Protein AF-A0A7X7FA89-F1 (afdb_monomer)

Secondary structure (DSSP, 8-state):
-------------------SS------PPPEEEEEEESS--TTGGGGGSS-EEEEEEEE-S-SSHHHHHHHHHHS--HHHH---STTS----TT---HHHHHHHTT-EEEEEESBGGG-GGGSTTTT-SEEEE---TT-TTS--B--HHHHHHHHHHHHS--SSSPPPEEEEEEE-TTTTSPPSSHHHHHHHHHHHHHHHHHHHHHTTTSSEEEEEEE-S---TT-SSTT---SHHHHEEEEEEETSPPPPTTS-B-BGGGHHHHHHHHHHTPPPP-TTBT---EEE-HHHHHH-PPPEEE-BTB---SSSS--S--------TTHHHHGGG--SS---S-----S-----PPPHHHHHHHHHHHHHTT--STTHHHHHHHHHHH-TT-HHHHHHHHHHHHHTT-HHHHHHHHHHHHHT-S--HHHHHHHHHHHHHHT-HHHHHHHHHHHHHH-TT-HHHHHHHHHHHHHHHHHHHHTT-HHHHHHHHHHHHHH-TT-HHHHHHHHHHHHHTT-HHHHHHHHHHHHHH-TT-HHHHHHHHHT-

pLDDT: mean 74.14, std 21.4, range [25.91, 98.25]

Foldseek 3Di:
DDDDDDDDDDDDDDDDPDDDDDPPPPPQFAAEEEEEEAAAQPPLQVLQVADKAKQQQAFFQFLADQQRVCLLFQLDHCVVQVPFHQPDAAGDLPRHTLLLLVVVVQAAEEEFEFWCSPPVRRNPCRNHPYYDAQFDPPDDPPTGGDALQVSLVVQLVVCDAPDDDRGHYYYYGYYYLCSPPQQQDVVSSVVSSVSNSVSSSVSSVSSPPTLYKYKYHYNWHHDSPDLDRGPAPASNTTRHMIMIPQDPHDDPQQRAHYSSQNSQVSSCSRVVHDRDSVRRPWRKYWHPVCCVVFVDAIQIDIPDADADDARRRGWTWGDWDDDPVVVVVVVPDPDDDPPSDDTQPPDPHGDTQDNVRCNLVRVQSVCVVDDDDPQLVSLVVNCVVCVLTLVSLQSNLVVCVVVVNLPSSLVSLVSSPVNDDDSLVSLQSNLVSCVVVVVLVSSLVSLVVSCVNPVPDLVSLQSNLVSLLVVLLVCVVVVVLVSSCVSLVSSCVSPVLPLSSLQSVLSSCVVVVNLVVSLVSLVSSCVSPVPPPVSVVVNVVSD

Sequence (543 aa):
MMKTIHFPTVLAAVVLLAGATGCAKRSALPDVVLVTVEGDLPGAEALHGAPTAVFTDMHTTSPSTLPAAASVLTGLLPPEHGLRVNGVGALAPETGTLATALRREGYRCGAFLATAALSPLHGLTNGFDVYQARLSPTNIAGALTAPPSDVVEAAMAFAQPKGGPGQPVFLWVHLAPYAGIPPANAEAVDAAAAAASEQVRRLFDSLGEARAVKAVVPLFGIDPAAVFAGMSLEDAATRVAVSISGLPEPGAHETPRSLAAVRGLVEAAALGKTAPTARAGEAYRETIMPWYVFRLPPLQVAEGMAAAPGLGLGPVSPQPMATQAEMRMLKMNRHLGEGLIPPCASALAARSVDAPGAERLRRAAEALGRTGTNALAAATALVEDYPDVPVFREWLGDQHWQARDAMAACNEYAKASDLGYNMIYAYRQQAKCHQLIGNIPVAIDKAESAFLLNPSDALVRRELAQLLAGVGSALLARKEFQSAAECLNRAAWLEPRSTETMMHLARLQLETGQTNNAIGILDGVLKLKPGHPVAKRLKESLK

Nearest PDB structures (foldseek):
  7y4i-assembly1_A  TM=9.188E-01  e=5.486E-06  Arabidopsis thaliana
  7y4i-assembly1_B  TM=7.423E-01  e=7.804E-06  Arabidopsis thaliana
  8dtg-assembly1_A  TM=5.631E-01  e=2.107E-06  Arabidopsis thaliana
  8a61-assembly1_J  TM=5.724E-01  e=3.667E-06  Saccharomyces cerevisiae
  2xpi-assembly1_D  TM=5.119E-01  e=2.004E-06  Schizosaccharomyces pombe

Structure (mmCIF, N/CA/C/O backbone):
data_AF-A0A7X7FA89-F1
#
_entry.id   AF-A0A7X7FA89-F1
#
loop_
_atom_site.group_PDB
_atom_site.id
_atom_site.type_symbol
_atom_site.label_atom_id
_atom_site.label_alt_id
_atom_site.label_comp_id
_atom_site.label_asym_id
_atom_site.label_entity_id
_atom_site.label_seq_id
_atom_site.pdbx_PDB_ins_code
_atom_site.Cartn_x
_atom_site.Cartn_y
_atom_site.Cartn_z
_atom_site.occupancy
_atom_site.B_iso_or_equiv
_atom_site.auth_seq_id
_atom_site.auth_comp_id
_atom_site.auth_asym_id
_atom_site.auth_atom_id
_atom_site.pdbx_PDB_model_num
ATOM 1 N N . MET A 1 1 ? 3.217 12.795 -97.596 1.00 46.31 1 MET A N 1
ATOM 2 C CA . MET A 1 1 ? 4.448 12.451 -96.857 1.00 46.31 1 MET A CA 1
ATOM 3 C C . MET A 1 1 ? 4.170 12.643 -95.370 1.00 46.31 1 MET A C 1
ATOM 5 O O . MET A 1 1 ? 4.392 13.723 -94.861 1.00 46.31 1 MET A O 1
ATOM 9 N N . MET A 1 2 ? 3.584 11.641 -94.710 1.00 31.50 2 MET A N 1
ATOM 10 C CA . MET A 1 2 ? 3.435 11.537 -93.249 1.00 31.50 2 MET A CA 1
ATOM 11 C C . MET A 1 2 ? 3.061 10.080 -92.958 1.00 31.50 2 MET A C 1
ATOM 13 O O . MET A 1 2 ? 2.185 9.525 -93.618 1.00 31.50 2 MET A O 1
ATOM 17 N N . LYS A 1 3 ? 3.846 9.435 -92.093 1.00 33.91 3 LYS A N 1
ATOM 18 C CA . LYS A 1 3 ? 3.882 7.982 -91.900 1.00 33.91 3 LYS A CA 1
ATOM 19 C C . LYS A 1 3 ? 2.689 7.486 -91.080 1.00 33.91 3 LYS A C 1
ATOM 21 O O . LYS A 1 3 ? 2.395 8.001 -90.009 1.00 33.91 3 LYS A O 1
ATOM 26 N N . THR A 1 4 ? 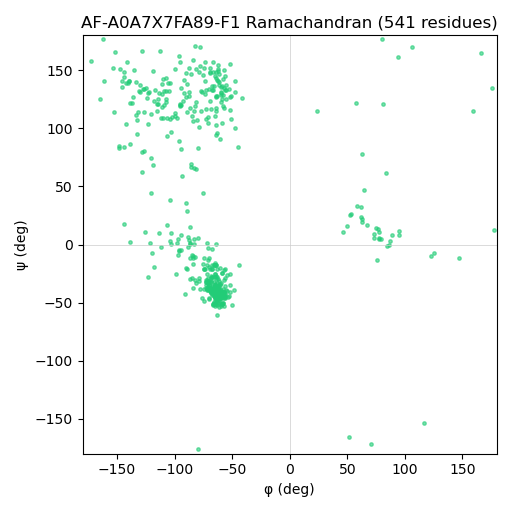2.078 6.438 -91.612 1.00 34.78 4 THR A N 1
ATOM 27 C CA . THR A 1 4 ? 1.111 5.504 -91.032 1.00 34.78 4 THR A CA 1
ATOM 28 C C . THR A 1 4 ? 1.674 4.731 -89.839 1.00 34.78 4 THR A C 1
ATOM 30 O O . THR A 1 4 ? 2.766 4.174 -89.935 1.00 34.78 4 THR A O 1
ATOM 33 N N . ILE A 1 5 ? 0.875 4.585 -88.778 1.00 33.22 5 ILE A N 1
ATOM 34 C CA . ILE A 1 5 ? 0.938 3.438 -87.861 1.00 33.22 5 ILE A CA 1
ATOM 35 C C . ILE A 1 5 ? -0.504 2.967 -87.633 1.00 33.22 5 ILE A C 1
ATOM 37 O O . ILE A 1 5 ? -1.304 3.671 -87.024 1.00 33.22 5 ILE A O 1
ATOM 41 N N . HIS A 1 6 ? -0.827 1.783 -88.154 1.00 30.70 6 HIS A N 1
ATOM 42 C CA . HIS A 1 6 ? -2.052 1.044 -87.859 1.00 30.70 6 HIS A CA 1
ATOM 43 C C . HIS A 1 6 ? -1.703 -0.184 -87.012 1.00 30.70 6 HIS A C 1
ATOM 45 O O . HIS A 1 6 ? -0.788 -0.934 -87.345 1.00 30.70 6 HIS A O 1
ATOM 51 N N . PHE A 1 7 ? -2.463 -0.375 -85.932 1.00 36.41 7 PHE A N 1
ATOM 52 C CA . PHE A 1 7 ? -2.585 -1.629 -85.184 1.00 36.41 7 PHE A CA 1
ATOM 53 C C . PHE A 1 7 ? -3.184 -2.738 -86.068 1.00 36.41 7 PHE A C 1
ATOM 55 O O . PHE A 1 7 ? -4.036 -2.439 -86.909 1.00 36.41 7 PHE A O 1
ATOM 62 N N . PRO A 1 8 ? -2.820 -4.013 -85.829 1.00 41.12 8 PRO A N 1
ATOM 63 C CA . PRO A 1 8 ? -3.871 -4.937 -85.389 1.00 41.12 8 PRO A CA 1
ATOM 64 C C . PRO A 1 8 ? -3.447 -5.983 -84.330 1.00 41.12 8 PRO A C 1
ATOM 66 O O . PRO A 1 8 ? -2.377 -6.578 -84.379 1.00 41.12 8 PRO A O 1
ATOM 69 N N . THR A 1 9 ? -4.361 -6.173 -83.375 1.00 37.41 9 THR A N 1
ATOM 70 C CA . THR A 1 9 ? -4.889 -7.426 -82.793 1.00 37.41 9 THR A CA 1
ATOM 71 C C . THR A 1 9 ? -4.051 -8.712 -82.865 1.00 37.41 9 THR A C 1
ATOM 73 O O . THR A 1 9 ? -3.995 -9.305 -83.932 1.00 37.41 9 THR A O 1
ATOM 76 N N . VAL A 1 10 ? -3.601 -9.252 -81.714 1.00 31.55 10 VAL A N 1
ATOM 77 C CA . VAL A 1 10 ? -3.492 -10.712 -81.455 1.00 31.55 10 VAL A CA 1
ATOM 78 C C . VAL A 1 10 ? -3.618 -11.017 -79.943 1.00 31.55 10 VAL A C 1
ATOM 80 O O . VAL A 1 10 ? -2.760 -10.649 -79.151 1.00 31.55 10 VAL A O 1
ATOM 83 N N . LEU A 1 11 ? -4.710 -11.716 -79.610 1.00 29.70 11 LEU A N 1
ATOM 84 C CA . LEU A 1 11 ? -4.869 -12.845 -78.675 1.00 29.70 11 LEU A CA 1
ATOM 85 C C . LEU A 1 11 ? -4.474 -12.732 -77.185 1.00 29.70 11 LEU A C 1
ATOM 87 O O . LEU A 1 11 ? -3.319 -12.591 -76.798 1.00 29.70 11 LEU A O 1
ATOM 91 N N . ALA A 1 12 ? -5.486 -12.969 -76.348 1.00 35.00 12 ALA A N 1
ATOM 92 C CA . ALA A 1 12 ? -5.375 -13.277 -74.933 1.00 35.00 12 ALA A CA 1
ATOM 93 C C . ALA A 1 12 ? -4.618 -14.595 -74.688 1.00 35.00 12 ALA A C 1
ATOM 95 O O . ALA A 1 12 ? -5.009 -15.648 -75.190 1.00 35.00 12 ALA A O 1
ATOM 96 N N . ALA A 1 13 ? -3.602 -14.538 -73.830 1.00 30.06 13 ALA A N 1
ATOM 97 C CA . ALA A 1 13 ? -3.107 -15.677 -73.070 1.00 30.06 13 ALA A CA 1
ATOM 98 C C . ALA A 1 13 ? -2.719 -15.180 -71.673 1.00 30.06 13 ALA A C 1
ATOM 100 O O . ALA A 1 13 ? -1.703 -14.515 -71.478 1.00 30.06 13 ALA A O 1
ATOM 101 N N . VAL A 1 14 ? -3.582 -15.477 -70.704 1.00 38.53 14 VAL A N 1
ATOM 102 C CA . VAL A 1 14 ? -3.277 -15.392 -69.277 1.00 38.53 14 VAL A CA 1
ATOM 103 C C . VAL A 1 14 ? -2.192 -16.426 -68.990 1.00 38.53 14 VAL A C 1
ATOM 105 O O . VAL A 1 14 ? -2.453 -17.625 -69.039 1.00 38.53 14 VAL A O 1
ATOM 108 N N . VAL A 1 15 ? -0.981 -15.966 -68.686 1.00 35.47 15 VAL A N 1
ATOM 109 C CA . VAL A 1 15 ? 0.052 -16.778 -68.038 1.00 35.47 15 VAL A CA 1
ATOM 110 C C . VAL A 1 15 ? 0.408 -16.095 -66.726 1.00 35.47 15 VAL A C 1
ATOM 112 O O . VAL A 1 15 ? 0.952 -14.994 -66.694 1.00 35.47 15 VAL A O 1
ATOM 115 N N . LEU A 1 16 ? 0.039 -16.773 -65.641 1.00 36.62 16 LEU A N 1
ATOM 116 C CA . LEU A 1 16 ? 0.487 -16.535 -64.277 1.00 36.62 16 LEU A CA 1
ATOM 117 C C . LEU A 1 16 ? 2.020 -16.469 -64.227 1.00 36.62 16 LEU A C 1
ATOM 119 O O . LEU A 1 16 ? 2.693 -17.491 -64.315 1.00 36.62 16 LEU A O 1
ATOM 123 N N . LEU A 1 17 ? 2.559 -15.271 -64.022 1.00 32.62 17 LEU A N 1
ATOM 124 C CA . LEU A 1 17 ? 3.918 -15.050 -63.526 1.00 32.62 17 LEU A CA 1
ATOM 125 C C . LEU A 1 17 ? 3.819 -14.291 -62.201 1.00 32.62 17 LEU A C 1
ATOM 127 O O . LEU A 1 17 ? 4.157 -13.120 -62.079 1.00 32.62 17 LEU A O 1
ATOM 131 N N . ALA A 1 18 ? 3.297 -14.996 -61.200 1.00 41.03 18 ALA A N 1
ATOM 132 C CA . ALA A 1 18 ? 3.529 -14.691 -59.799 1.00 41.03 18 ALA A CA 1
ATOM 133 C C . ALA A 1 18 ? 4.475 -15.769 -59.269 1.00 41.03 18 ALA A C 1
ATOM 135 O O . ALA A 1 18 ? 4.086 -16.927 -59.130 1.00 41.03 18 ALA A O 1
ATOM 136 N N . GLY A 1 19 ? 5.725 -15.402 -59.004 1.00 38.81 19 GLY A N 1
ATOM 137 C CA . GLY A 1 19 ? 6.664 -16.304 -58.352 1.00 38.81 19 GLY A CA 1
ATOM 138 C C . GLY A 1 19 ? 8.116 -15.927 -58.587 1.00 38.81 19 GLY A C 1
ATOM 139 O O . GLY A 1 19 ? 8.618 -16.062 -59.693 1.00 38.81 19 GLY A O 1
ATOM 140 N N . ALA A 1 20 ? 8.782 -15.551 -57.497 1.00 40.00 20 ALA A N 1
ATOM 141 C CA . ALA A 1 20 ? 10.235 -15.546 -57.332 1.00 40.00 20 ALA A CA 1
ATOM 142 C C . ALA A 1 20 ? 11.037 -14.342 -57.860 1.00 40.00 20 ALA A C 1
ATOM 144 O O . ALA A 1 20 ? 12.005 -14.520 -58.582 1.00 40.00 20 ALA A O 1
ATOM 145 N N . THR A 1 21 ? 10.775 -13.143 -57.332 1.00 39.44 21 THR A N 1
ATOM 146 C CA . THR A 1 21 ? 11.855 -12.187 -56.994 1.00 39.44 21 THR A CA 1
ATOM 147 C C . THR A 1 21 ? 11.431 -11.353 -55.787 1.00 39.44 21 THR A C 1
ATOM 149 O O . THR A 1 21 ? 10.869 -10.271 -55.921 1.00 39.44 21 THR A O 1
ATOM 152 N N . GLY A 1 22 ? 11.633 -11.904 -54.590 1.00 34.53 22 GLY A N 1
ATOM 153 C CA . GLY A 1 22 ? 11.272 -11.231 -53.339 1.00 34.53 22 GLY A CA 1
ATOM 154 C C . GLY A 1 22 ? 11.508 -12.029 -52.055 1.00 34.53 22 GLY A C 1
ATOM 155 O O . GLY A 1 22 ? 11.043 -11.611 -51.005 1.00 34.53 22 GLY A O 1
ATOM 156 N N . CYS A 1 23 ? 12.231 -13.153 -52.088 1.00 33.16 23 CYS A N 1
ATOM 157 C CA . CYS A 1 23 ? 12.787 -13.758 -50.873 1.00 33.16 23 CYS A CA 1
ATOM 158 C C . CYS A 1 23 ? 14.141 -13.112 -50.564 1.00 33.16 23 CYS A C 1
ATOM 160 O O . CYS A 1 23 ? 15.188 -13.754 -50.624 1.00 33.16 23 CYS A O 1
ATOM 162 N N . ALA A 1 24 ? 14.126 -11.825 -50.217 1.00 33.50 24 ALA A N 1
ATOM 163 C CA . ALA A 1 24 ? 15.164 -11.327 -49.331 1.00 33.50 24 ALA A CA 1
ATOM 164 C C . ALA A 1 24 ? 14.959 -12.063 -48.001 1.00 33.50 24 ALA A C 1
ATOM 166 O O . ALA A 1 24 ? 13.885 -11.972 -47.406 1.00 33.50 24 ALA A O 1
ATOM 167 N N . LYS A 1 25 ? 15.946 -12.861 -47.582 1.00 37.25 25 LYS A N 1
ATOM 168 C CA . LYS A 1 25 ? 15.999 -13.489 -46.258 1.00 37.25 25 LYS A CA 1
ATOM 169 C C . LYS A 1 25 ? 15.679 -12.421 -45.202 1.00 37.25 25 LYS A C 1
ATOM 171 O O . LYS A 1 25 ? 16.560 -11.642 -44.847 1.00 37.25 25 LYS A O 1
ATOM 176 N N . ARG A 1 26 ? 14.444 -12.377 -44.687 1.00 41.09 26 ARG A N 1
ATOM 177 C CA . ARG A 1 26 ? 14.186 -11.788 -43.370 1.00 41.09 26 ARG A CA 1
ATOM 178 C C . ARG A 1 26 ? 15.048 -12.617 -42.423 1.00 41.09 26 ARG A C 1
ATOM 180 O O . ARG A 1 26 ? 14.759 -13.791 -42.209 1.00 41.09 26 ARG A O 1
ATOM 187 N N . SER A 1 27 ? 16.164 -12.049 -41.968 1.00 50.28 27 SER A N 1
ATOM 188 C CA . SER A 1 27 ? 16.870 -12.536 -40.783 1.00 50.28 27 SER A CA 1
ATOM 189 C C . SER A 1 27 ? 15.804 -12.870 -39.744 1.00 50.28 27 SER A C 1
ATOM 191 O O . SER A 1 27 ? 14.950 -12.018 -39.497 1.00 50.28 27 SER A O 1
ATOM 193 N N . ALA A 1 28 ? 15.801 -14.087 -39.196 1.00 75.12 28 ALA A N 1
ATOM 194 C CA . ALA A 1 28 ? 14.902 -14.416 -38.095 1.00 75.12 28 ALA A CA 1
ATOM 195 C C . ALA A 1 28 ? 15.067 -13.331 -37.017 1.00 75.12 28 ALA A C 1
ATOM 197 O O . ALA A 1 28 ? 16.200 -12.963 -36.688 1.00 75.12 28 ALA A O 1
ATOM 198 N N . LEU A 1 29 ? 13.952 -12.733 -36.593 1.00 86.69 29 LEU A N 1
ATOM 199 C CA . LEU A 1 29 ? 13.950 -11.723 -35.538 1.00 86.69 29 LEU A CA 1
ATOM 200 C C . LEU A 1 29 ? 14.557 -12.337 -34.265 1.00 86.69 29 LEU A C 1
ATOM 202 O O . LEU A 1 29 ? 14.334 -13.525 -34.021 1.00 86.69 29 LEU A O 1
ATOM 206 N N . PRO A 1 30 ? 15.337 -11.572 -33.485 1.00 89.94 30 PRO A N 1
ATOM 207 C CA . PRO A 1 30 ? 15.948 -12.078 -32.266 1.00 89.94 30 PRO A CA 1
ATOM 208 C C . PRO A 1 30 ? 14.893 -12.331 -31.188 1.00 89.94 30 PRO A C 1
ATOM 210 O O . PRO A 1 30 ? 13.924 -11.576 -31.093 1.00 89.94 30 PRO A O 1
ATOM 213 N N . ASP A 1 31 ? 15.106 -13.326 -30.330 1.00 91.88 31 ASP A N 1
ATOM 214 C CA . ASP A 1 31 ? 14.356 -13.416 -29.074 1.00 91.88 31 ASP A CA 1
ATOM 215 C C . ASP A 1 31 ? 14.692 -12.212 -28.184 1.00 91.88 31 ASP A C 1
ATOM 217 O O . ASP A 1 31 ? 15.801 -11.676 -28.233 1.00 91.88 31 ASP A O 1
ATOM 221 N N . VAL A 1 32 ? 13.735 -11.765 -27.375 1.00 94.56 32 VAL A N 1
ATOM 222 C CA . VAL A 1 32 ? 13.890 -10.603 -26.494 1.00 94.56 32 VAL A CA 1
ATOM 223 C C . VAL A 1 32 ? 13.586 -11.015 -25.064 1.00 94.56 32 VAL A C 1
ATOM 225 O O . VAL A 1 32 ? 12.502 -11.518 -24.775 1.00 94.56 32 VAL A O 1
ATOM 228 N N . VAL A 1 33 ? 14.516 -10.757 -24.149 1.00 96.25 33 VAL A N 1
ATOM 229 C CA . VAL A 1 33 ? 14.341 -11.019 -22.719 1.00 96.25 33 VAL A CA 1
ATOM 230 C C . VAL A 1 33 ? 14.627 -9.758 -21.926 1.00 96.25 33 VAL A C 1
ATOM 232 O O . VAL A 1 33 ? 15.753 -9.273 -21.883 1.00 96.25 33 VAL A O 1
ATOM 235 N N . LEU A 1 34 ? 13.580 -9.246 -21.286 1.00 97.81 34 LEU A N 1
ATOM 236 C CA . LEU A 1 34 ? 13.620 -8.119 -20.371 1.00 97.81 34 LEU A CA 1
ATOM 237 C C . LEU A 1 34 ? 13.518 -8.645 -18.940 1.00 97.81 34 LEU A C 1
ATOM 239 O O . LEU A 1 34 ? 12.445 -9.072 -18.507 1.00 97.81 34 LEU A O 1
ATOM 243 N N . VAL A 1 35 ? 14.623 -8.589 -18.206 1.00 97.75 35 VAL A N 1
ATOM 244 C CA . VAL A 1 35 ? 14.661 -8.887 -16.776 1.00 97.75 35 VAL A CA 1
ATOM 245 C C . VAL A 1 35 ? 14.532 -7.584 -15.996 1.00 97.75 35 VAL A C 1
ATOM 247 O O . VAL A 1 35 ? 15.395 -6.715 -16.108 1.00 97.75 35 VAL A O 1
ATOM 250 N N . THR A 1 36 ? 13.484 -7.449 -15.184 1.00 96.75 36 THR A N 1
ATOM 251 C CA . THR A 1 36 ? 13.380 -6.364 -14.197 1.00 96.75 36 THR A CA 1
ATOM 252 C C . THR A 1 36 ? 13.627 -6.898 -12.790 1.00 96.75 36 THR A C 1
ATOM 254 O O . THR A 1 36 ? 13.139 -7.975 -12.452 1.00 96.75 36 THR A O 1
ATOM 257 N N . VAL A 1 37 ? 14.358 -6.162 -11.953 1.00 93.12 37 VAL A N 1
ATOM 258 C CA . VAL A 1 37 ? 14.727 -6.613 -10.596 1.00 93.12 37 VAL A CA 1
ATOM 259 C C . VAL A 1 37 ? 14.398 -5.534 -9.562 1.00 93.12 37 VAL A C 1
ATOM 261 O O . VAL A 1 37 ? 14.625 -4.355 -9.817 1.00 93.12 37 VAL A O 1
ATOM 264 N N . GLU A 1 38 ? 13.830 -5.909 -8.414 1.00 88.38 38 GLU A N 1
ATOM 265 C CA . GLU A 1 38 ? 13.777 -5.022 -7.239 1.00 88.38 38 GLU A CA 1
ATOM 266 C C . GLU A 1 38 ? 15.156 -5.013 -6.563 1.00 88.38 38 GLU A C 1
ATOM 268 O O . GLU A 1 38 ? 15.583 -6.048 -6.052 1.00 88.38 38 GLU A O 1
ATOM 273 N N . GLY A 1 39 ? 15.845 -3.870 -6.557 1.00 85.69 39 GLY A N 1
ATOM 274 C CA . GLY A 1 39 ? 17.233 -3.750 -6.102 1.00 85.69 39 GLY A CA 1
ATOM 275 C C . GLY A 1 39 ? 18.264 -3.868 -7.224 1.00 85.69 39 GLY A C 1
ATOM 276 O O . GLY A 1 39 ? 17.980 -4.368 -8.316 1.00 85.69 39 GLY A O 1
ATOM 277 N N . ASP A 1 40 ? 19.473 -3.389 -6.933 1.00 84.50 40 ASP A N 1
ATOM 278 C CA . ASP A 1 40 ? 20.594 -3.415 -7.868 1.00 84.50 40 ASP A CA 1
ATOM 279 C C . ASP A 1 40 ? 21.106 -4.835 -8.122 1.00 84.50 40 ASP A C 1
ATOM 281 O O . ASP A 1 40 ? 21.027 -5.721 -7.267 1.00 84.50 40 ASP A O 1
ATOM 285 N N . LEU A 1 41 ? 21.676 -5.032 -9.314 1.00 87.06 41 LEU A N 1
ATOM 286 C CA . LEU A 1 41 ? 22.296 -6.289 -9.727 1.00 87.06 41 LEU A CA 1
ATOM 287 C C . LEU A 1 41 ? 23.723 -6.024 -10.249 1.00 87.06 41 LEU A C 1
ATOM 289 O O . LEU A 1 41 ? 23.925 -5.910 -11.461 1.00 87.06 41 LEU A O 1
ATOM 293 N N . PRO A 1 42 ? 24.716 -5.854 -9.355 1.00 83.44 42 PRO A N 1
ATOM 294 C CA . PRO A 1 42 ? 26.082 -5.515 -9.748 1.00 83.44 42 PRO A CA 1
ATOM 295 C C . PRO A 1 42 ? 26.698 -6.556 -10.695 1.00 83.44 42 PRO A C 1
ATOM 297 O O . PRO A 1 42 ? 26.568 -7.761 -10.472 1.00 83.44 42 PRO A O 1
ATOM 300 N N . GLY A 1 43 ? 27.389 -6.094 -11.742 1.00 82.94 43 GLY A N 1
ATOM 301 C CA . GLY A 1 43 ? 28.053 -6.963 -12.721 1.00 82.94 43 GLY A CA 1
ATOM 302 C C . GLY A 1 43 ? 27.106 -7.657 -13.707 1.00 82.94 43 GLY A C 1
ATOM 303 O O . GLY A 1 43 ? 27.511 -8.615 -14.372 1.00 82.94 43 GLY A O 1
ATOM 304 N N . ALA A 1 44 ? 25.847 -7.214 -13.807 1.00 84.00 44 ALA A N 1
ATOM 305 C CA . ALA A 1 44 ? 24.855 -7.801 -14.706 1.00 84.00 44 ALA A CA 1
ATOM 306 C C . ALA A 1 44 ? 25.299 -7.819 -16.179 1.00 84.00 44 ALA A C 1
ATOM 308 O O . ALA A 1 44 ? 24.905 -8.718 -16.918 1.00 84.00 44 ALA A O 1
ATOM 309 N N . GLU A 1 45 ? 26.142 -6.878 -16.609 1.00 80.44 45 GLU A N 1
ATOM 310 C CA . GLU A 1 45 ? 26.706 -6.805 -17.958 1.00 80.44 45 GLU A CA 1
ATOM 311 C C . GLU A 1 45 ? 27.518 -8.052 -18.340 1.00 80.44 45 GLU A C 1
ATOM 313 O O . GLU A 1 45 ? 27.463 -8.501 -19.487 1.00 80.44 45 GLU A O 1
ATOM 318 N N . ALA A 1 46 ? 28.191 -8.687 -17.375 1.00 85.00 46 ALA A N 1
ATOM 319 C CA . ALA A 1 46 ? 28.957 -9.907 -17.612 1.00 85.00 46 ALA A CA 1
ATOM 320 C C . ALA A 1 46 ? 28.056 -11.120 -17.915 1.00 85.00 46 ALA A C 1
ATOM 322 O O . ALA A 1 46 ? 28.504 -12.082 -18.540 1.00 85.00 46 ALA A O 1
ATOM 323 N N . LEU A 1 47 ? 26.779 -11.075 -17.515 1.00 86.00 47 LEU A N 1
ATOM 324 C CA . LEU A 1 47 ? 25.830 -12.181 -17.686 1.00 86.00 47 LEU A CA 1
ATOM 325 C C . LEU A 1 47 ? 25.368 -12.348 -19.141 1.00 86.00 47 LEU A C 1
ATOM 327 O O . LEU A 1 47 ? 24.887 -13.414 -19.519 1.00 86.00 47 LEU A O 1
ATOM 331 N N . HIS A 1 48 ? 25.486 -11.309 -19.973 1.00 83.38 48 HIS A N 1
ATOM 332 C CA . HIS A 1 48 ? 24.920 -11.309 -21.329 1.00 83.38 48 HIS A CA 1
ATOM 333 C C . HIS A 1 48 ? 25.667 -12.240 -22.292 1.00 83.38 48 HIS A C 1
ATOM 335 O O . HIS A 1 48 ? 25.052 -12.755 -23.234 1.00 83.38 48 HIS A O 1
ATOM 341 N N . GLY A 1 49 ? 26.967 -12.463 -22.057 1.00 78.00 49 GLY A N 1
ATOM 342 C CA . GLY A 1 49 ? 27.841 -13.277 -22.912 1.00 78.00 49 GLY A CA 1
ATOM 343 C C . GLY A 1 49 ? 28.106 -12.676 -24.301 1.00 78.00 49 GLY A C 1
ATOM 344 O O . GLY A 1 49 ? 28.508 -13.394 -25.211 1.00 78.00 49 GLY A O 1
ATOM 345 N N . ALA A 1 50 ? 27.842 -11.378 -24.490 1.00 76.00 50 ALA A N 1
ATOM 346 C CA . ALA A 1 50 ? 27.926 -10.669 -25.768 1.00 76.00 50 ALA A CA 1
ATOM 347 C C . ALA A 1 50 ? 28.256 -9.176 -25.554 1.00 76.00 50 ALA A C 1
ATOM 349 O O . ALA A 1 50 ? 28.104 -8.684 -24.432 1.00 76.00 50 ALA A O 1
ATOM 350 N N . PRO A 1 51 ? 28.659 -8.428 -26.606 1.00 78.69 51 PRO A N 1
ATOM 351 C CA . PRO A 1 51 ? 28.770 -6.972 -26.532 1.00 78.69 51 PRO A CA 1
ATOM 352 C C . PRO A 1 51 ? 27.472 -6.345 -26.007 1.00 78.69 51 PRO A C 1
ATOM 354 O O . PRO A 1 51 ? 26.382 -6.634 -26.515 1.00 78.69 51 PRO A O 1
ATOM 357 N N . THR A 1 52 ? 27.601 -5.528 -24.965 1.00 85.56 52 THR A N 1
ATOM 358 C CA . THR A 1 52 ? 26.487 -5.055 -24.141 1.00 85.56 52 THR A CA 1
ATOM 359 C C . THR A 1 52 ? 26.689 -3.588 -23.821 1.00 85.56 52 THR A C 1
ATOM 361 O O . THR A 1 52 ? 27.684 -3.239 -23.202 1.00 85.56 52 THR A O 1
ATOM 364 N N . ALA A 1 53 ? 25.721 -2.756 -24.195 1.00 88.94 53 ALA A N 1
ATOM 365 C CA . ALA A 1 53 ? 25.696 -1.362 -23.789 1.00 88.94 53 ALA A CA 1
ATOM 366 C C . ALA A 1 53 ? 25.312 -1.274 -22.307 1.00 88.94 53 ALA A C 1
ATOM 368 O O . ALA A 1 53 ? 24.296 -1.848 -21.893 1.00 88.94 53 ALA A O 1
ATOM 369 N N . VAL A 1 54 ? 26.102 -0.542 -21.522 1.00 89.19 54 VAL A N 1
ATOM 370 C CA . VAL A 1 54 ? 25.846 -0.318 -20.094 1.00 89.19 54 VAL A CA 1
ATOM 371 C C . VAL A 1 54 ? 25.565 1.159 -19.842 1.00 89.19 54 VAL A C 1
ATOM 373 O O . VAL A 1 54 ? 26.394 2.028 -20.097 1.00 89.19 54 VAL A O 1
ATOM 376 N N . PHE A 1 55 ? 24.383 1.442 -19.303 1.00 88.88 55 PHE A N 1
ATOM 377 C CA . PHE A 1 55 ? 23.934 2.773 -18.915 1.00 88.88 55 PHE A CA 1
ATOM 378 C C . PHE A 1 55 ? 24.033 2.895 -17.392 1.00 88.88 55 PHE A C 1
ATOM 380 O O . PHE A 1 55 ? 23.149 2.441 -16.667 1.00 88.88 55 PHE A O 1
ATOM 387 N N . THR A 1 56 ? 25.128 3.476 -16.899 1.00 87.81 56 THR A N 1
ATOM 388 C CA . THR A 1 56 ? 25.437 3.564 -15.456 1.00 87.81 56 THR A CA 1
ATOM 389 C C . THR A 1 56 ? 24.769 4.739 -14.738 1.00 87.81 56 THR A C 1
ATOM 391 O O . THR A 1 56 ? 24.808 4.803 -13.512 1.00 87.81 56 THR A O 1
ATOM 394 N N . ASP A 1 57 ? 24.193 5.681 -15.488 1.00 85.31 57 ASP A N 1
ATOM 395 C CA . ASP A 1 57 ? 23.574 6.908 -14.969 1.00 85.31 57 ASP A CA 1
ATOM 396 C C . ASP A 1 57 ? 22.089 7.009 -15.356 1.00 85.31 57 ASP A C 1
ATOM 398 O O . ASP A 1 57 ? 21.601 8.034 -15.826 1.00 85.31 57 ASP A O 1
ATOM 402 N N . MET A 1 58 ? 21.368 5.894 -15.210 1.00 88.44 58 MET A N 1
ATOM 403 C CA . MET A 1 58 ? 19.918 5.842 -15.395 1.00 88.44 58 MET A CA 1
ATOM 404 C C . MET A 1 58 ? 19.219 6.074 -14.063 1.00 88.44 58 MET A C 1
ATOM 406 O O . MET A 1 58 ? 19.640 5.538 -13.046 1.00 88.44 58 MET A O 1
ATOM 410 N N . HIS A 1 59 ? 18.109 6.804 -14.065 1.00 88.50 59 HIS A N 1
ATOM 411 C CA . HIS A 1 59 ? 17.270 6.988 -12.887 1.00 88.50 59 HIS A CA 1
ATOM 412 C C . HIS A 1 59 ? 15.929 6.280 -13.034 1.00 88.50 59 HIS A C 1
ATOM 414 O O . HIS A 1 59 ? 15.272 6.338 -14.081 1.00 88.50 59 HIS A O 1
ATOM 420 N N . THR A 1 60 ? 15.496 5.637 -11.952 1.00 91.31 60 THR A N 1
ATOM 421 C CA . THR A 1 60 ? 14.126 5.150 -11.831 1.00 91.31 60 THR A CA 1
ATOM 422 C C . THR A 1 60 ? 13.126 6.292 -11.834 1.00 91.31 60 THR A C 1
ATOM 424 O O . THR A 1 60 ? 13.369 7.342 -11.245 1.00 91.31 60 THR A O 1
ATOM 427 N N . THR A 1 61 ? 11.973 6.073 -12.460 1.00 89.12 61 THR A N 1
ATOM 428 C CA . THR A 1 61 ? 10.861 7.027 -12.434 1.00 89.12 61 THR A CA 1
ATOM 429 C C . THR A 1 61 ? 10.139 7.041 -11.090 1.00 89.12 61 THR A C 1
ATOM 431 O O . THR A 1 61 ? 9.490 8.032 -10.758 1.00 89.12 61 THR A O 1
ATOM 434 N N . SER A 1 62 ? 10.262 5.972 -10.299 1.00 86.81 62 SER A N 1
ATOM 435 C CA . SER A 1 62 ? 9.757 5.907 -8.933 1.00 86.81 62 SER A CA 1
ATOM 436 C C . SER A 1 62 ? 10.436 4.776 -8.162 1.00 86.81 62 SER A C 1
ATOM 438 O O . SER A 1 62 ? 10.578 3.683 -8.706 1.00 86.81 62 SER A O 1
ATOM 440 N N . PRO A 1 63 ? 10.782 4.953 -6.878 1.00 83.44 63 PRO A N 1
ATOM 441 C CA . PRO A 1 63 ? 11.306 3.879 -6.034 1.00 83.44 63 PRO A CA 1
ATOM 442 C C . PRO A 1 63 ? 10.187 2.905 -5.590 1.00 83.44 63 PRO A C 1
ATOM 444 O O . PRO A 1 63 ? 10.050 2.556 -4.421 1.00 83.44 63 PRO A O 1
ATOM 447 N N . SER A 1 64 ? 9.316 2.511 -6.522 1.00 82.81 64 SER A N 1
ATOM 448 C CA . SER A 1 64 ? 8.157 1.648 -6.314 1.00 82.81 64 SER A CA 1
ATOM 449 C C . SER A 1 64 ? 7.944 0.766 -7.546 1.00 82.81 64 SER A C 1
ATOM 451 O O . SER A 1 64 ? 8.014 1.238 -8.682 1.00 82.81 64 SER A O 1
ATOM 453 N N . THR A 1 65 ? 7.682 -0.523 -7.323 1.00 88.56 65 THR A N 1
ATOM 454 C CA . THR A 1 65 ? 7.681 -1.575 -8.355 1.00 88.56 65 THR A CA 1
ATOM 455 C C . THR A 1 65 ? 6.724 -1.307 -9.510 1.00 88.56 65 THR A C 1
ATOM 457 O O . THR A 1 65 ? 7.132 -1.351 -10.668 1.00 88.56 65 THR A O 1
ATOM 460 N N . LEU A 1 66 ? 5.456 -1.031 -9.214 1.00 88.81 66 LEU A N 1
ATOM 461 C CA . LEU A 1 66 ? 4.401 -0.859 -10.204 1.00 88.81 66 LEU A CA 1
ATOM 462 C C . LEU A 1 66 ? 4.622 0.394 -11.064 1.00 88.81 66 LEU A C 1
ATOM 464 O O . LEU A 1 66 ? 4.629 0.244 -12.287 1.00 88.81 66 LEU A O 1
ATOM 468 N N . PRO A 1 67 ? 4.854 1.596 -10.495 1.00 89.81 67 PRO A N 1
ATOM 469 C CA . PRO A 1 67 ? 5.143 2.777 -11.305 1.00 89.81 67 PRO A CA 1
ATOM 470 C C . PRO A 1 67 ? 6.401 2.621 -12.168 1.00 89.81 67 PRO A C 1
ATOM 472 O O . PRO A 1 67 ? 6.348 2.897 -13.364 1.00 89.81 67 PRO A O 1
ATOM 475 N N . ALA A 1 68 ? 7.506 2.113 -11.606 1.00 93.88 68 ALA A N 1
ATOM 476 C CA . ALA A 1 68 ? 8.755 1.935 -12.349 1.00 93.88 68 ALA A CA 1
ATOM 477 C C . ALA A 1 68 ? 8.605 0.925 -13.497 1.00 93.88 68 ALA A C 1
ATOM 479 O O . ALA A 1 68 ? 8.994 1.204 -14.632 1.00 93.88 68 ALA A O 1
ATOM 480 N N . ALA A 1 69 ? 7.991 -0.234 -13.233 1.00 96.19 69 ALA A N 1
ATOM 481 C CA . ALA A 1 69 ? 7.748 -1.247 -14.258 1.00 96.19 69 ALA A CA 1
ATOM 482 C C . ALA A 1 69 ? 6.800 -0.741 -15.357 1.00 96.19 69 ALA A C 1
ATOM 484 O O . ALA A 1 69 ? 7.022 -1.014 -16.539 1.00 96.19 69 ALA A O 1
ATOM 485 N N . ALA A 1 70 ? 5.768 0.026 -14.990 1.00 94.75 70 ALA A N 1
ATOM 486 C CA . ALA A 1 70 ? 4.875 0.657 -15.953 1.00 94.75 70 ALA A CA 1
ATOM 487 C C . ALA A 1 70 ? 5.635 1.633 -16.861 1.00 94.75 70 ALA A C 1
ATOM 489 O O . ALA A 1 70 ? 5.446 1.590 -18.079 1.00 94.75 70 ALA A O 1
ATOM 490 N N . SER A 1 71 ? 6.549 2.441 -16.315 1.00 94.81 71 SER A N 1
ATOM 491 C CA . SER A 1 71 ? 7.398 3.324 -17.120 1.00 94.81 71 SER A CA 1
ATOM 492 C C . SER A 1 71 ? 8.330 2.549 -18.056 1.00 94.81 71 SER A C 1
ATOM 494 O O . SER A 1 71 ? 8.410 2.876 -19.238 1.00 94.81 71 SER A O 1
ATOM 496 N N . VAL A 1 72 ? 8.966 1.473 -17.577 1.00 96.12 72 VAL A N 1
ATOM 497 C CA . VAL A 1 72 ? 9.821 0.596 -18.402 1.00 96.12 72 VAL A CA 1
ATOM 498 C C . VAL A 1 72 ? 9.046 -0.014 -19.573 1.00 96.12 72 VAL A C 1
ATOM 500 O O . VAL A 1 72 ? 9.567 -0.090 -20.683 1.00 96.12 72 VAL A O 1
ATOM 503 N N . LEU A 1 73 ? 7.800 -0.446 -19.351 1.00 97.12 73 LEU A N 1
ATOM 504 C CA . LEU A 1 73 ? 6.998 -1.104 -20.384 1.00 97.12 73 LEU A CA 1
ATOM 505 C C . LEU A 1 73 ? 6.321 -0.134 -21.348 1.00 97.12 73 LEU A C 1
ATOM 507 O O . LEU A 1 73 ? 6.138 -0.490 -22.508 1.00 97.12 73 LEU A O 1
ATOM 511 N N . THR A 1 74 ? 5.911 1.051 -20.900 1.00 94.06 74 THR A N 1
ATOM 512 C CA . THR A 1 74 ? 5.133 2.007 -21.716 1.00 94.06 74 THR A CA 1
ATOM 513 C C . THR A 1 74 ? 5.998 3.102 -22.335 1.00 94.06 74 THR A C 1
ATOM 515 O O . THR A 1 74 ? 5.660 3.638 -23.394 1.00 94.06 74 THR A O 1
ATOM 518 N N . GLY A 1 75 ? 7.141 3.399 -21.718 1.00 90.62 75 GLY A N 1
ATOM 519 C CA . GLY A 1 75 ? 7.967 4.568 -22.005 1.00 90.62 75 GLY A CA 1
ATOM 520 C C . GLY A 1 75 ? 7.381 5.891 -21.498 1.00 90.62 75 GLY A C 1
ATOM 521 O O . GLY A 1 75 ? 7.892 6.956 -21.833 1.00 90.62 75 GLY A O 1
ATOM 522 N N . LEU A 1 76 ? 6.305 5.834 -20.709 1.00 86.00 76 LEU A N 1
ATOM 523 C CA . LEU A 1 76 ? 5.640 6.986 -20.103 1.00 86.00 76 LEU A CA 1
ATOM 524 C C . LEU A 1 76 ? 6.147 7.210 -18.669 1.00 86.00 76 LEU A C 1
ATOM 526 O O . LEU A 1 76 ? 6.630 6.282 -18.028 1.00 86.00 76 LEU A O 1
ATOM 530 N N . LEU A 1 77 ? 6.023 8.428 -18.153 1.00 83.06 77 LEU A N 1
ATOM 531 C CA . LEU A 1 77 ? 6.277 8.773 -16.754 1.00 83.06 77 LEU A CA 1
ATOM 532 C C . LEU A 1 77 ? 5.039 8.481 -15.890 1.00 83.06 77 LEU A C 1
ATOM 534 O O . LEU A 1 77 ? 3.918 8.486 -16.409 1.00 83.06 77 LEU A O 1
ATOM 538 N N . PRO A 1 78 ? 5.201 8.324 -14.565 1.00 81.69 78 PRO A N 1
ATOM 539 C CA . PRO A 1 78 ? 4.093 8.107 -13.639 1.00 81.69 78 PRO A CA 1
ATOM 540 C C . PRO A 1 78 ? 2.898 9.068 -13.773 1.00 81.69 78 PRO A C 1
ATOM 542 O O . PRO A 1 78 ? 1.764 8.584 -13.736 1.00 81.69 78 PRO A O 1
ATOM 545 N N . PRO A 1 79 ? 3.073 10.384 -14.020 1.00 72.31 79 PRO A N 1
ATOM 546 C CA . PRO A 1 79 ? 1.938 11.276 -14.271 1.00 72.31 79 PRO A CA 1
ATOM 547 C C . PRO A 1 79 ? 1.197 11.002 -15.586 1.00 72.31 79 PRO A C 1
ATOM 549 O O . PRO A 1 79 ? 0.011 11.291 -15.687 1.00 72.31 79 PRO A O 1
ATOM 552 N N . GLU A 1 80 ? 1.882 10.458 -16.592 1.00 77.06 80 GLU A N 1
ATOM 553 C CA . GLU A 1 80 ? 1.317 10.197 -17.919 1.00 77.06 80 GLU A CA 1
ATOM 554 C C . GLU A 1 80 ? 0.565 8.864 -17.965 1.00 77.06 80 GLU A C 1
ATOM 556 O O . GLU A 1 80 ? -0.468 8.763 -18.621 1.00 77.06 80 GLU A O 1
ATOM 561 N N . HIS A 1 81 ? 1.072 7.839 -17.270 1.00 79.12 81 HIS A N 1
ATOM 562 C CA . HIS A 1 81 ? 0.429 6.522 -17.207 1.00 79.12 81 HIS A CA 1
ATOM 563 C C . HIS A 1 81 ? -0.452 6.314 -15.964 1.00 79.12 81 HIS A C 1
ATOM 565 O O . HIS A 1 81 ? -1.087 5.270 -15.834 1.00 79.12 81 HIS A O 1
ATOM 571 N N . GLY A 1 82 ? -0.483 7.266 -15.027 1.00 72.94 82 GLY A N 1
ATOM 572 C CA . GLY A 1 82 ? -1.398 7.304 -13.876 1.00 72.94 82 GLY A CA 1
ATOM 573 C C . GLY A 1 82 ? -1.085 6.341 -12.720 1.00 72.94 82 GLY A C 1
ATOM 574 O O . GLY A 1 82 ? -1.621 6.503 -11.625 1.00 72.94 82 GLY A O 1
ATOM 575 N N . LEU A 1 83 ? -0.197 5.365 -12.919 1.00 77.25 83 LEU A N 1
ATOM 576 C CA . LEU A 1 83 ? 0.253 4.435 -11.873 1.00 77.25 83 LEU A CA 1
ATOM 577 C C . LEU A 1 83 ? 1.382 5.066 -11.051 1.00 77.25 83 LEU A C 1
ATOM 579 O O . LEU A 1 83 ? 2.508 5.161 -11.528 1.00 77.25 83 LEU A O 1
ATOM 583 N N . ARG A 1 84 ? 1.089 5.486 -9.817 1.00 78.62 84 ARG A N 1
ATOM 584 C CA . ARG A 1 84 ? 2.028 6.264 -8.978 1.00 78.62 84 ARG A CA 1
ATOM 585 C C . ARG A 1 84 ? 2.403 5.596 -7.649 1.00 78.62 84 ARG A C 1
ATOM 587 O O . ARG A 1 84 ? 3.290 6.073 -6.951 1.00 78.62 84 ARG A O 1
ATOM 594 N N . VAL A 1 85 ? 1.762 4.476 -7.303 1.00 70.06 85 VAL A N 1
ATOM 595 C CA . VAL A 1 85 ? 2.100 3.623 -6.149 1.00 70.06 85 VAL A CA 1
ATOM 596 C C . VAL A 1 85 ? 1.665 2.183 -6.397 1.00 70.06 85 VAL A C 1
ATOM 598 O O . VAL A 1 85 ? 0.695 1.942 -7.114 1.00 70.06 85 VAL A O 1
ATOM 601 N N . ASN A 1 86 ? 2.354 1.225 -5.778 1.00 72.81 86 ASN A N 1
ATOM 602 C CA . ASN A 1 86 ? 1.941 -0.177 -5.756 1.00 72.81 86 ASN A CA 1
ATOM 603 C C . ASN A 1 86 ? 0.491 -0.347 -5.270 1.00 72.81 86 ASN A C 1
ATOM 605 O O . ASN A 1 86 ? 0.102 0.200 -4.239 1.00 72.81 86 ASN A O 1
ATOM 609 N N . GLY A 1 87 ? -0.289 -1.159 -5.989 1.00 64.00 87 GLY A N 1
ATOM 610 C CA . GLY A 1 87 ? -1.631 -1.569 -5.573 1.00 64.00 87 GLY A CA 1
ATOM 611 C C . GLY A 1 87 ? -2.770 -0.604 -5.919 1.00 64.00 87 GLY A C 1
ATOM 612 O O . GLY A 1 87 ? -3.917 -0.943 -5.639 1.00 64.00 87 GLY A O 1
ATOM 613 N N . VAL A 1 88 ? -2.501 0.549 -6.544 1.00 62.34 88 VAL A N 1
ATOM 614 C CA . VAL A 1 88 ? -3.530 1.556 -6.871 1.00 62.34 88 VAL A CA 1
ATOM 615 C C . VAL A 1 88 ? -3.532 1.890 -8.362 1.00 62.34 88 VAL A C 1
ATOM 617 O O . VAL A 1 88 ? -2.483 2.153 -8.949 1.00 62.34 88 VAL A O 1
ATOM 620 N N . GLY A 1 89 ? -4.731 1.934 -8.949 1.00 66.88 89 GLY A N 1
ATOM 621 C CA . GLY A 1 89 ? -4.952 2.284 -10.350 1.00 66.88 89 GLY A CA 1
ATOM 622 C C . GLY A 1 89 ? -4.684 1.145 -11.338 1.00 66.88 89 GLY A C 1
ATOM 623 O O . GLY A 1 89 ? -4.260 0.044 -10.977 1.00 66.88 89 GLY A O 1
ATOM 624 N N . ALA A 1 90 ? -4.947 1.430 -12.612 1.00 76.38 90 ALA A N 1
ATOM 625 C CA . ALA A 1 90 ? -4.675 0.549 -13.742 1.00 76.38 90 ALA A CA 1
ATOM 626 C C . ALA A 1 90 ? -4.322 1.383 -14.980 1.00 76.38 90 ALA A C 1
ATOM 628 O O . ALA A 1 90 ? -4.810 2.504 -15.126 1.00 76.38 90 ALA A O 1
ATOM 629 N N . LEU A 1 91 ? -3.502 0.834 -15.880 1.00 81.88 91 LEU A N 1
ATOM 630 C CA . LEU A 1 91 ? -3.309 1.425 -17.204 1.00 81.88 91 LEU A CA 1
ATOM 631 C C . LEU A 1 91 ? -4.628 1.448 -17.982 1.00 81.88 91 LEU A C 1
ATOM 633 O O . LEU A 1 91 ? -5.433 0.517 -17.885 1.00 81.88 91 LEU A O 1
ATOM 637 N N . ALA A 1 92 ? -4.808 2.478 -18.808 1.00 80.06 92 ALA A N 1
ATOM 638 C CA . ALA A 1 92 ? -5.886 2.482 -19.785 1.00 80.06 92 ALA A CA 1
ATOM 639 C C . ALA A 1 92 ? -5.686 1.313 -20.779 1.00 80.06 92 ALA A C 1
ATOM 641 O O . ALA A 1 92 ? -4.545 1.041 -21.172 1.00 80.06 92 ALA A O 1
ATOM 642 N N . PRO A 1 93 ? -6.752 0.612 -21.208 1.00 78.75 93 PRO A N 1
ATOM 643 C CA . PRO A 1 93 ? -6.640 -0.528 -22.128 1.00 78.75 93 PRO A CA 1
ATOM 644 C C . PRO A 1 93 ? -5.888 -0.223 -23.437 1.00 78.75 93 PRO A C 1
ATOM 646 O O . PRO A 1 93 ? -5.301 -1.108 -24.059 1.00 78.75 93 PRO A O 1
ATOM 649 N N . GLU A 1 94 ? -5.896 1.038 -23.858 1.00 82.75 94 GLU A N 1
ATOM 650 C CA . GLU A 1 94 ? -5.312 1.551 -25.094 1.00 82.75 94 GLU A CA 1
ATOM 651 C C . GLU A 1 94 ? -3.832 1.922 -24.936 1.00 82.75 94 GLU A C 1
ATOM 653 O O . GLU A 1 94 ? -3.146 2.164 -25.933 1.00 82.75 94 GLU A O 1
ATOM 658 N N . THR A 1 95 ? -3.316 1.965 -23.702 1.00 86.62 95 THR A N 1
ATOM 659 C CA . THR A 1 95 ? -1.914 2.284 -23.433 1.00 86.62 95 THR A CA 1
ATOM 660 C C . THR A 1 95 ? -1.014 1.205 -24.034 1.00 86.62 95 THR A C 1
ATOM 662 O O . THR A 1 95 ? -1.033 0.040 -23.628 1.00 86.62 95 THR A O 1
ATOM 665 N N . GLY A 1 96 ? -0.205 1.599 -25.019 1.00 90.62 96 GLY A N 1
ATOM 666 C CA . GLY A 1 96 ? 0.756 0.714 -25.667 1.00 90.62 96 GLY A CA 1
ATOM 667 C C . GLY A 1 96 ? 1.919 0.351 -24.742 1.00 90.62 96 GLY A C 1
ATOM 668 O O . GLY A 1 96 ? 2.524 1.219 -24.116 1.00 90.62 96 GLY A O 1
ATOM 669 N N . THR A 1 97 ? 2.260 -0.934 -24.705 1.00 95.62 97 THR A N 1
ATOM 670 C CA . THR A 1 97 ? 3.427 -1.481 -23.997 1.00 95.62 97 THR A CA 1
ATOM 671 C C . THR A 1 97 ? 4.458 -2.033 -24.986 1.00 95.62 97 THR A C 1
ATOM 673 O O . THR A 1 97 ? 4.140 -2.287 -26.153 1.00 95.62 97 THR A O 1
ATOM 676 N N . LEU A 1 98 ? 5.678 -2.310 -24.520 1.00 96.31 98 LEU A N 1
ATOM 677 C CA . LEU A 1 98 ? 6.692 -3.055 -25.271 1.00 96.31 98 LEU A CA 1
ATOM 678 C C . LEU A 1 98 ? 6.135 -4.386 -25.804 1.00 96.31 98 LEU A C 1
ATOM 680 O O . LEU A 1 98 ? 6.357 -4.725 -26.964 1.00 96.31 98 LEU A O 1
ATOM 684 N N . ALA A 1 99 ? 5.334 -5.093 -24.998 1.00 97.06 99 ALA A N 1
ATOM 685 C CA . ALA A 1 99 ? 4.689 -6.337 -25.410 1.00 97.06 99 ALA A CA 1
ATOM 686 C C . ALA A 1 99 ? 3.742 -6.119 -26.596 1.00 97.06 99 ALA A C 1
ATOM 688 O O . ALA A 1 99 ? 3.784 -6.876 -27.562 1.00 97.06 99 ALA A O 1
ATOM 689 N N . THR A 1 100 ? 2.921 -5.059 -26.573 1.00 96.19 100 THR A N 1
ATOM 690 C CA . THR A 1 100 ? 2.044 -4.741 -27.714 1.00 96.19 100 THR A CA 1
ATOM 691 C C . THR A 1 100 ? 2.828 -4.382 -28.975 1.00 96.19 100 THR A C 1
ATOM 693 O O . THR A 1 100 ? 2.403 -4.754 -30.068 1.00 96.19 100 THR A O 1
ATOM 696 N N . ALA A 1 101 ? 3.964 -3.688 -28.837 1.00 95.12 101 ALA A N 1
ATOM 697 C CA . ALA A 1 101 ? 4.820 -3.314 -29.959 1.00 95.12 101 ALA A CA 1
ATOM 698 C C . ALA A 1 101 ? 5.456 -4.554 -30.604 1.00 95.12 101 ALA A C 1
ATOM 700 O O . ALA A 1 101 ? 5.290 -4.772 -31.801 1.00 95.12 101 ALA A O 1
ATOM 701 N N . LEU A 1 102 ? 6.080 -5.425 -29.807 1.00 95.62 102 LEU A N 1
ATOM 702 C CA . LEU A 1 102 ? 6.707 -6.652 -30.306 1.00 95.62 102 LEU A CA 1
ATOM 703 C C . LEU A 1 102 ? 5.676 -7.654 -30.839 1.00 95.62 102 LEU A C 1
ATOM 705 O O . LEU A 1 102 ? 5.886 -8.277 -31.878 1.00 95.62 102 LEU A O 1
ATOM 709 N N . ARG A 1 103 ? 4.503 -7.766 -30.210 1.00 95.00 103 ARG A N 1
ATOM 710 C CA . ARG A 1 103 ? 3.432 -8.644 -30.703 1.00 95.00 103 ARG A CA 1
ATOM 711 C C . ARG A 1 103 ? 2.963 -8.262 -32.110 1.00 95.00 103 ARG A C 1
ATOM 713 O O . ARG A 1 103 ? 2.649 -9.147 -32.902 1.00 95.00 103 ARG A O 1
ATOM 720 N N . ARG A 1 104 ? 2.955 -6.966 -32.459 1.00 94.44 104 ARG A N 1
ATOM 721 C CA . ARG A 1 104 ? 2.645 -6.498 -33.828 1.00 94.44 104 ARG A CA 1
ATOM 722 C C . ARG A 1 104 ? 3.677 -6.961 -34.861 1.00 94.44 104 ARG A C 1
ATOM 724 O O . ARG A 1 104 ? 3.317 -7.146 -36.018 1.00 94.44 104 ARG A O 1
ATOM 731 N N . GLU A 1 105 ? 4.914 -7.203 -34.437 1.00 94.44 105 GLU A N 1
ATOM 732 C CA . GLU A 1 105 ? 6.006 -7.730 -35.268 1.00 94.44 105 GLU A CA 1
ATOM 733 C C . GLU A 1 105 ? 6.034 -9.273 -35.305 1.00 94.44 105 GLU A C 1
ATOM 735 O O . GLU A 1 105 ? 6.911 -9.875 -35.922 1.00 94.44 105 GLU A O 1
ATOM 740 N N . GLY A 1 106 ? 5.052 -9.934 -34.679 1.00 92.44 106 GLY A N 1
ATOM 741 C CA . GLY A 1 106 ? 4.887 -11.388 -34.710 1.00 92.44 106 GLY A CA 1
ATOM 742 C C . GLY A 1 106 ? 5.516 -12.131 -33.533 1.00 92.44 106 GLY A C 1
ATOM 743 O O . GLY A 1 106 ? 5.582 -13.360 -33.576 1.00 92.44 106 GLY A O 1
ATOM 744 N N . TYR A 1 107 ? 5.944 -11.426 -32.483 1.00 93.69 107 TYR A N 1
ATOM 745 C CA . TYR A 1 107 ? 6.447 -12.057 -31.265 1.00 93.69 107 TYR A CA 1
ATOM 746 C C . TYR A 1 107 ? 5.344 -12.765 -30.481 1.00 93.69 107 TYR A C 1
ATOM 748 O O . TYR A 1 107 ? 4.200 -12.309 -30.429 1.00 93.69 107 TYR A O 1
ATOM 756 N N . ARG A 1 108 ? 5.728 -13.853 -29.811 1.00 94.38 108 ARG A N 1
ATOM 757 C CA . ARG A 1 108 ? 4.939 -14.476 -28.749 1.00 94.38 108 ARG A CA 1
ATOM 758 C C . ARG A 1 108 ? 5.399 -13.936 -27.397 1.00 94.38 108 ARG A C 1
ATOM 760 O O . ARG A 1 108 ? 6.558 -14.108 -27.026 1.00 94.38 108 ARG A O 1
ATOM 767 N N . CYS A 1 109 ? 4.499 -13.306 -26.655 1.00 96.81 109 CYS A N 1
ATOM 768 C CA . CYS A 1 109 ? 4.842 -12.513 -25.476 1.00 96.81 109 CYS A CA 1
ATOM 769 C C . CYS A 1 109 ? 4.434 -13.233 -24.181 1.00 96.81 109 CYS A C 1
ATOM 771 O O . CYS A 1 109 ? 3.265 -13.577 -24.003 1.00 96.81 109 CYS A O 1
ATOM 773 N N . GLY A 1 110 ? 5.371 -13.430 -23.253 1.00 97.00 110 GLY A N 1
ATOM 774 C CA . GLY A 1 110 ? 5.131 -14.017 -21.932 1.00 97.00 110 GLY A CA 1
ATOM 775 C C . GLY A 1 110 ? 5.653 -13.125 -20.804 1.00 97.00 110 GLY A C 1
ATOM 776 O O . GLY A 1 110 ? 6.779 -12.643 -20.880 1.00 97.00 110 GLY A O 1
ATOM 777 N N . ALA A 1 111 ? 4.852 -12.920 -19.759 1.00 97.06 111 ALA A N 1
ATOM 778 C CA . ALA A 1 111 ? 5.240 -12.228 -18.531 1.00 97.06 111 ALA A CA 1
ATOM 779 C C . ALA A 1 111 ? 5.245 -13.195 -17.339 1.00 97.06 111 ALA A C 1
ATOM 781 O O . ALA A 1 111 ? 4.256 -13.894 -17.105 1.00 97.06 111 ALA A O 1
ATOM 782 N N . PHE A 1 112 ? 6.333 -13.200 -16.571 1.00 95.38 112 PHE A N 1
ATOM 783 C CA . PHE A 1 112 ? 6.551 -14.070 -15.413 1.00 95.38 112 PHE A CA 1
ATOM 784 C C . PHE A 1 112 ? 7.045 -13.225 -14.243 1.00 95.38 112 PHE A C 1
ATOM 786 O O . PHE A 1 112 ? 8.124 -12.638 -14.311 1.00 95.38 112 PHE A O 1
ATOM 793 N N . LEU A 1 113 ? 6.237 -13.118 -13.187 1.00 91.88 113 LEU A N 1
ATOM 794 C CA . LEU A 1 113 ? 6.378 -12.060 -12.186 1.00 91.88 113 LEU A CA 1
ATOM 795 C C . LEU A 1 113 ? 6.447 -12.625 -10.766 1.00 91.88 113 LEU A C 1
ATOM 797 O O . LEU A 1 113 ? 5.621 -13.458 -10.380 1.00 91.88 113 LEU A O 1
ATOM 801 N N . ALA A 1 114 ? 7.405 -12.120 -9.988 1.00 86.06 114 ALA A N 1
ATOM 802 C CA . ALA A 1 114 ? 7.660 -12.534 -8.610 1.00 86.06 114 ALA A CA 1
ATOM 803 C C . ALA A 1 114 ? 6.834 -11.795 -7.538 1.00 86.06 114 ALA A C 1
ATOM 805 O O . ALA A 1 114 ? 7.043 -12.069 -6.362 1.00 86.06 114 ALA A O 1
ATOM 806 N N . THR A 1 115 ? 5.946 -10.853 -7.883 1.00 80.81 115 THR A N 1
ATOM 807 C CA . THR A 1 115 ? 5.286 -9.967 -6.897 1.00 80.81 115 THR A CA 1
ATOM 808 C C . THR A 1 115 ? 3.835 -9.636 -7.244 1.00 80.81 115 THR A C 1
ATOM 810 O O . THR A 1 115 ? 3.493 -9.411 -8.407 1.00 80.81 115 THR A O 1
ATOM 813 N N . ALA A 1 116 ? 2.981 -9.534 -6.219 1.00 75.81 116 ALA A N 1
ATOM 814 C CA . ALA A 1 116 ? 1.603 -9.052 -6.349 1.00 75.81 116 ALA A CA 1
ATOM 815 C C . ALA A 1 116 ? 1.494 -7.565 -6.716 1.00 75.81 116 ALA A C 1
ATOM 817 O O . ALA A 1 116 ? 0.444 -7.151 -7.204 1.00 75.81 116 ALA A O 1
ATOM 818 N N . ALA A 1 117 ? 2.555 -6.767 -6.531 1.00 76.81 117 ALA A N 1
ATOM 819 C CA . ALA A 1 117 ? 2.560 -5.363 -6.952 1.00 76.81 117 ALA A CA 1
ATOM 820 C C . ALA A 1 117 ? 2.319 -5.207 -8.465 1.00 76.81 117 ALA A C 1
ATOM 822 O O . ALA A 1 117 ? 1.800 -4.188 -8.908 1.00 76.81 117 ALA A O 1
ATOM 823 N N . LEU A 1 118 ? 2.642 -6.240 -9.248 1.00 86.62 118 LEU A N 1
ATOM 824 C CA . LEU A 1 118 ? 2.407 -6.318 -10.689 1.00 86.62 118 LEU A CA 1
ATOM 825 C C . LEU A 1 118 ? 1.208 -7.225 -11.005 1.00 86.62 118 LEU A C 1
ATOM 827 O O . LEU A 1 118 ? 1.228 -8.015 -11.943 1.00 86.62 118 LEU A O 1
ATOM 831 N N . SER A 1 119 ? 0.162 -7.159 -10.182 1.00 81.12 119 SER A N 1
ATOM 832 C CA . SER A 1 119 ? -1.084 -7.885 -10.418 1.00 81.12 119 SER A CA 1
ATOM 833 C C . SER A 1 119 ? -1.691 -7.541 -11.792 1.00 81.12 119 SER A C 1
ATOM 835 O O . SER A 1 119 ? -1.661 -6.373 -12.197 1.00 81.12 119 SER A O 1
ATOM 837 N N . PRO A 1 120 ? -2.340 -8.507 -12.478 1.00 79.06 120 PRO A N 1
ATOM 838 C CA . PRO A 1 120 ? -3.091 -8.257 -13.712 1.00 79.06 120 PRO A CA 1
ATOM 839 C C . PRO A 1 120 ? -4.113 -7.115 -13.614 1.00 79.06 120 PRO A C 1
ATOM 841 O O . PRO A 1 120 ? -4.437 -6.487 -14.619 1.00 79.06 120 PRO A O 1
ATOM 844 N N . LEU A 1 121 ? -4.605 -6.830 -12.402 1.00 77.81 121 LEU A N 1
ATOM 845 C CA . LEU A 1 121 ? -5.574 -5.766 -12.132 1.00 77.81 121 LEU A CA 1
ATOM 846 C C . LEU A 1 121 ? -5.063 -4.368 -12.512 1.00 77.81 121 LEU A C 1
ATOM 848 O O . LEU A 1 121 ? -5.874 -3.477 -12.732 1.00 77.81 121 LEU A O 1
ATOM 852 N N . HIS A 1 122 ? -3.745 -4.181 -12.636 1.00 80.44 122 HIS A N 1
ATOM 853 C CA . HIS A 1 122 ? -3.139 -2.892 -12.975 1.00 80.44 122 HIS A CA 1
ATOM 854 C C . HIS A 1 122 ? -3.003 -2.643 -14.488 1.00 80.44 122 HIS A C 1
ATOM 856 O O . HIS A 1 122 ? -2.397 -1.656 -14.899 1.00 80.44 122 HIS A O 1
ATOM 862 N N . GLY A 1 123 ? -3.539 -3.522 -15.343 1.00 83.38 123 GLY A N 1
ATOM 863 C CA . GLY A 1 123 ? -3.590 -3.303 -16.796 1.00 83.38 123 GLY A CA 1
ATOM 864 C C . GLY A 1 123 ? -2.271 -3.538 -17.548 1.00 83.38 123 GLY A C 1
ATOM 865 O O . GLY A 1 123 ? -2.215 -3.358 -18.763 1.00 83.38 123 GLY A O 1
ATOM 866 N N . LEU A 1 124 ? -1.214 -4.010 -16.874 1.00 90.69 124 LEU A N 1
ATOM 867 C CA . LEU A 1 124 ? 0.079 -4.348 -17.499 1.00 90.69 124 LEU A CA 1
ATOM 868 C C . LEU A 1 124 ? 0.038 -5.614 -18.375 1.00 90.69 124 LEU A C 1
ATOM 870 O O . LEU A 1 124 ? 1.034 -5.964 -19.003 1.00 90.69 124 LEU A O 1
ATOM 874 N N . THR A 1 125 ? -1.103 -6.305 -18.439 1.00 91.44 125 THR A N 1
ATOM 875 C CA . THR A 1 125 ? -1.301 -7.513 -19.256 1.00 91.44 125 THR A CA 1
ATOM 876 C C . THR A 1 125 ? -1.345 -7.231 -20.757 1.00 91.44 125 THR A C 1
ATOM 878 O O . THR A 1 125 ? -1.295 -8.167 -21.555 1.00 91.44 125 THR A O 1
ATOM 881 N N . ASN A 1 126 ? -1.471 -5.963 -21.163 1.00 87.25 126 ASN A N 1
ATOM 882 C CA . ASN A 1 126 ? -1.662 -5.597 -22.560 1.00 87.25 126 ASN A CA 1
ATOM 883 C C . ASN A 1 126 ? -0.498 -6.084 -23.440 1.00 87.25 126 ASN A C 1
ATOM 885 O O . ASN A 1 126 ? 0.660 -5.733 -23.210 1.00 87.25 126 ASN A O 1
ATOM 889 N N . GLY A 1 127 ? -0.816 -6.878 -24.465 1.00 91.69 127 GLY A N 1
ATOM 890 C CA . GLY A 1 127 ? 0.152 -7.427 -25.416 1.00 91.69 127 GLY A CA 1
ATOM 891 C C . GLY A 1 127 ? 0.828 -8.739 -25.007 1.00 91.69 127 GLY A C 1
ATOM 892 O O . GLY A 1 127 ? 1.622 -9.241 -25.795 1.00 91.69 127 GLY A O 1
ATOM 893 N N . PHE A 1 128 ? 0.521 -9.314 -23.840 1.00 96.00 128 PHE A N 1
ATOM 894 C CA . PHE A 1 128 ? 1.036 -10.624 -23.426 1.00 96.00 128 PHE A CA 1
ATOM 895 C C . PHE A 1 128 ? 0.065 -11.759 -23.778 1.00 96.00 128 PHE A C 1
ATOM 897 O O . PHE A 1 128 ? -1.133 -11.661 -23.522 1.00 96.00 128 PHE A O 1
ATOM 904 N N . ASP A 1 129 ? 0.582 -12.858 -24.334 1.00 94.19 129 ASP A N 1
ATOM 905 C CA . ASP A 1 129 ? -0.185 -14.088 -24.575 1.00 94.19 129 ASP A CA 1
ATOM 906 C C . ASP A 1 129 ? -0.276 -14.947 -23.299 1.00 94.19 129 ASP A C 1
ATOM 908 O O . ASP A 1 129 ? -1.258 -15.657 -23.088 1.00 94.19 129 ASP A O 1
ATOM 912 N N . VAL A 1 130 ? 0.743 -14.872 -22.434 1.00 94.75 130 VAL A N 1
ATOM 913 C CA . VAL A 1 130 ? 0.752 -15.459 -21.085 1.00 94.75 130 VAL A CA 1
ATOM 914 C C . VAL A 1 130 ? 1.187 -14.398 -20.085 1.00 94.75 130 VAL A C 1
ATOM 916 O O . VAL A 1 130 ? 2.208 -13.746 -20.280 1.00 94.75 130 VAL A O 1
ATOM 919 N N . TYR A 1 131 ? 0.436 -14.252 -18.996 1.00 93.12 131 TYR A N 1
ATOM 920 C CA . TYR A 1 131 ? 0.763 -13.351 -17.896 1.00 93.12 131 TYR A CA 1
ATOM 921 C C . TYR A 1 131 ? 0.613 -14.093 -16.571 1.00 93.12 131 TYR A C 1
ATOM 923 O O . TYR A 1 131 ? -0.501 -14.396 -16.141 1.00 93.12 131 TYR A O 1
ATOM 931 N N . GLN A 1 132 ? 1.736 -14.424 -15.941 1.00 86.62 132 GLN A N 1
ATOM 932 C CA . GLN A 1 132 ? 1.776 -15.263 -14.753 1.00 86.62 132 GLN A CA 1
ATOM 933 C C . GLN A 1 132 ? 2.476 -14.538 -13.602 1.00 86.62 132 GLN A C 1
ATOM 935 O O . GLN A 1 132 ? 3.702 -14.491 -13.530 1.00 86.62 132 GLN A O 1
ATOM 940 N N . ALA A 1 133 ? 1.685 -14.043 -12.652 1.00 76.12 133 ALA A N 1
ATOM 941 C CA . ALA A 1 133 ? 2.176 -13.705 -11.322 1.00 76.12 133 ALA A CA 1
ATOM 942 C C . ALA A 1 133 ? 2.108 -14.964 -10.447 1.00 76.12 133 ALA A C 1
ATOM 944 O O . ALA A 1 133 ? 1.023 -15.511 -10.232 1.00 76.12 133 ALA A O 1
ATOM 945 N N . ARG A 1 134 ? 3.253 -15.461 -9.967 1.00 64.31 134 ARG A N 1
ATOM 946 C CA . ARG A 1 134 ? 3.273 -16.549 -8.979 1.00 64.31 134 ARG A CA 1
ATOM 947 C C . ARG A 1 134 ? 3.240 -15.916 -7.593 1.00 64.31 134 ARG A C 1
ATOM 949 O O . ARG A 1 134 ? 4.159 -15.207 -7.206 1.00 64.31 134 ARG A O 1
ATOM 956 N N . LEU A 1 135 ? 2.147 -16.137 -6.874 1.00 61.56 135 LEU A N 1
ATOM 957 C CA . LEU A 1 135 ? 1.908 -15.580 -5.547 1.00 61.56 135 LEU A CA 1
ATOM 958 C C . LEU A 1 135 ? 1.941 -16.732 -4.541 1.00 61.56 135 LEU A C 1
ATOM 960 O O . LEU A 1 135 ? 1.033 -17.563 -4.557 1.00 61.56 135 LEU A O 1
ATOM 964 N N . SER A 1 136 ? 2.978 -16.822 -3.700 1.00 48.25 136 SER A N 1
ATOM 965 C CA . SER A 1 136 ? 3.017 -17.839 -2.643 1.00 48.25 136 SER A CA 1
ATOM 966 C C . SER A 1 136 ? 2.317 -17.323 -1.375 1.00 48.25 136 SER A C 1
ATOM 968 O O . SER A 1 136 ? 2.678 -16.250 -0.888 1.00 48.25 136 SER A O 1
ATOM 970 N N . PRO A 1 137 ? 1.352 -18.059 -0.785 1.00 41.59 137 PRO A N 1
ATOM 971 C CA . PRO A 1 137 ? 0.675 -17.664 0.459 1.00 41.59 137 PRO A CA 1
ATOM 972 C C . PRO A 1 137 ? 1.563 -17.675 1.717 1.00 41.59 137 PRO A C 1
ATOM 974 O O . PRO A 1 137 ? 1.082 -17.366 2.803 1.00 41.59 137 PRO A O 1
ATOM 977 N N . THR A 1 138 ? 2.825 -18.101 1.614 1.00 37.31 138 THR A N 1
ATOM 978 C CA . THR A 1 138 ? 3.665 -18.498 2.758 1.00 37.31 138 THR A CA 1
ATOM 979 C C . THR A 1 138 ? 4.462 -17.378 3.429 1.00 37.31 138 THR A C 1
ATOM 981 O O . THR A 1 138 ? 5.136 -17.654 4.419 1.00 37.31 138 THR A O 1
ATOM 984 N N . ASN A 1 139 ? 4.407 -16.131 2.957 1.00 39.22 139 ASN A N 1
ATOM 985 C CA . ASN A 1 139 ? 5.282 -15.085 3.495 1.00 39.22 139 ASN A CA 1
ATOM 986 C C . ASN A 1 139 ? 4.658 -14.323 4.675 1.00 39.22 139 ASN A C 1
ATOM 988 O O . ASN A 1 139 ? 3.553 -13.777 4.613 1.00 39.22 139 ASN A O 1
ATOM 992 N N . ILE A 1 140 ? 5.419 -14.282 5.768 1.00 38.06 140 ILE A N 1
ATOM 993 C CA . ILE A 1 140 ? 5.142 -13.513 6.980 1.00 38.06 140 ILE A CA 1
ATOM 994 C C . ILE A 1 140 ? 5.176 -12.025 6.588 1.00 38.06 140 ILE A C 1
ATOM 996 O O . ILE A 1 140 ? 6.146 -11.587 5.982 1.00 38.06 140 ILE A O 1
ATOM 1000 N N . ALA A 1 141 ? 4.119 -11.278 6.929 1.00 38.09 141 ALA A N 1
ATOM 1001 C CA . ALA A 1 141 ? 3.842 -9.867 6.581 1.00 38.09 141 ALA A CA 1
ATOM 1002 C C . ALA A 1 141 ? 2.962 -9.588 5.341 1.00 38.09 141 ALA A C 1
ATOM 1004 O O . ALA A 1 141 ? 2.761 -8.427 4.995 1.00 38.09 141 ALA A O 1
ATOM 1005 N N . GLY A 1 142 ? 2.349 -10.599 4.712 1.00 39.16 142 GLY A N 1
ATOM 1006 C CA . GLY A 1 142 ? 1.290 -10.370 3.712 1.00 39.16 142 GLY A CA 1
ATOM 1007 C C . GLY A 1 142 ? 1.766 -9.921 2.321 1.00 39.16 142 GLY A C 1
ATOM 1008 O O . GLY A 1 142 ? 0.931 -9.652 1.457 1.00 39.16 142 GLY A O 1
ATOM 1009 N N . ALA A 1 143 ? 3.079 -9.885 2.069 1.00 46.97 143 ALA A N 1
ATOM 1010 C CA . ALA A 1 143 ? 3.647 -9.708 0.734 1.00 46.97 143 ALA A CA 1
ATOM 1011 C C . ALA A 1 143 ? 3.634 -11.047 -0.026 1.00 46.97 143 ALA A C 1
ATOM 1013 O O . ALA A 1 143 ? 4.392 -11.966 0.277 1.00 46.97 143 ALA A O 1
ATOM 1014 N N . LEU A 1 144 ? 2.746 -11.170 -1.012 1.00 54.12 144 LEU A N 1
ATOM 1015 C CA . LEU A 1 144 ? 2.659 -12.344 -1.878 1.00 54.12 144 LEU A CA 1
ATOM 1016 C C . LEU A 1 144 ? 3.762 -12.280 -2.947 1.00 54.12 144 LEU A C 1
ATOM 1018 O O . LEU A 1 144 ? 3.621 -11.554 -3.935 1.00 54.12 144 LEU A O 1
ATOM 1022 N N . THR A 1 145 ? 4.846 -13.034 -2.758 1.00 62.03 145 THR A N 1
ATOM 1023 C CA . THR A 1 145 ? 5.944 -13.147 -3.734 1.00 62.03 145 THR A CA 1
ATOM 1024 C C . THR A 1 145 ? 6.274 -14.604 -4.063 1.00 62.03 145 THR A C 1
ATOM 1026 O O . THR A 1 145 ? 5.799 -15.523 -3.388 1.00 62.03 145 THR A O 1
ATOM 1029 N N . ALA A 1 146 ? 7.047 -14.830 -5.128 1.00 69.75 146 ALA A N 1
ATOM 1030 C CA . ALA A 1 146 ? 7.553 -16.148 -5.514 1.00 69.75 146 ALA A CA 1
ATOM 1031 C C . ALA A 1 146 ? 9.089 -16.196 -5.507 1.00 69.75 146 ALA A C 1
ATOM 1033 O O . ALA A 1 146 ? 9.727 -15.185 -5.815 1.00 69.75 146 ALA A O 1
ATOM 1034 N N . PRO A 1 147 ? 9.691 -17.369 -5.219 1.00 79.19 147 PRO A N 1
ATOM 1035 C CA . PRO A 1 147 ? 11.125 -17.568 -5.380 1.00 79.19 147 PRO A CA 1
ATOM 1036 C C . PRO A 1 147 ? 11.577 -17.237 -6.815 1.00 79.19 147 PRO A C 1
ATOM 1038 O O . PRO A 1 147 ? 10.915 -17.664 -7.766 1.00 79.19 147 PRO A O 1
ATOM 1041 N N . PRO A 1 148 ? 12.717 -16.544 -7.008 1.00 84.00 148 PRO A N 1
ATOM 1042 C CA . PRO A 1 148 ? 13.255 -16.246 -8.338 1.00 84.00 148 PRO A CA 1
ATOM 1043 C C . PRO A 1 148 ? 13.394 -17.473 -9.259 1.00 84.00 148 PRO A C 1
ATOM 1045 O O . PRO A 1 148 ? 13.148 -17.369 -10.460 1.00 84.00 148 PRO A O 1
ATOM 1048 N N . SER A 1 149 ? 13.719 -18.644 -8.699 1.00 86.94 149 SER A N 1
ATOM 1049 C CA . SER A 1 149 ? 13.833 -19.913 -9.434 1.00 86.94 149 SER A CA 1
ATOM 1050 C C . SER A 1 149 ? 12.537 -20.326 -10.127 1.00 86.94 149 SER A C 1
ATOM 1052 O O . SER A 1 149 ? 12.554 -20.695 -11.297 1.00 86.94 149 SER A O 1
ATOM 1054 N N . ASP A 1 150 ? 11.404 -20.214 -9.435 1.00 86.69 150 ASP A N 1
ATOM 1055 C CA . ASP A 1 150 ? 10.093 -20.623 -9.945 1.00 86.69 150 ASP A CA 1
ATOM 1056 C C . ASP A 1 150 ? 9.651 -19.754 -11.124 1.00 86.69 150 ASP A C 1
ATOM 1058 O O . ASP A 1 150 ? 9.002 -20.225 -12.063 1.00 86.69 150 ASP A O 1
ATOM 1062 N N . VAL A 1 151 ? 9.989 -18.465 -11.052 1.00 90.75 151 VAL A N 1
ATOM 1063 C CA . VAL A 1 151 ? 9.697 -17.479 -12.092 1.00 90.75 151 VAL A CA 1
ATOM 1064 C C . VAL A 1 151 ? 10.553 -17.752 -13.328 1.00 90.75 151 VAL A C 1
ATOM 1066 O O . VAL A 1 151 ? 10.022 -17.800 -14.439 1.00 90.75 151 VAL A O 1
ATOM 1069 N N . VAL A 1 152 ? 11.853 -18.003 -13.141 1.00 93.50 152 VAL A N 1
ATOM 1070 C CA . VAL A 1 152 ? 12.771 -18.332 -14.240 1.00 93.50 152 VAL A CA 1
ATOM 1071 C C . VAL A 1 152 ? 12.417 -19.660 -14.904 1.00 93.50 152 VAL A C 1
ATOM 1073 O O . VAL A 1 152 ? 12.392 -19.732 -16.130 1.00 93.50 152 VAL A O 1
ATOM 1076 N N . GLU A 1 153 ? 12.057 -20.691 -14.143 1.00 92.75 153 GLU A N 1
ATOM 1077 C CA . GLU A 1 153 ? 11.642 -21.979 -14.710 1.00 92.75 153 GLU A CA 1
ATOM 1078 C C . GLU A 1 153 ? 10.384 -21.861 -15.574 1.00 92.75 153 GLU A C 1
ATOM 1080 O O . GLU A 1 153 ? 10.313 -22.455 -16.652 1.00 92.75 153 GLU A O 1
ATOM 1085 N N . ALA A 1 154 ? 9.410 -21.052 -15.147 1.00 91.94 154 ALA A N 1
ATOM 1086 C CA . ALA A 1 154 ? 8.219 -20.770 -15.943 1.00 91.94 154 ALA A CA 1
ATOM 1087 C C . ALA A 1 154 ? 8.564 -20.041 -17.254 1.00 91.94 154 ALA A C 1
ATOM 1089 O O . ALA A 1 154 ? 8.053 -20.406 -18.317 1.00 91.94 154 ALA A O 1
ATOM 1090 N N . ALA A 1 155 ? 9.466 -19.057 -17.190 1.00 94.44 155 ALA A N 1
ATOM 1091 C CA . ALA A 1 155 ? 9.928 -18.319 -18.360 1.00 94.44 155 ALA A CA 1
ATOM 1092 C C . ALA A 1 155 ? 10.670 -19.226 -19.356 1.00 94.44 155 ALA A C 1
ATOM 1094 O O . ALA A 1 155 ? 10.357 -19.218 -20.547 1.00 94.44 155 ALA A O 1
ATOM 1095 N N . MET A 1 156 ? 11.587 -20.068 -18.868 1.00 93.38 156 MET A N 1
ATOM 1096 C CA . MET A 1 156 ? 12.311 -21.054 -19.678 1.00 93.38 156 MET A CA 1
ATOM 1097 C C . MET A 1 156 ? 11.361 -22.054 -20.345 1.00 93.38 156 MET A C 1
ATOM 1099 O O . MET A 1 156 ? 11.518 -22.365 -21.525 1.00 93.38 156 MET A O 1
ATOM 1103 N N . ALA A 1 157 ? 10.346 -22.536 -19.620 1.00 92.31 157 ALA A N 1
ATOM 1104 C CA . ALA A 1 157 ? 9.341 -23.440 -20.174 1.00 92.31 157 ALA A CA 1
ATOM 1105 C C . ALA A 1 157 ? 8.532 -22.778 -21.302 1.00 92.31 157 ALA A C 1
ATOM 1107 O O . ALA A 1 157 ? 8.230 -23.419 -22.308 1.00 92.31 157 ALA A O 1
ATOM 1108 N N . PHE A 1 158 ? 8.206 -21.489 -21.171 1.00 91.94 158 PHE A N 1
ATOM 1109 C CA . PHE A 1 158 ? 7.526 -20.746 -22.227 1.00 91.94 158 PHE A CA 1
ATOM 1110 C C . PHE A 1 158 ? 8.429 -20.462 -23.429 1.00 91.94 158 PHE A C 1
ATOM 1112 O O . PHE A 1 158 ? 7.917 -20.440 -24.548 1.00 91.94 158 PHE A O 1
ATOM 1119 N N . ALA A 1 159 ? 9.733 -20.258 -23.231 1.00 89.44 159 ALA A N 1
ATOM 1120 C CA . ALA A 1 159 ? 10.690 -19.973 -24.301 1.00 89.44 159 ALA A CA 1
ATOM 1121 C C . ALA A 1 159 ? 10.862 -21.140 -25.293 1.00 89.44 159 ALA A C 1
ATOM 1123 O O . ALA A 1 159 ? 11.169 -20.910 -26.459 1.00 89.44 159 ALA A O 1
ATOM 1124 N N . GLN A 1 160 ? 10.604 -22.382 -24.864 1.00 85.75 160 GLN A N 1
ATOM 1125 C CA . GLN A 1 160 ? 10.763 -23.571 -25.705 1.00 85.75 160 GLN A CA 1
ATOM 1126 C C . GLN A 1 160 ? 9.941 -23.486 -27.018 1.00 85.75 160 GLN A C 1
ATOM 1128 O O . GLN A 1 160 ? 8.746 -23.157 -26.980 1.00 85.75 160 GLN A O 1
ATOM 1133 N N . PRO A 1 161 ? 10.535 -23.802 -28.190 1.00 73.06 161 PRO A N 1
ATOM 1134 C CA . PRO A 1 161 ? 9.835 -23.782 -29.475 1.00 73.06 161 PRO A CA 1
ATOM 1135 C C . PRO A 1 161 ? 8.687 -24.800 -29.541 1.00 73.06 161 PRO A C 1
ATOM 1137 O O . PRO A 1 161 ? 8.833 -25.945 -29.121 1.00 73.06 161 PRO A O 1
ATOM 1140 N N . LYS A 1 162 ? 7.559 -24.437 -30.168 1.00 65.50 162 LYS A N 1
ATOM 1141 C CA . LYS A 1 162 ? 6.397 -25.336 -30.365 1.00 65.50 162 LYS A CA 1
ATOM 1142 C C . LYS A 1 162 ? 6.444 -26.178 -31.660 1.00 65.50 162 LYS A C 1
ATOM 1144 O O . LYS A 1 162 ? 5.398 -26.547 -32.183 1.00 65.50 162 LYS A O 1
ATOM 1149 N N . GLY A 1 163 ? 7.641 -26.510 -32.156 1.00 48.59 163 GLY A N 1
ATOM 1150 C CA . GLY A 1 163 ? 7.858 -27.299 -33.381 1.00 48.59 163 GLY A CA 1
ATOM 1151 C C . GLY A 1 163 ? 7.752 -26.483 -34.684 1.00 48.59 163 GLY A C 1
ATOM 1152 O O . GLY A 1 163 ? 6.712 -25.900 -34.972 1.00 48.59 163 GLY A O 1
ATOM 1153 N N . GLY A 1 164 ? 8.830 -26.459 -35.483 1.00 53.56 164 GLY A N 1
ATOM 1154 C CA . GLY A 1 164 ? 8.987 -25.642 -36.706 1.00 53.56 164 GLY A CA 1
ATOM 1155 C C . GLY A 1 164 ? 9.934 -24.439 -36.520 1.00 53.56 164 GLY A C 1
ATOM 1156 O O . GLY A 1 164 ? 10.343 -24.185 -35.386 1.00 53.56 164 GLY A O 1
ATOM 1157 N N . PRO A 1 165 ? 10.335 -23.712 -37.592 1.00 53.72 165 PRO A N 1
ATOM 1158 C CA . PRO A 1 165 ? 11.204 -22.538 -37.463 1.00 53.72 165 PRO A CA 1
ATOM 1159 C C . PRO A 1 165 ? 10.558 -21.515 -36.516 1.00 53.72 165 PRO A C 1
ATOM 1161 O O . PRO A 1 165 ? 9.435 -21.069 -36.747 1.00 53.72 165 PRO A O 1
ATOM 1164 N N . GLY A 1 166 ? 11.250 -21.245 -35.405 1.00 69.50 166 GLY A N 1
ATOM 1165 C CA . GLY A 1 166 ? 10.681 -20.659 -34.193 1.00 69.50 166 GLY A CA 1
ATOM 1166 C C . GLY A 1 166 ? 10.156 -19.241 -34.387 1.00 69.50 166 GLY A C 1
ATOM 1167 O O . GLY A 1 166 ? 10.873 -18.359 -34.851 1.00 69.50 166 GLY A O 1
ATOM 1168 N N . GLN A 1 167 ? 8.898 -19.026 -34.005 1.00 84.62 167 GLN A N 1
ATOM 1169 C CA . GLN A 1 167 ? 8.361 -17.691 -33.763 1.00 84.62 167 GLN A CA 1
ATOM 1170 C C . GLN A 1 167 ? 9.183 -17.028 -32.644 1.00 84.62 167 GLN A C 1
ATOM 1172 O O . GLN A 1 167 ? 9.354 -17.674 -31.605 1.00 84.62 167 GLN A O 1
ATOM 1177 N N . PRO A 1 168 ? 9.657 -15.781 -32.817 1.00 90.31 168 PRO A N 1
ATOM 1178 C CA . PRO A 1 168 ? 10.465 -15.122 -31.801 1.00 90.31 168 PRO A CA 1
ATOM 1179 C C . PRO A 1 168 ? 9.641 -14.893 -30.529 1.00 90.31 168 PRO A C 1
ATOM 1181 O O . PRO A 1 168 ? 8.429 -14.640 -30.588 1.00 90.31 168 PRO A O 1
ATOM 1184 N N . VAL A 1 169 ? 10.286 -14.988 -29.370 1.00 92.94 169 VAL A N 1
ATOM 1185 C CA . VAL A 1 169 ? 9.640 -14.784 -28.070 1.00 92.94 169 VAL A CA 1
ATOM 1186 C C . VAL A 1 169 ? 10.051 -13.463 -27.438 1.00 92.94 169 VAL A C 1
ATOM 1188 O O . VAL A 1 169 ? 11.192 -13.027 -27.549 1.00 92.94 169 VAL A O 1
ATOM 1191 N N . PHE A 1 170 ? 9.102 -12.822 -26.761 1.00 96.44 170 PHE A N 1
ATOM 1192 C CA . PHE A 1 170 ? 9.374 -11.742 -25.822 1.00 96.44 170 PHE A CA 1
ATOM 1193 C C . PHE A 1 170 ? 9.062 -12.235 -24.412 1.00 96.44 170 PHE A C 1
ATOM 1195 O O . PHE A 1 170 ? 7.918 -12.589 -24.120 1.00 96.44 170 PHE A O 1
ATOM 1202 N N . LEU A 1 171 ? 10.070 -12.264 -23.544 1.00 97.19 171 LEU A N 1
ATOM 1203 C CA . LEU A 1 171 ? 9.933 -12.628 -22.138 1.00 97.19 171 LEU A CA 1
ATOM 1204 C C . LEU A 1 171 ? 10.121 -11.383 -21.276 1.00 97.19 171 LEU A C 1
ATOM 1206 O O . LEU A 1 171 ? 11.194 -10.784 -21.281 1.00 97.19 171 LEU A O 1
ATOM 1210 N N . TRP A 1 172 ? 9.105 -11.029 -20.495 1.00 98.25 172 TRP A N 1
ATOM 1211 C CA . TRP A 1 172 ? 9.268 -10.126 -19.362 1.00 98.25 172 TRP A CA 1
ATOM 1212 C C . TRP A 1 172 ? 9.360 -10.952 -18.079 1.00 98.25 172 TRP A C 1
ATOM 1214 O O . TRP A 1 172 ? 8.396 -11.608 -17.685 1.00 98.25 172 TRP A O 1
ATOM 1224 N N . VAL A 1 173 ? 10.528 -10.943 -17.442 1.00 97.25 173 VAL A N 1
ATOM 1225 C CA . VAL A 1 173 ? 10.808 -11.698 -16.216 1.00 97.25 173 VAL A CA 1
ATOM 1226 C C . VAL A 1 173 ? 11.081 -10.709 -15.093 1.00 97.25 173 VAL A C 1
ATOM 1228 O O . VAL A 1 173 ? 12.057 -9.969 -15.148 1.00 97.25 173 VAL A O 1
ATOM 1231 N N . HIS A 1 174 ? 10.225 -10.679 -14.076 1.00 95.38 174 HIS A N 1
ATOM 1232 C CA . HIS A 1 174 ? 10.405 -9.794 -12.931 1.00 95.38 174 HIS A CA 1
ATOM 1233 C C . HIS A 1 174 ? 10.822 -10.574 -11.685 1.00 95.38 174 HIS A C 1
ATOM 1235 O O . HIS A 1 174 ? 10.084 -11.457 -11.238 1.00 95.38 174 HIS A O 1
ATOM 1241 N N . LEU A 1 175 ? 11.970 -10.213 -11.109 1.00 92.56 175 LEU A N 1
ATOM 1242 C CA . LEU A 1 175 ? 12.524 -10.811 -9.898 1.00 92.56 175 LEU A CA 1
ATOM 1243 C C . LEU A 1 175 ? 12.397 -9.844 -8.713 1.00 92.56 175 LEU A C 1
ATOM 1245 O O . LEU A 1 175 ? 12.794 -8.685 -8.795 1.00 92.56 175 LEU A O 1
ATOM 1249 N N . ALA A 1 176 ? 11.896 -10.355 -7.591 1.00 86.38 176 ALA A N 1
ATOM 1250 C CA . ALA A 1 176 ? 11.777 -9.634 -6.325 1.00 86.38 176 ALA A CA 1
ATOM 1251 C C . ALA A 1 176 ? 12.584 -10.386 -5.251 1.00 86.38 176 ALA A C 1
ATOM 1253 O O . ALA A 1 176 ? 12.000 -11.101 -4.431 1.00 86.38 176 ALA A O 1
ATOM 1254 N N . PRO A 1 177 ? 13.930 -10.309 -5.282 1.00 79.69 177 PRO A N 1
ATOM 1255 C CA . PRO A 1 177 ? 14.795 -11.175 -4.474 1.00 79.69 177 PRO A CA 1
ATOM 1256 C C . PRO A 1 177 ? 14.645 -10.955 -2.959 1.00 79.69 177 PRO A C 1
ATOM 1258 O O . PRO A 1 177 ? 15.000 -11.828 -2.173 1.00 79.69 177 PRO A O 1
ATOM 1261 N N . TYR A 1 178 ? 14.035 -9.839 -2.557 1.00 71.94 178 TYR A N 1
ATOM 1262 C CA . TYR A 1 178 ? 13.779 -9.466 -1.164 1.00 71.94 178 TYR A CA 1
ATOM 1263 C C . TYR A 1 178 ? 12.381 -9.830 -0.667 1.00 71.94 178 TYR A C 1
ATOM 1265 O O . TYR A 1 178 ? 12.078 -9.648 0.508 1.00 71.94 178 TYR A O 1
ATOM 1273 N N . ALA A 1 179 ? 11.503 -10.331 -1.541 1.00 61.53 179 ALA A N 1
ATOM 1274 C CA . ALA A 1 179 ? 10.153 -10.758 -1.180 1.00 61.53 179 ALA A CA 1
ATOM 1275 C C . ALA A 1 179 ? 9.308 -9.703 -0.415 1.00 61.53 179 ALA A C 1
ATOM 1277 O O . ALA A 1 179 ? 8.404 -10.067 0.336 1.00 61.53 179 ALA A O 1
ATOM 1278 N N . GLY A 1 180 ? 9.594 -8.405 -0.586 1.00 55.25 180 GLY A N 1
ATOM 1279 C CA . GLY A 1 180 ? 8.945 -7.315 0.156 1.00 55.25 180 GLY A CA 1
ATOM 1280 C C . GLY A 1 180 ? 9.365 -7.188 1.629 1.00 55.25 180 GLY A C 1
ATOM 1281 O O . GLY A 1 180 ? 8.794 -6.373 2.350 1.00 55.25 180 GLY A O 1
ATOM 1282 N N . ILE A 1 181 ? 10.349 -7.971 2.079 1.00 55.31 181 ILE A N 1
ATOM 1283 C CA . ILE A 1 181 ? 10.941 -7.878 3.413 1.00 55.31 181 ILE A CA 1
ATOM 1284 C C . ILE A 1 181 ? 12.195 -7.004 3.300 1.00 55.31 181 ILE A C 1
ATOM 1286 O O . ILE A 1 181 ? 13.102 -7.357 2.542 1.00 55.31 181 ILE A O 1
ATOM 1290 N N . PRO A 1 182 ? 12.282 -5.878 4.034 1.00 59.88 182 PRO A N 1
ATOM 1291 C CA . PRO A 1 182 ? 13.504 -5.092 4.081 1.00 59.88 182 PRO A CA 1
ATOM 1292 C C . PRO A 1 182 ? 14.682 -5.980 4.511 1.00 59.88 182 PRO A C 1
ATOM 1294 O O . PRO A 1 182 ? 14.587 -6.651 5.546 1.00 59.88 182 PRO A O 1
ATOM 1297 N N . PRO A 1 183 ? 15.770 -6.034 3.727 1.00 67.94 183 PRO A N 1
ATOM 1298 C CA . PRO A 1 183 ? 16.936 -6.818 4.098 1.00 67.94 183 PRO A CA 1
ATOM 1299 C C . PRO A 1 183 ? 17.520 -6.286 5.409 1.00 67.94 183 PRO A C 1
ATOM 1301 O O . PRO A 1 183 ? 17.575 -5.080 5.636 1.00 67.94 183 PRO A O 1
ATOM 1304 N N . ALA A 1 184 ? 17.956 -7.193 6.284 1.00 69.88 184 ALA A N 1
ATOM 1305 C CA . ALA A 1 184 ? 18.411 -6.828 7.626 1.00 69.88 184 ALA A CA 1
ATOM 1306 C C . ALA A 1 184 ? 19.714 -6.006 7.625 1.00 69.88 184 ALA A C 1
ATOM 1308 O O . ALA A 1 184 ? 19.975 -5.261 8.567 1.00 69.88 184 ALA A O 1
ATOM 1309 N N . ASN A 1 185 ? 20.554 -6.186 6.603 1.00 77.44 185 ASN A N 1
ATOM 1310 C CA . ASN A 1 185 ? 21.857 -5.547 6.453 1.00 77.44 185 ASN A CA 1
ATOM 1311 C C . ASN A 1 185 ? 22.334 -5.624 4.987 1.00 77.44 185 ASN A C 1
ATOM 1313 O O . ASN A 1 185 ? 21.683 -6.241 4.144 1.00 77.44 185 ASN A O 1
ATOM 1317 N N . ALA A 1 186 ? 23.487 -5.017 4.694 1.00 82.38 186 ALA A N 1
ATOM 1318 C CA . ALA A 1 186 ? 24.098 -5.040 3.362 1.00 82.38 186 ALA A CA 1
ATOM 1319 C C . ALA A 1 186 ? 24.488 -6.457 2.892 1.00 82.38 186 ALA A C 1
ATOM 1321 O O . ALA A 1 186 ? 24.310 -6.782 1.728 1.00 82.38 186 ALA A O 1
ATOM 1322 N N . GLU A 1 187 ? 24.927 -7.344 3.789 1.00 86.00 187 GLU A N 1
ATOM 1323 C CA . GLU A 1 187 ? 25.270 -8.732 3.429 1.00 86.00 187 GLU A CA 1
ATOM 1324 C C . GLU A 1 187 ? 24.052 -9.500 2.884 1.00 86.00 187 GLU A C 1
ATOM 1326 O O . GLU A 1 187 ? 24.168 -10.284 1.942 1.00 86.00 187 GLU A O 1
ATOM 1331 N N . ALA A 1 188 ? 22.864 -9.254 3.447 1.00 83.12 188 ALA A N 1
ATOM 1332 C CA . ALA A 1 188 ? 21.612 -9.810 2.947 1.00 83.12 188 ALA A CA 1
ATOM 1333 C C . ALA A 1 188 ? 21.218 -9.220 1.581 1.00 83.12 188 ALA A C 1
ATOM 1335 O O . ALA A 1 188 ? 20.635 -9.937 0.767 1.00 83.12 188 ALA A O 1
ATOM 1336 N N . VAL A 1 189 ? 21.557 -7.949 1.319 1.00 83.69 189 VAL A N 1
ATOM 1337 C CA . VAL A 1 189 ? 21.431 -7.317 -0.008 1.00 83.69 189 VAL A CA 1
ATOM 1338 C C . VAL A 1 189 ? 22.304 -8.052 -1.022 1.00 83.69 189 VAL A C 1
ATOM 1340 O O . VAL A 1 189 ? 21.797 -8.571 -2.017 1.00 83.69 189 VAL A O 1
ATOM 1343 N N . ASP A 1 190 ? 23.589 -8.204 -0.720 1.00 86.38 190 ASP A N 1
ATOM 1344 C CA . ASP A 1 190 ? 24.553 -8.843 -1.618 1.00 86.38 190 ASP A CA 1
ATOM 1345 C C . ASP A 1 190 ? 24.204 -10.311 -1.901 1.00 86.38 190 ASP A C 1
ATOM 1347 O O . ASP A 1 190 ? 24.248 -10.762 -3.048 1.00 86.38 190 ASP A O 1
ATOM 1351 N N . ALA A 1 191 ? 23.799 -11.068 -0.875 1.00 87.56 191 ALA A N 1
ATOM 1352 C CA . ALA A 1 191 ? 23.408 -12.468 -1.029 1.00 87.56 191 ALA A CA 1
ATOM 1353 C C . ALA A 1 191 ? 22.163 -12.633 -1.918 1.00 87.56 191 ALA A C 1
ATOM 1355 O O . ALA A 1 191 ? 22.109 -13.534 -2.762 1.00 87.56 191 ALA A O 1
ATOM 1356 N N . ALA A 1 192 ? 21.167 -11.759 -1.752 1.00 86.94 192 ALA A N 1
ATOM 1357 C CA . ALA A 1 192 ? 19.948 -11.772 -2.552 1.00 86.94 192 ALA A CA 1
ATOM 1358 C C . ALA A 1 192 ? 20.223 -11.368 -4.012 1.00 86.94 192 ALA A C 1
ATOM 1360 O O . ALA A 1 192 ? 19.712 -12.013 -4.933 1.00 86.94 192 ALA A O 1
ATOM 1361 N N . ALA A 1 193 ? 21.083 -10.366 -4.231 1.00 88.25 193 ALA A N 1
ATOM 1362 C CA . ALA A 1 193 ? 21.550 -9.976 -5.559 1.00 88.25 193 ALA A CA 1
ATOM 1363 C C . ALA A 1 193 ? 22.321 -11.117 -6.245 1.00 88.25 193 ALA A C 1
ATOM 1365 O O . ALA A 1 193 ? 22.026 -11.453 -7.390 1.00 88.25 193 ALA A O 1
ATOM 1366 N N . ALA A 1 194 ? 23.235 -11.794 -5.542 1.00 89.94 194 ALA A N 1
ATOM 1367 C CA . ALA A 1 194 ? 23.974 -12.937 -6.082 1.00 89.94 194 ALA A CA 1
ATOM 1368 C C . ALA A 1 194 ? 23.045 -14.098 -6.485 1.00 89.94 194 ALA A C 1
ATOM 1370 O O . ALA A 1 194 ? 23.197 -14.677 -7.565 1.00 89.94 194 ALA A O 1
ATOM 1371 N N . ALA A 1 195 ? 22.044 -14.411 -5.656 1.00 89.38 195 ALA A N 1
ATOM 1372 C CA . ALA A 1 195 ? 21.047 -15.433 -5.968 1.00 89.38 195 ALA A CA 1
ATOM 1373 C C . ALA A 1 195 ? 20.196 -15.062 -7.197 1.00 89.38 195 ALA A C 1
ATOM 1375 O O . ALA A 1 195 ? 19.906 -15.924 -8.029 1.00 89.38 195 ALA A O 1
ATOM 1376 N N . ALA A 1 196 ? 19.819 -13.787 -7.340 1.00 91.44 196 ALA A N 1
ATOM 1377 C CA . ALA A 1 196 ? 19.126 -13.294 -8.527 1.00 91.44 196 ALA A CA 1
ATOM 1378 C C . ALA A 1 196 ? 20.013 -13.375 -9.781 1.00 91.44 196 ALA A C 1
ATOM 1380 O O . ALA A 1 196 ? 19.551 -13.882 -10.803 1.00 91.44 196 ALA A O 1
ATOM 1381 N N . SER A 1 197 ? 21.285 -12.969 -9.699 1.00 93.44 197 SER A N 1
ATOM 1382 C CA . SER A 1 197 ? 22.256 -13.059 -10.802 1.00 93.44 197 SER A CA 1
ATOM 1383 C C . SER A 1 197 ? 22.416 -14.485 -11.320 1.00 93.44 197 SER A C 1
ATOM 1385 O O . SER A 1 197 ? 22.436 -14.702 -12.529 1.00 93.44 197 SER A O 1
ATOM 1387 N N . GLU A 1 198 ? 22.452 -15.475 -10.426 1.00 93.38 198 GLU A N 1
ATOM 1388 C CA . GLU A 1 198 ? 22.518 -16.887 -10.810 1.00 93.38 198 GLU A CA 1
ATOM 1389 C C . GLU A 1 198 ? 21.269 -17.341 -11.588 1.00 93.38 198 GLU A C 1
ATOM 1391 O O . GLU A 1 198 ? 21.376 -18.068 -12.578 1.00 93.38 198 GLU A O 1
ATOM 1396 N N . GLN A 1 199 ? 20.076 -16.873 -11.204 1.00 94.75 199 GLN A N 1
ATOM 1397 C CA . GLN A 1 199 ? 18.849 -17.167 -11.952 1.00 94.75 199 GLN A CA 1
ATOM 1398 C C . GLN A 1 199 ? 18.806 -16.452 -13.310 1.00 94.75 199 GLN A C 1
ATOM 1400 O O . GLN A 1 199 ? 18.370 -17.046 -14.297 1.00 94.75 199 GLN 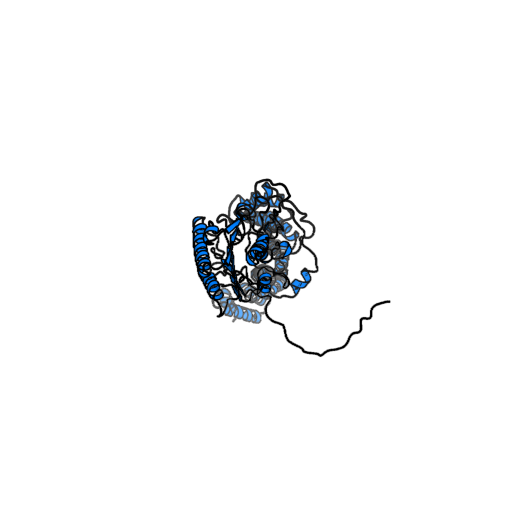A O 1
ATOM 1405 N N . VAL A 1 200 ? 19.299 -15.212 -13.393 1.00 94.88 200 VAL A N 1
ATOM 1406 C CA . VAL A 1 200 ? 19.439 -14.484 -14.666 1.00 94.88 200 VAL A CA 1
ATOM 1407 C C . VAL A 1 200 ? 20.410 -15.206 -15.598 1.00 94.88 200 VAL A C 1
ATOM 1409 O O . VAL A 1 200 ? 20.081 -15.422 -16.763 1.00 94.88 200 VAL A O 1
ATOM 1412 N N . ARG A 1 201 ? 21.558 -15.658 -15.082 1.00 93.56 201 ARG A N 1
ATOM 1413 C CA . ARG A 1 201 ? 22.533 -16.457 -15.833 1.00 93.56 201 ARG A CA 1
ATOM 1414 C C . ARG A 1 201 ? 21.897 -17.735 -16.380 1.00 93.56 201 ARG A C 1
ATOM 1416 O O . ARG A 1 201 ? 21.957 -17.977 -17.579 1.00 93.56 201 ARG A O 1
ATOM 1423 N N . ARG A 1 202 ? 21.206 -18.506 -15.530 1.00 94.19 202 ARG A N 1
ATOM 1424 C CA . ARG A 1 202 ? 20.489 -19.728 -15.936 1.00 94.19 202 ARG A CA 1
ATOM 1425 C C . ARG A 1 202 ? 19.473 -19.458 -17.052 1.00 94.19 202 ARG A C 1
ATOM 1427 O O . ARG A 1 202 ? 19.394 -20.237 -18.002 1.00 94.19 202 ARG A O 1
ATOM 1434 N N . LEU A 1 203 ? 18.712 -18.365 -16.954 1.00 93.69 203 LEU A N 1
ATOM 1435 C CA . LEU A 1 203 ? 17.771 -17.954 -17.996 1.00 93.69 203 LEU A CA 1
ATOM 1436 C C . LEU A 1 203 ? 18.500 -17.621 -19.303 1.00 93.69 203 LEU A C 1
ATOM 1438 O O . LEU A 1 203 ? 18.116 -18.122 -20.357 1.00 93.69 203 LEU A O 1
ATOM 1442 N N . PHE A 1 204 ? 19.551 -16.804 -19.245 1.00 92.19 204 PHE A N 1
ATOM 1443 C CA . PHE A 1 204 ? 20.303 -16.380 -20.426 1.00 92.19 204 PHE A CA 1
ATOM 1444 C C . PHE A 1 204 ? 21.034 -17.537 -21.115 1.00 92.19 204 PHE A C 1
ATOM 1446 O O . PHE A 1 204 ? 21.017 -17.588 -22.345 1.00 92.19 204 PHE A O 1
ATOM 1453 N N . ASP A 1 205 ? 21.592 -18.482 -20.357 1.00 90.00 205 ASP A N 1
ATOM 1454 C CA . ASP A 1 205 ? 22.230 -19.695 -20.883 1.00 90.00 205 ASP A CA 1
ATOM 1455 C C . ASP A 1 205 ? 21.215 -20.592 -21.610 1.00 90.00 205 ASP A C 1
ATOM 1457 O O . ASP A 1 205 ? 21.527 -21.202 -22.634 1.00 90.00 205 ASP A O 1
ATOM 1461 N N . SER A 1 206 ? 19.968 -20.644 -21.125 1.00 88.44 206 SER A N 1
ATOM 1462 C CA . SER A 1 206 ? 18.917 -21.483 -21.717 1.00 88.44 206 SER A CA 1
ATOM 1463 C C . SER A 1 206 ? 18.464 -21.051 -23.115 1.00 88.44 206 SER A C 1
ATOM 1465 O O . SER A 1 206 ? 17.910 -21.863 -23.855 1.00 88.44 206 SER A O 1
ATOM 1467 N N . LEU A 1 207 ? 18.703 -19.788 -23.480 1.00 81.19 207 LEU A N 1
ATOM 1468 C CA . LEU A 1 207 ? 18.354 -19.223 -24.787 1.00 81.19 207 LEU A CA 1
ATOM 1469 C C . LEU A 1 207 ? 19.434 -19.517 -25.847 1.00 81.19 207 LEU A C 1
ATOM 1471 O O . LEU A 1 207 ? 19.205 -19.310 -27.038 1.00 81.19 207 LEU A O 1
ATOM 1475 N N . GLY A 1 208 ? 20.596 -20.034 -25.425 1.00 68.88 208 GLY A N 1
ATOM 1476 C CA . GLY A 1 208 ? 21.741 -20.343 -26.281 1.00 68.88 208 GLY A CA 1
ATOM 1477 C C . GLY A 1 208 ? 22.470 -19.106 -26.826 1.00 68.88 208 GLY A C 1
ATOM 1478 O O . GLY A 1 208 ? 22.191 -17.968 -26.454 1.00 68.88 208 GLY A O 1
ATOM 1479 N N . GLU A 1 209 ? 23.416 -19.335 -27.743 1.00 59.16 209 GLU A N 1
ATOM 1480 C CA . GLU A 1 209 ? 24.163 -18.273 -28.451 1.00 59.16 209 GLU A CA 1
ATOM 1481 C C . GLU A 1 209 ? 23.380 -17.645 -29.620 1.00 59.16 209 GLU A C 1
ATOM 1483 O O . GLU A 1 209 ? 23.915 -16.838 -30.384 1.00 59.16 209 GLU A O 1
ATOM 1488 N N . ALA A 1 210 ? 22.109 -18.022 -29.801 1.00 58.75 210 ALA A N 1
ATOM 1489 C CA . ALA A 1 210 ? 21.251 -17.391 -30.792 1.00 58.75 210 ALA A CA 1
ATOM 1490 C C . ALA A 1 210 ? 21.166 -15.880 -30.527 1.00 58.75 210 ALA A C 1
ATOM 1492 O O . ALA A 1 210 ? 21.279 -15.418 -29.392 1.00 58.75 210 ALA A O 1
ATOM 1493 N N . ARG A 1 211 ? 20.982 -15.102 -31.600 1.00 71.62 211 ARG A N 1
ATOM 1494 C CA . ARG A 1 211 ? 20.899 -13.637 -31.567 1.00 71.62 211 ARG A CA 1
ATOM 1495 C C . ARG A 1 211 ? 19.700 -13.247 -30.691 1.00 71.62 211 ARG A C 1
ATOM 1497 O O . ARG A 1 211 ? 18.591 -13.184 -31.198 1.00 71.62 211 ARG A O 1
ATOM 1504 N N . ALA A 1 212 ? 19.911 -13.062 -29.392 1.00 86.50 212 ALA A N 1
ATOM 1505 C CA . ALA A 1 212 ? 18.898 -12.674 -28.420 1.00 86.50 212 ALA A CA 1
ATOM 1506 C C . ALA A 1 212 ? 19.262 -11.312 -27.830 1.00 86.50 212 ALA A C 1
ATOM 1508 O O . ALA A 1 212 ? 20.408 -11.075 -27.435 1.00 86.50 212 ALA A O 1
ATOM 1509 N N . VAL A 1 213 ? 18.276 -10.424 -27.766 1.00 91.75 213 VAL A N 1
ATOM 1510 C CA . VAL A 1 213 ? 18.380 -9.157 -27.047 1.00 91.75 213 VAL A CA 1
ATOM 1511 C C . VAL A 1 213 ? 18.076 -9.438 -25.585 1.00 91.75 213 VAL A C 1
ATOM 1513 O O . VAL A 1 213 ? 16.969 -9.840 -25.232 1.00 91.75 213 VAL A O 1
ATOM 1516 N N . LYS A 1 214 ? 19.076 -9.241 -24.738 1.00 93.88 214 LYS A N 1
ATOM 1517 C CA . LYS A 1 214 ? 19.027 -9.467 -23.298 1.00 93.88 214 LYS A CA 1
ATOM 1518 C C . LYS A 1 214 ? 19.104 -8.103 -22.624 1.00 93.88 214 LYS A C 1
ATOM 1520 O O . LYS A 1 214 ? 19.972 -7.302 -22.958 1.00 93.88 214 LYS A O 1
ATOM 1525 N N . ALA A 1 215 ? 18.188 -7.818 -21.708 1.00 95.25 215 ALA A N 1
ATOM 1526 C CA . ALA A 1 215 ? 18.169 -6.579 -20.945 1.00 95.25 215 ALA A CA 1
ATOM 1527 C C . ALA A 1 215 ? 18.010 -6.882 -19.454 1.00 95.25 215 ALA A C 1
ATOM 1529 O O . ALA A 1 215 ? 17.125 -7.649 -19.078 1.00 95.25 215 ALA A O 1
ATOM 1530 N N . VAL A 1 216 ? 18.840 -6.262 -18.615 1.00 96.56 216 VAL A N 1
ATOM 1531 C CA . VAL A 1 216 ? 18.707 -6.298 -17.152 1.00 96.56 216 VAL A CA 1
ATOM 1532 C C . VAL A 1 216 ? 18.478 -4.879 -16.653 1.00 96.56 216 VAL A C 1
ATOM 1534 O O . VAL A 1 216 ? 19.267 -3.976 -16.938 1.00 96.56 216 VAL A O 1
ATOM 1537 N N . VAL A 1 217 ? 17.370 -4.691 -15.938 1.00 96.50 217 VAL A N 1
ATOM 1538 C CA . VAL A 1 217 ? 16.852 -3.385 -15.527 1.00 96.50 217 VAL A CA 1
ATOM 1539 C C . VAL A 1 217 ? 16.482 -3.423 -14.041 1.00 96.50 217 VAL A C 1
ATOM 1541 O O . VAL A 1 217 ? 15.369 -3.833 -13.690 1.00 96.50 217 VAL A O 1
ATOM 1544 N N . PRO A 1 218 ? 17.382 -2.998 -13.143 1.00 94.44 218 PRO A N 1
ATOM 1545 C CA . PRO A 1 218 ? 17.009 -2.691 -11.769 1.00 94.44 218 PRO A CA 1
ATOM 1546 C C . PRO A 1 218 ? 15.927 -1.603 -11.764 1.00 94.44 218 PRO A C 1
ATOM 1548 O O . PRO A 1 218 ? 16.060 -0.578 -12.434 1.00 94.44 218 PRO A O 1
ATOM 1551 N N . LEU A 1 219 ? 14.823 -1.837 -11.055 1.00 92.56 219 LEU A N 1
ATOM 1552 C CA . LEU A 1 219 ? 13.716 -0.881 -10.987 1.00 92.56 219 LEU A CA 1
ATOM 1553 C C . LEU A 1 219 ? 13.998 0.258 -10.012 1.00 92.56 219 LEU A C 1
ATOM 1555 O O . LEU A 1 219 ? 13.445 1.333 -10.192 1.00 92.56 219 LEU A O 1
ATOM 1559 N N . PHE A 1 220 ? 14.798 0.025 -8.975 1.00 87.88 220 PHE A N 1
ATOM 1560 C CA . PHE A 1 220 ? 15.232 0.998 -7.970 1.00 87.88 220 PHE A CA 1
ATOM 1561 C C . PHE A 1 220 ? 16.285 0.345 -7.067 1.00 87.88 220 PHE A C 1
ATOM 1563 O O . PHE A 1 220 ? 16.313 -0.885 -6.959 1.00 87.88 220 PHE A O 1
ATOM 1570 N N . GLY A 1 221 ? 17.114 1.155 -6.407 1.00 81.31 221 GLY A N 1
ATOM 1571 C CA . GLY A 1 221 ? 18.069 0.680 -5.407 1.00 81.31 221 GLY A CA 1
ATOM 1572 C C . GLY A 1 221 ? 17.373 0.288 -4.101 1.00 81.31 221 GLY A C 1
ATOM 1573 O O . GLY A 1 221 ? 16.272 0.759 -3.799 1.00 81.31 221 GLY A O 1
ATOM 1574 N N . ILE A 1 222 ? 18.011 -0.575 -3.308 1.00 74.44 222 ILE A N 1
ATOM 1575 C CA . ILE A 1 222 ? 17.526 -0.931 -1.969 1.00 74.44 222 ILE A CA 1
ATOM 1576 C C . ILE A 1 222 ? 18.505 -0.440 -0.923 1.00 74.44 222 ILE A C 1
ATOM 1578 O O . ILE A 1 222 ? 19.660 -0.850 -0.888 1.00 74.44 222 ILE A O 1
ATOM 1582 N N . ASP A 1 223 ? 17.988 0.402 -0.036 1.00 68.75 223 ASP A N 1
ATOM 1583 C CA . ASP A 1 223 ? 18.691 0.849 1.151 1.00 68.75 223 ASP A CA 1
ATOM 1584 C C . ASP A 1 223 ? 18.163 0.077 2.376 1.00 68.75 223 ASP A C 1
ATOM 1586 O O . ASP A 1 223 ? 17.020 0.304 2.787 1.00 68.75 223 ASP A O 1
ATOM 1590 N N . PRO A 1 224 ? 18.955 -0.835 2.977 1.00 62.94 224 PRO A N 1
ATOM 1591 C CA . PRO A 1 224 ? 18.557 -1.547 4.192 1.00 62.94 224 PRO A CA 1
ATOM 1592 C C . PRO A 1 224 ? 18.378 -0.611 5.400 1.00 62.94 224 PRO A C 1
ATOM 1594 O O . PRO A 1 224 ? 17.742 -0.998 6.379 1.00 62.94 224 PRO A O 1
ATOM 1597 N N . ALA A 1 225 ? 18.916 0.614 5.357 1.00 55.19 225 ALA A N 1
ATOM 1598 C CA . ALA A 1 225 ? 18.725 1.622 6.396 1.00 55.19 225 ALA A CA 1
ATOM 1599 C C . ALA A 1 225 ? 17.427 2.437 6.223 1.00 55.19 225 ALA A C 1
ATOM 1601 O O . ALA A 1 225 ? 17.049 3.180 7.134 1.00 55.19 225 ALA A O 1
ATOM 1602 N N . ALA A 1 226 ? 16.719 2.301 5.095 1.00 55.16 226 ALA A N 1
ATOM 1603 C CA . ALA A 1 226 ? 15.494 3.048 4.845 1.00 55.16 226 ALA A CA 1
ATOM 1604 C C . ALA A 1 226 ? 14.352 2.586 5.762 1.00 55.16 226 ALA A C 1
ATOM 1606 O O . ALA A 1 226 ? 13.931 1.431 5.752 1.00 55.16 226 ALA A O 1
ATOM 1607 N N . VAL A 1 227 ? 13.785 3.533 6.515 1.00 42.41 227 VAL A N 1
ATOM 1608 C CA . VAL A 1 227 ? 12.660 3.285 7.436 1.00 42.41 227 VAL A CA 1
ATOM 1609 C C . VAL A 1 227 ? 11.385 2.880 6.683 1.00 42.41 227 VAL A C 1
ATOM 1611 O O . VAL A 1 227 ? 10.592 2.084 7.181 1.00 42.41 227 VAL A O 1
ATOM 1614 N N . PHE A 1 228 ? 11.197 3.404 5.466 1.00 50.34 228 PHE A N 1
ATOM 1615 C CA . PHE A 1 228 ? 10.067 3.094 4.592 1.00 50.34 228 PHE A CA 1
ATOM 1616 C C . PHE A 1 228 ? 10.535 2.877 3.151 1.00 50.34 228 PHE A C 1
ATOM 1618 O O . PHE A 1 228 ? 11.171 3.750 2.553 1.00 50.34 228 PHE A O 1
ATOM 1625 N N . ALA A 1 229 ? 10.155 1.738 2.569 1.00 56.03 229 ALA A N 1
ATOM 1626 C CA . ALA A 1 229 ? 10.402 1.447 1.162 1.00 56.03 229 ALA A CA 1
ATOM 1627 C C . ALA A 1 229 ? 9.738 2.503 0.260 1.00 56.03 229 ALA A C 1
ATOM 1629 O O . ALA A 1 229 ? 8.591 2.898 0.476 1.00 56.03 229 ALA A O 1
ATOM 1630 N N . GLY A 1 230 ? 10.471 2.966 -0.753 1.00 61.44 230 GLY A N 1
ATOM 1631 C CA . GLY A 1 230 ? 9.964 3.904 -1.752 1.00 61.44 230 GLY A CA 1
ATOM 1632 C C . GLY A 1 230 ? 9.854 5.365 -1.322 1.00 61.44 230 GLY A C 1
ATOM 1633 O O . GLY A 1 230 ? 9.211 6.152 -2.012 1.00 61.44 230 GLY A O 1
ATOM 1634 N N . MET A 1 231 ? 10.456 5.758 -0.197 1.00 63.34 231 MET A N 1
ATOM 1635 C CA . MET A 1 231 ? 10.410 7.143 0.292 1.00 63.34 231 MET A CA 1
ATOM 1636 C C . MET A 1 231 ? 11.513 8.044 -0.283 1.00 63.34 231 MET A C 1
ATOM 1638 O O . MET A 1 231 ? 11.309 9.250 -0.406 1.00 63.34 231 MET A O 1
ATOM 1642 N N . SER A 1 232 ? 12.673 7.483 -0.621 1.00 66.75 232 SER A N 1
ATOM 1643 C CA . SER A 1 232 ? 13.847 8.261 -1.021 1.00 66.75 232 SER A CA 1
ATOM 1644 C C . SER A 1 232 ? 13.858 8.560 -2.522 1.00 66.75 232 SER A C 1
ATOM 1646 O O . SER A 1 232 ? 13.700 7.651 -3.334 1.00 66.75 232 SER A O 1
ATOM 1648 N N . LEU A 1 233 ? 14.088 9.828 -2.886 1.00 71.69 233 LEU A N 1
ATOM 1649 C CA . LEU A 1 233 ? 14.460 10.232 -4.253 1.00 71.69 233 LEU A CA 1
ATOM 1650 C C . LEU A 1 233 ? 15.935 10.630 -4.354 1.00 71.69 233 LEU A C 1
ATOM 1652 O O . LEU A 1 233 ? 16.325 11.298 -5.314 1.00 71.69 233 LEU A O 1
ATOM 1656 N N . GLU A 1 234 ? 16.751 10.251 -3.368 1.00 69.62 234 GLU A N 1
ATOM 1657 C CA . GLU A 1 234 ? 18.184 10.499 -3.424 1.00 69.62 234 GLU A CA 1
ATOM 1658 C C . GLU A 1 234 ? 18.818 9.766 -4.606 1.00 69.62 234 GLU A C 1
ATOM 1660 O O . GLU A 1 234 ? 18.325 8.736 -5.080 1.00 69.62 234 GLU A O 1
ATOM 1665 N N . ASP A 1 235 ? 19.946 10.297 -5.074 1.00 71.06 235 ASP A N 1
ATOM 1666 C CA . ASP A 1 235 ? 20.662 9.726 -6.209 1.00 71.06 235 ASP A CA 1
ATOM 1667 C C . ASP A 1 235 ? 21.026 8.259 -5.968 1.00 71.06 235 ASP A C 1
ATOM 1669 O O . ASP A 1 235 ? 20.744 7.412 -6.804 1.00 71.06 235 ASP A O 1
ATOM 1673 N N . ALA A 1 236 ? 21.534 7.936 -4.776 1.00 68.19 236 ALA A N 1
ATOM 1674 C CA . ALA A 1 236 ? 21.909 6.575 -4.402 1.00 68.19 236 ALA A CA 1
ATOM 1675 C C . ALA A 1 236 ? 20.728 5.584 -4.382 1.00 68.19 236 ALA A C 1
ATOM 1677 O O . ALA A 1 236 ? 20.931 4.401 -4.615 1.00 68.19 236 ALA A O 1
ATOM 1678 N N . ALA A 1 237 ? 19.502 6.051 -4.121 1.00 70.75 237 ALA A N 1
ATOM 1679 C CA . ALA A 1 237 ? 18.311 5.198 -4.076 1.00 70.75 237 ALA A CA 1
ATOM 1680 C C . ALA A 1 237 ? 17.629 5.047 -5.446 1.00 70.75 237 ALA A C 1
ATOM 1682 O O . ALA A 1 237 ? 16.843 4.122 -5.663 1.00 70.75 237 ALA A O 1
ATOM 1683 N N . THR A 1 238 ? 17.886 5.980 -6.363 1.00 82.81 238 THR A N 1
ATOM 1684 C CA . THR A 1 238 ? 17.150 6.084 -7.628 1.00 82.81 238 THR A CA 1
ATOM 1685 C C . THR A 1 238 ? 18.011 5.892 -8.862 1.00 82.81 238 THR A C 1
ATOM 1687 O O . THR A 1 238 ? 17.457 5.593 -9.918 1.00 82.81 238 THR A O 1
ATOM 1690 N N . ARG A 1 239 ? 19.333 6.047 -8.762 1.00 87.62 239 ARG A N 1
ATOM 1691 C CA . ARG A 1 239 ? 20.264 5.717 -9.836 1.00 87.62 239 ARG A CA 1
ATOM 1692 C C . ARG A 1 239 ? 20.444 4.206 -9.913 1.00 87.62 239 ARG A C 1
ATOM 1694 O O . ARG A 1 239 ? 20.698 3.559 -8.907 1.00 87.62 239 ARG A O 1
ATOM 1701 N N . VAL A 1 240 ? 20.329 3.671 -11.117 1.00 90.00 240 VAL A N 1
ATOM 1702 C CA . VAL A 1 240 ? 20.395 2.247 -11.433 1.00 90.00 240 VAL A CA 1
ATOM 1703 C C . VAL A 1 240 ? 21.279 2.034 -12.657 1.00 90.00 240 VAL A C 1
ATOM 1705 O O . VAL A 1 240 ? 21.360 2.892 -13.539 1.00 90.00 240 VAL A O 1
ATOM 1708 N N . ALA A 1 241 ? 21.931 0.876 -12.730 1.00 91.00 241 ALA A N 1
ATOM 1709 C CA . ALA A 1 241 ? 22.692 0.470 -13.907 1.00 91.00 241 ALA A CA 1
ATOM 1710 C C . ALA A 1 241 ? 21.829 -0.421 -14.811 1.00 91.00 241 ALA A C 1
ATOM 1712 O O . ALA A 1 241 ? 21.384 -1.489 -14.395 1.00 91.00 241 ALA A O 1
ATOM 1713 N N . VAL A 1 242 ? 21.600 0.004 -16.054 1.00 92.88 242 VAL A N 1
ATOM 1714 C CA . VAL A 1 242 ? 20.850 -0.771 -17.054 1.00 92.88 242 VAL A CA 1
ATOM 1715 C C . VAL A 1 242 ? 21.819 -1.361 -18.070 1.00 92.88 242 VAL A C 1
ATOM 1717 O O . VAL A 1 242 ? 22.657 -0.643 -18.604 1.00 92.88 242 VAL A O 1
ATOM 1720 N N . SER A 1 243 ? 21.692 -2.652 -18.377 1.00 92.94 243 SER A N 1
ATOM 1721 C CA . SER A 1 243 ? 22.520 -3.322 -19.390 1.00 92.94 243 SER A CA 1
ATOM 1722 C C . SER A 1 243 ? 21.653 -3.938 -20.484 1.00 92.94 243 SER A C 1
ATOM 1724 O O . SER A 1 243 ? 20.661 -4.603 -20.181 1.00 92.94 243 SER A O 1
ATOM 1726 N N . ILE A 1 244 ? 21.996 -3.694 -21.754 1.00 92.38 244 ILE A N 1
ATOM 1727 C CA . ILE A 1 244 ? 21.235 -4.164 -22.924 1.00 92.38 244 ILE A CA 1
ATOM 1728 C C . ILE A 1 244 ? 22.197 -4.691 -23.997 1.00 92.38 244 ILE A C 1
ATOM 1730 O O . ILE A 1 244 ? 23.056 -3.955 -24.488 1.00 92.38 244 ILE A O 1
ATOM 1734 N N . SER A 1 245 ? 22.040 -5.953 -24.398 1.00 90.44 245 SER A N 1
ATOM 1735 C CA . SER A 1 245 ? 22.812 -6.547 -25.492 1.00 90.44 245 SER A CA 1
ATOM 1736 C C . SER A 1 245 ? 22.295 -6.115 -26.869 1.00 90.44 245 SER A C 1
ATOM 1738 O O . SER A 1 245 ? 21.120 -5.792 -27.056 1.00 90.44 245 SER A O 1
ATOM 1740 N N . GLY A 1 246 ? 23.177 -6.126 -27.871 1.00 81.62 246 GLY A N 1
ATOM 1741 C CA . GLY A 1 246 ? 22.798 -5.847 -29.264 1.00 81.62 246 GLY A CA 1
ATOM 1742 C C . GLY A 1 246 ? 22.625 -4.364 -29.613 1.00 81.62 246 GLY A C 1
ATOM 1743 O O . GLY A 1 246 ? 22.266 -4.053 -30.748 1.00 81.62 246 GLY A O 1
ATOM 1744 N N . LEU A 1 247 ? 22.923 -3.461 -28.677 1.00 81.88 247 LEU A N 1
ATOM 1745 C CA . LEU A 1 247 ? 23.095 -2.030 -28.927 1.00 81.88 247 LEU A CA 1
ATOM 1746 C C . LEU A 1 247 ? 24.589 -1.673 -29.016 1.00 81.88 247 LEU A C 1
ATOM 1748 O O . LEU A 1 247 ? 25.412 -2.352 -28.397 1.00 81.88 247 LEU A O 1
ATOM 1752 N N . PRO A 1 248 ? 24.960 -0.629 -29.781 1.00 74.19 248 PRO A N 1
ATOM 1753 C CA . PRO A 1 248 ? 26.303 -0.061 -29.708 1.00 74.19 248 PRO A CA 1
ATOM 1754 C C . PRO A 1 248 ? 26.539 0.599 -28.341 1.00 74.19 248 PRO A C 1
ATOM 1756 O O . PRO A 1 248 ? 25.587 1.019 -27.682 1.00 74.19 248 PRO A O 1
ATOM 1759 N N . GLU A 1 249 ? 27.809 0.733 -27.949 1.00 72.44 249 GLU A N 1
ATOM 1760 C CA . GLU A 1 249 ? 28.184 1.524 -26.771 1.00 72.44 249 GLU A CA 1
ATOM 1761 C C . GLU A 1 249 ? 27.647 2.962 -26.896 1.00 72.44 249 GLU A C 1
ATOM 1763 O O . GLU A 1 249 ? 27.799 3.577 -27.961 1.00 72.44 249 GLU A O 1
ATOM 1768 N N . PRO A 1 250 ? 27.014 3.510 -25.845 1.00 68.31 250 PRO A N 1
ATOM 1769 C CA . PRO A 1 250 ? 26.454 4.850 -25.893 1.00 68.31 250 PRO A CA 1
ATOM 1770 C C . PRO A 1 250 ? 27.562 5.907 -26.005 1.00 68.31 250 PRO A C 1
ATOM 1772 O O . PRO A 1 250 ? 28.575 5.863 -25.307 1.00 68.31 250 PRO A O 1
ATOM 1775 N N . GLY A 1 251 ? 27.363 6.896 -26.881 1.00 63.19 251 GLY A N 1
ATOM 1776 C CA . GLY A 1 251 ? 28.223 8.078 -26.948 1.00 63.19 251 GLY A CA 1
ATOM 1777 C C . GLY A 1 251 ? 27.963 9.035 -25.778 1.00 63.19 251 GLY A C 1
ATOM 1778 O O . GLY A 1 251 ? 26.841 9.128 -25.291 1.00 63.19 251 GLY A O 1
ATOM 1779 N N . ALA A 1 252 ? 28.974 9.811 -25.370 1.00 57.88 252 ALA A N 1
ATOM 1780 C CA . ALA A 1 252 ? 28.937 10.661 -24.167 1.00 57.88 252 ALA A CA 1
ATOM 1781 C C . ALA A 1 252 ? 27.778 11.686 -24.087 1.00 57.88 252 ALA A C 1
ATOM 1783 O O . ALA A 1 252 ? 27.462 12.152 -22.996 1.00 57.88 252 ALA A O 1
ATOM 1784 N N . HIS A 1 253 ? 27.158 12.055 -25.214 1.00 50.25 253 HIS A N 1
ATOM 1785 C CA . HIS A 1 253 ? 26.106 13.079 -25.292 1.00 50.25 253 HIS A CA 1
ATOM 1786 C C . HIS A 1 253 ? 24.708 12.538 -25.647 1.00 50.25 253 HIS A C 1
ATOM 1788 O O . HIS A 1 253 ? 23.759 13.316 -25.676 1.00 50.25 253 HIS A O 1
ATOM 1794 N N . GLU A 1 254 ? 24.558 11.234 -25.902 1.00 60.75 254 GLU A N 1
ATOM 1795 C CA . GLU A 1 254 ? 23.275 10.609 -26.285 1.00 60.75 254 GLU A CA 1
ATOM 1796 C C . GLU A 1 254 ? 22.747 9.631 -25.222 1.00 60.75 254 GLU A C 1
ATOM 1798 O O . GLU A 1 254 ? 21.785 8.901 -25.462 1.00 60.75 254 GLU A O 1
ATOM 1803 N N . THR A 1 255 ? 23.359 9.604 -24.036 1.00 75.62 255 THR A N 1
ATOM 1804 C CA . THR A 1 255 ? 23.020 8.641 -22.987 1.00 75.62 255 THR A CA 1
ATOM 1805 C C . THR A 1 255 ? 21.666 8.986 -22.346 1.00 75.62 255 THR A C 1
ATOM 1807 O O . THR A 1 255 ? 21.531 10.049 -21.730 1.00 75.62 255 THR A O 1
ATOM 1810 N N . PRO A 1 256 ? 20.641 8.122 -22.458 1.00 83.31 256 PRO A N 1
ATOM 1811 C CA . PRO A 1 256 ? 19.404 8.288 -21.709 1.00 83.31 256 PRO A CA 1
ATOM 1812 C C . PRO A 1 256 ? 19.681 8.207 -20.204 1.00 83.31 256 PRO A C 1
ATOM 1814 O O . PRO A 1 256 ? 20.608 7.524 -19.775 1.00 83.31 256 PRO A O 1
ATOM 1817 N N . ARG A 1 257 ? 18.856 8.903 -19.413 1.00 86.25 257 ARG A N 1
ATOM 1818 C CA . ARG A 1 257 ? 18.992 8.987 -17.947 1.00 86.25 257 ARG A CA 1
ATOM 1819 C C . ARG A 1 257 ? 17.725 8.589 -17.190 1.00 86.25 257 ARG A C 1
ATOM 1821 O O . ARG A 1 257 ? 17.631 8.791 -15.986 1.00 86.25 257 ARG A O 1
ATOM 1828 N N . SER A 1 258 ? 16.734 8.012 -17.871 1.00 88.44 258 SER A N 1
ATOM 1829 C CA . SER A 1 258 ? 15.455 7.611 -17.270 1.00 88.44 258 SER A CA 1
ATOM 1830 C C . SER A 1 258 ? 15.051 6.208 -17.696 1.00 88.44 258 SER A C 1
ATOM 1832 O O . SER A 1 258 ? 15.134 5.866 -18.876 1.00 88.44 258 SER A O 1
ATOM 1834 N N . LEU A 1 259 ? 14.508 5.422 -16.762 1.00 92.19 259 LEU A N 1
ATOM 1835 C CA . LEU A 1 259 ? 13.926 4.110 -17.061 1.00 92.19 259 LEU A CA 1
ATOM 1836 C C . LEU A 1 259 ? 12.795 4.155 -18.103 1.00 92.19 259 LEU A C 1
ATOM 1838 O O . LEU A 1 259 ? 12.562 3.156 -18.783 1.00 92.19 259 LEU A O 1
ATOM 1842 N N . ALA A 1 260 ? 12.142 5.303 -18.311 1.00 90.25 260 ALA A N 1
ATOM 1843 C CA . ALA A 1 260 ? 11.172 5.471 -19.394 1.00 90.25 260 ALA A CA 1
ATOM 1844 C C . ALA A 1 260 ? 11.801 5.315 -20.800 1.00 90.25 260 ALA A C 1
ATOM 1846 O O . ALA A 1 260 ? 11.106 4.988 -21.759 1.00 90.25 260 ALA A O 1
ATOM 1847 N N . ALA A 1 261 ? 13.120 5.479 -20.948 1.00 91.25 261 ALA A N 1
ATOM 1848 C CA . ALA A 1 261 ? 13.806 5.247 -22.220 1.00 91.25 261 ALA A CA 1
ATOM 1849 C C . ALA A 1 261 ? 13.954 3.750 -22.564 1.00 91.25 261 ALA A C 1
ATOM 1851 O O . ALA A 1 261 ? 14.106 3.399 -23.736 1.00 91.25 261 ALA A O 1
ATOM 1852 N N . VAL A 1 262 ? 13.872 2.853 -21.570 1.00 93.06 262 VAL A N 1
ATOM 1853 C CA . VAL A 1 262 ? 14.156 1.414 -21.735 1.00 93.06 262 VAL A CA 1
ATOM 1854 C C . VAL A 1 262 ? 13.272 0.770 -22.795 1.00 93.06 262 VAL A C 1
ATOM 1856 O O . VAL A 1 262 ? 13.784 0.014 -23.620 1.00 93.06 262 VAL A O 1
ATOM 1859 N N . ARG A 1 263 ? 11.973 1.101 -22.836 1.00 93.75 263 ARG A N 1
ATOM 1860 C CA . ARG A 1 263 ? 11.061 0.594 -23.872 1.00 93.75 263 ARG A CA 1
ATOM 1861 C C . ARG A 1 263 ? 11.641 0.806 -25.272 1.00 93.75 263 ARG A C 1
ATOM 1863 O O . ARG A 1 263 ? 11.700 -0.133 -26.060 1.00 93.75 263 ARG A O 1
ATOM 1870 N N . GLY A 1 264 ? 12.047 2.041 -25.568 1.00 90.88 264 GLY A N 1
ATOM 1871 C CA . GLY A 1 264 ? 12.556 2.430 -26.880 1.00 90.88 264 GLY A CA 1
ATOM 1872 C C . GLY A 1 264 ? 13.899 1.782 -27.206 1.00 90.88 264 GLY A C 1
ATOM 1873 O O . GLY A 1 264 ? 14.100 1.350 -28.338 1.00 90.88 264 GLY A O 1
ATOM 1874 N N . LEU A 1 265 ? 14.788 1.661 -26.216 1.00 91.69 265 LEU A N 1
ATOM 1875 C CA . LEU A 1 265 ? 16.088 0.996 -26.366 1.00 91.69 265 LEU A CA 1
ATOM 1876 C C . LEU A 1 265 ? 15.934 -0.492 -26.701 1.00 91.69 265 LEU A C 1
ATOM 1878 O O . LEU A 1 265 ? 16.547 -0.979 -27.650 1.00 91.69 265 LEU A O 1
ATOM 1882 N N . VAL A 1 266 ? 15.085 -1.207 -25.958 1.00 93.75 266 VAL A N 1
ATOM 1883 C CA . VAL A 1 266 ? 14.848 -2.642 -26.175 1.00 93.75 266 VAL A CA 1
ATOM 1884 C C . VAL A 1 266 ? 14.128 -2.881 -27.504 1.00 93.75 266 VAL A C 1
ATOM 1886 O O . VAL A 1 266 ? 14.502 -3.788 -28.245 1.00 93.75 266 VAL A O 1
ATOM 1889 N N . GLU A 1 267 ? 13.140 -2.049 -27.854 1.00 92.81 267 GLU A N 1
ATOM 1890 C CA . GLU A 1 267 ? 12.461 -2.122 -29.154 1.00 92.81 267 GLU A CA 1
ATOM 1891 C C . GLU A 1 267 ? 13.440 -1.881 -30.319 1.00 92.81 267 GLU A C 1
ATOM 1893 O O . GLU A 1 267 ? 13.410 -2.600 -31.320 1.00 92.81 267 GLU A O 1
ATOM 1898 N N . ALA A 1 268 ? 14.349 -0.913 -30.184 1.00 89.94 268 ALA A N 1
ATOM 1899 C CA . ALA A 1 268 ? 15.364 -0.623 -31.191 1.00 89.94 268 ALA A CA 1
ATOM 1900 C C . ALA A 1 268 ? 16.358 -1.778 -31.372 1.00 89.94 268 ALA A C 1
ATOM 1902 O O . ALA A 1 268 ? 16.609 -2.189 -32.508 1.00 89.94 268 ALA A O 1
ATOM 1903 N N . ALA A 1 269 ? 16.849 -2.351 -30.269 1.00 90.31 269 ALA A N 1
ATOM 1904 C CA . ALA A 1 269 ? 17.725 -3.520 -30.283 1.00 90.31 269 ALA A CA 1
ATOM 1905 C C . ALA A 1 269 ? 17.050 -4.730 -30.949 1.00 90.31 269 ALA A C 1
ATOM 1907 O O . ALA A 1 269 ? 17.647 -5.390 -31.801 1.00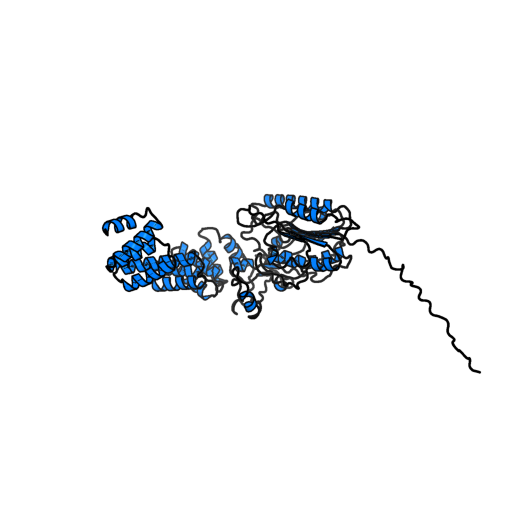 90.31 269 ALA A O 1
ATOM 1908 N N . ALA A 1 270 ? 15.784 -4.995 -30.607 1.00 91.00 270 ALA A N 1
ATOM 1909 C CA . ALA A 1 270 ? 15.018 -6.122 -31.137 1.00 91.00 270 ALA A CA 1
ATOM 1910 C C . ALA A 1 270 ? 14.777 -6.011 -32.647 1.00 91.00 270 ALA A C 1
ATOM 1912 O O . ALA A 1 270 ? 14.878 -6.993 -33.380 1.00 91.00 270 ALA A O 1
ATOM 1913 N N . LEU A 1 271 ? 14.469 -4.803 -33.122 1.00 89.81 271 LEU A N 1
ATOM 1914 C CA . LEU A 1 271 ? 14.064 -4.566 -34.508 1.00 89.81 271 LEU A CA 1
ATOM 1915 C C . LEU A 1 271 ? 15.212 -4.086 -35.407 1.00 89.81 271 LEU A C 1
ATOM 1917 O O . LEU A 1 271 ? 14.983 -3.820 -36.588 1.00 89.81 271 LEU A O 1
ATOM 1921 N N . GLY A 1 272 ? 16.430 -3.953 -34.871 1.00 84.88 272 GLY A N 1
ATOM 1922 C CA . GLY A 1 272 ? 17.584 -3.414 -35.596 1.00 84.88 272 GLY A CA 1
ATOM 1923 C C . GLY A 1 272 ? 17.378 -1.967 -36.057 1.00 84.88 272 GLY A C 1
ATOM 1924 O O . GLY A 1 272 ? 17.848 -1.589 -37.130 1.00 84.88 272 GLY A O 1
ATOM 1925 N N . LYS A 1 273 ? 16.623 -1.179 -35.283 1.00 82.69 273 LYS A N 1
ATOM 1926 C CA . LYS A 1 273 ? 16.362 0.245 -35.539 1.00 82.69 273 LYS A CA 1
ATOM 1927 C C . LYS A 1 273 ? 17.338 1.101 -34.733 1.00 82.69 273 LYS A C 1
ATOM 1929 O O . LYS A 1 273 ? 17.936 0.643 -33.765 1.00 82.69 273 LYS A O 1
ATOM 1934 N N . THR A 1 274 ? 17.481 2.367 -35.106 1.00 76.69 274 THR A N 1
ATOM 1935 C CA . THR A 1 274 ? 18.169 3.352 -34.264 1.00 76.69 274 THR A CA 1
ATOM 1936 C C . THR A 1 274 ? 17.359 3.602 -32.996 1.00 76.69 274 THR A C 1
ATOM 1938 O O . THR A 1 274 ? 16.145 3.814 -33.076 1.00 76.69 274 THR A O 1
ATOM 1941 N N . ALA A 1 275 ? 18.025 3.584 -31.841 1.00 71.06 275 ALA A N 1
ATOM 1942 C CA . ALA A 1 275 ? 17.402 3.932 -30.572 1.00 71.06 275 ALA A CA 1
ATOM 1943 C C . ALA A 1 275 ? 16.801 5.348 -30.636 1.00 71.06 275 ALA A C 1
ATOM 1945 O O . ALA A 1 275 ? 17.448 6.259 -31.157 1.00 71.06 275 ALA A O 1
ATOM 1946 N N . PRO A 1 276 ? 15.568 5.556 -30.145 1.00 65.75 276 PRO A N 1
ATOM 1947 C CA . PRO A 1 276 ? 15.003 6.894 -30.067 1.00 65.75 276 PRO A CA 1
ATOM 1948 C C . PRO A 1 276 ? 15.796 7.748 -29.069 1.00 65.75 276 PRO A C 1
ATOM 1950 O O . PRO A 1 276 ? 16.085 7.303 -27.963 1.00 65.75 276 PRO A O 1
ATOM 1953 N N . THR A 1 277 ? 16.082 8.999 -29.434 1.00 57.84 277 THR A N 1
ATOM 1954 C CA . THR A 1 277 ? 16.700 10.013 -28.554 1.00 57.84 277 THR A CA 1
ATOM 1955 C C . THR A 1 277 ? 15.682 10.730 -27.658 1.00 57.84 277 THR A C 1
ATOM 1957 O O . THR A 1 277 ? 16.018 11.681 -26.954 1.00 57.84 277 THR A O 1
ATOM 1960 N N . ALA A 1 278 ? 14.411 10.314 -27.687 1.00 52.66 278 ALA A N 1
ATOM 1961 C CA . ALA A 1 278 ? 13.358 10.921 -26.881 1.00 52.66 278 ALA A CA 1
ATOM 1962 C C . ALA A 1 278 ? 13.693 10.799 -25.383 1.00 52.66 278 ALA A C 1
ATOM 1964 O O . ALA A 1 278 ? 13.993 9.706 -24.906 1.00 52.66 278 ALA A O 1
ATOM 1965 N N . ARG A 1 279 ? 13.629 11.927 -24.657 1.00 55.47 279 ARG A N 1
ATOM 1966 C CA . ARG A 1 279 ? 14.036 12.070 -23.242 1.00 55.47 279 ARG A CA 1
ATOM 1967 C C . ARG A 1 279 ? 15.523 11.815 -22.952 1.00 55.47 279 ARG A C 1
ATOM 1969 O O . ARG A 1 279 ? 15.889 11.574 -21.801 1.00 55.47 279 ARG A O 1
ATOM 1976 N N . ALA A 1 280 ? 16.397 11.887 -23.960 1.00 52.38 280 ALA A N 1
ATOM 1977 C CA . ALA A 1 280 ? 17.837 11.953 -23.723 1.00 52.38 280 ALA A CA 1
ATOM 1978 C C . ALA A 1 280 ? 18.149 13.176 -22.838 1.00 52.38 280 ALA A C 1
ATOM 1980 O O . ALA A 1 280 ? 17.826 14.305 -23.202 1.00 52.38 280 ALA A O 1
ATOM 1981 N N . GLY A 1 281 ? 18.724 12.935 -21.656 1.00 55.66 281 GLY A N 1
ATOM 1982 C CA . GLY A 1 281 ? 19.054 13.978 -20.680 1.00 55.66 281 GLY A CA 1
ATOM 1983 C C . GLY A 1 281 ? 17.952 14.385 -19.691 1.00 55.66 281 GLY A C 1
ATOM 1984 O O . GLY A 1 281 ? 18.206 15.271 -18.889 1.00 55.66 281 GLY A O 1
ATOM 1985 N N . GLU A 1 282 ? 16.760 13.772 -19.688 1.00 63.81 282 GLU A N 1
ATOM 1986 C CA . GLU A 1 282 ? 15.737 14.042 -18.658 1.00 63.81 282 GLU A CA 1
ATOM 1987 C C . GLU A 1 282 ? 15.739 12.946 -17.579 1.00 63.81 282 GLU A C 1
ATOM 1989 O O . GLU A 1 282 ? 15.308 11.818 -17.826 1.00 63.81 282 GLU A O 1
ATOM 1994 N N . ALA A 1 283 ? 16.180 13.271 -16.359 1.00 71.31 283 ALA A N 1
ATOM 1995 C CA . ALA A 1 283 ? 16.026 12.406 -15.187 1.00 71.31 283 ALA A CA 1
ATOM 1996 C C . ALA A 1 283 ? 14.784 12.817 -14.377 1.00 71.31 283 ALA A C 1
ATOM 1998 O O . ALA A 1 283 ? 14.862 13.652 -13.476 1.00 71.31 283 ALA A O 1
ATOM 1999 N N . TYR A 1 284 ? 13.623 12.248 -14.716 1.00 78.56 284 TYR A N 1
ATOM 2000 C CA . TYR A 1 284 ? 12.407 12.390 -13.912 1.00 78.56 284 TYR A CA 1
ATOM 2001 C C . TYR A 1 284 ? 12.288 11.256 -12.895 1.00 78.56 284 TYR A C 1
ATOM 2003 O O . TYR A 1 284 ? 12.351 10.084 -13.276 1.00 78.56 284 TYR A O 1
ATOM 2011 N N . ARG A 1 285 ? 12.029 11.599 -11.631 1.00 80.62 285 ARG A N 1
ATOM 2012 C CA . ARG A 1 285 ? 11.735 10.638 -10.559 1.00 80.62 285 ARG A CA 1
ATOM 2013 C C . ARG A 1 285 ? 10.737 11.204 -9.561 1.00 80.62 285 ARG A C 1
ATOM 2015 O O . ARG A 1 285 ? 10.823 12.377 -9.204 1.00 80.62 285 ARG A O 1
ATOM 2022 N N . GLU A 1 286 ? 9.811 10.378 -9.087 1.00 75.44 286 GLU A N 1
ATOM 2023 C CA . GLU A 1 286 ? 8.819 10.791 -8.097 1.00 75.44 286 GLU A CA 1
ATOM 2024 C C . GLU A 1 286 ? 8.495 9.736 -7.044 1.00 75.44 286 GLU A C 1
ATOM 2026 O O . GLU A 1 286 ? 8.636 8.530 -7.254 1.00 75.44 286 GLU A O 1
ATOM 2031 N N . THR A 1 287 ? 7.992 10.199 -5.905 1.00 71.94 287 THR A N 1
ATOM 2032 C CA . THR A 1 287 ? 7.380 9.332 -4.902 1.00 71.94 287 THR A CA 1
ATOM 2033 C C . THR A 1 287 ? 6.157 9.988 -4.291 1.00 71.94 287 THR A C 1
ATOM 2035 O O . THR A 1 287 ? 6.147 11.178 -3.963 1.00 71.94 287 THR A O 1
ATOM 2038 N N . ILE A 1 288 ? 5.120 9.175 -4.099 1.00 66.19 288 ILE A N 1
ATOM 2039 C CA . ILE A 1 288 ? 3.932 9.551 -3.337 1.00 66.19 288 ILE A CA 1
ATOM 2040 C C . ILE A 1 288 ? 3.919 8.915 -1.942 1.00 66.19 288 ILE A C 1
ATOM 2042 O O . ILE A 1 288 ? 2.973 9.116 -1.191 1.00 66.19 288 ILE A O 1
ATOM 2046 N N . MET A 1 289 ? 4.960 8.173 -1.546 1.00 61.06 289 MET A N 1
ATOM 2047 C CA . MET A 1 289 ? 5.063 7.615 -0.190 1.00 61.06 289 MET A CA 1
ATOM 2048 C C . MET A 1 289 ? 4.979 8.677 0.919 1.00 61.06 289 MET A C 1
ATOM 2050 O O . MET A 1 289 ? 4.308 8.421 1.923 1.00 61.06 289 MET A O 1
ATOM 2054 N N . PRO A 1 290 ? 5.523 9.897 0.745 1.00 56.22 290 PRO A N 1
ATOM 2055 C CA . PRO A 1 290 ? 5.288 10.994 1.678 1.00 56.22 290 PRO A CA 1
ATOM 2056 C C . PRO A 1 290 ? 3.811 11.368 1.847 1.00 56.22 290 PRO A C 1
ATOM 2058 O O . PRO A 1 290 ? 3.440 11.847 2.909 1.00 56.22 290 PRO A O 1
ATOM 2061 N N . TRP A 1 291 ? 2.928 11.100 0.882 1.00 53.66 291 TRP A N 1
ATOM 2062 C CA . TRP A 1 291 ? 1.482 11.250 1.088 1.00 53.66 291 TRP A CA 1
ATOM 2063 C C . TRP A 1 291 ? 0.926 10.195 2.051 1.00 53.66 291 TRP A C 1
ATOM 2065 O O . TRP A 1 291 ? 0.067 10.484 2.885 1.00 53.66 291 TRP A O 1
ATOM 2075 N N . TYR A 1 292 ? 1.397 8.955 1.951 1.00 49.78 292 TYR A N 1
ATOM 2076 C CA . TYR A 1 292 ? 0.911 7.861 2.792 1.00 49.78 292 TYR A CA 1
ATOM 2077 C C . TYR A 1 292 ? 1.391 7.970 4.234 1.00 49.78 292 TYR A C 1
ATOM 2079 O O . TYR A 1 292 ? 0.621 7.673 5.144 1.00 49.78 292 TYR A O 1
ATOM 2087 N N . VAL A 1 293 ? 2.630 8.421 4.424 1.00 47.16 293 VAL A N 1
ATOM 2088 C CA . VAL A 1 293 ? 3.245 8.550 5.750 1.00 47.16 293 VAL A CA 1
ATOM 2089 C C . VAL A 1 293 ? 2.992 9.933 6.348 1.00 47.16 293 VAL A C 1
ATOM 2091 O O . VAL A 1 293 ? 2.653 10.046 7.521 1.00 47.16 293 VAL A O 1
ATOM 2094 N N . PHE A 1 294 ? 3.110 10.982 5.532 1.00 48.38 294 PHE A N 1
ATOM 2095 C CA . PHE A 1 294 ? 3.120 12.377 5.978 1.00 48.38 294 PHE A CA 1
ATOM 2096 C C . PHE A 1 294 ? 2.022 13.250 5.367 1.00 48.38 294 PHE A C 1
ATOM 2098 O O . PHE A 1 294 ? 1.979 14.437 5.659 1.00 48.38 294 PHE A O 1
ATOM 2105 N N . ARG A 1 295 ? 1.137 12.716 4.514 1.00 53.75 295 ARG A N 1
ATOM 2106 C CA . ARG A 1 295 ? 0.118 13.511 3.794 1.00 53.75 295 ARG A CA 1
ATOM 2107 C C . ARG A 1 295 ? 0.706 14.707 3.025 1.00 53.75 295 ARG A C 1
ATOM 2109 O O . ARG A 1 295 ? 0.009 15.682 2.761 1.00 53.75 295 ARG A O 1
ATOM 2116 N N . LEU A 1 296 ? 1.977 14.618 2.631 1.00 50.47 296 LEU A N 1
ATOM 2117 C CA . LEU A 1 296 ? 2.636 15.601 1.773 1.00 50.47 296 LEU A CA 1
ATOM 2118 C C . LEU A 1 296 ? 2.248 15.384 0.304 1.00 50.47 296 LEU A C 1
ATOM 2120 O O . LEU A 1 296 ? 2.054 14.232 -0.097 1.00 50.47 296 LEU A O 1
ATOM 2124 N N . PRO A 1 297 ? 2.176 16.447 -0.524 1.00 50.66 297 PRO A N 1
ATOM 2125 C CA . PRO A 1 297 ? 2.072 16.294 -1.970 1.00 50.66 297 PRO A CA 1
ATOM 2126 C C . PRO A 1 297 ? 3.169 15.369 -2.526 1.00 50.66 297 PRO A C 1
ATOM 2128 O O . PRO A 1 297 ? 4.240 15.263 -1.919 1.00 50.66 297 PRO A O 1
ATOM 2131 N N . PRO A 1 298 ? 2.939 14.727 -3.686 1.00 57.97 298 PRO A N 1
ATOM 2132 C CA . PRO A 1 298 ? 3.977 13.980 -4.384 1.00 57.97 298 PRO A CA 1
ATOM 2133 C C . PRO A 1 298 ? 5.274 14.775 -4.509 1.00 57.97 298 PRO A C 1
ATOM 2135 O O . PRO A 1 298 ? 5.259 15.932 -4.934 1.00 57.97 298 PRO A O 1
ATOM 2138 N N . LEU A 1 299 ? 6.390 14.140 -4.165 1.00 62.31 299 LEU A N 1
ATOM 2139 C CA . LEU A 1 299 ? 7.716 14.711 -4.370 1.00 62.31 299 LEU A CA 1
ATOM 2140 C C . LEU A 1 299 ? 8.211 14.306 -5.755 1.00 62.31 299 LEU A C 1
ATOM 2142 O O . LEU A 1 299 ? 8.026 13.158 -6.158 1.00 62.31 299 LEU A O 1
ATOM 2146 N N . GLN A 1 300 ? 8.825 15.242 -6.474 1.00 67.94 300 GLN A N 1
ATOM 2147 C CA . GLN A 1 300 ? 9.277 15.066 -7.854 1.00 67.94 300 GLN A CA 1
ATOM 2148 C C . GLN A 1 300 ? 10.636 15.733 -8.051 1.00 67.94 300 GLN A C 1
ATOM 2150 O O . GLN A 1 300 ? 10.847 16.836 -7.556 1.00 67.94 300 GLN A O 1
ATOM 2155 N N . VAL A 1 301 ? 11.521 15.097 -8.814 1.00 65.88 301 VAL A N 1
ATOM 2156 C CA . VAL A 1 301 ? 12.798 15.668 -9.263 1.00 65.88 301 VAL A CA 1
ATOM 2157 C C . VAL A 1 301 ? 12.829 15.612 -10.789 1.00 65.88 301 VAL A C 1
ATOM 2159 O O . VAL A 1 301 ? 12.531 14.561 -11.355 1.00 65.88 301 VAL A O 1
ATOM 2162 N N . ALA A 1 302 ? 13.164 16.730 -11.442 1.00 60.31 302 ALA A N 1
ATOM 2163 C CA . ALA A 1 302 ? 13.364 16.839 -12.891 1.00 60.31 302 ALA A CA 1
ATOM 2164 C C . ALA A 1 302 ? 14.572 17.752 -13.191 1.00 60.31 302 ALA A C 1
ATOM 2166 O O . ALA A 1 302 ? 14.760 18.766 -12.516 1.00 60.31 302 ALA A O 1
ATOM 2167 N N . GLU A 1 303 ? 15.402 17.415 -14.182 1.00 56.22 303 GLU A N 1
ATOM 2168 C CA . GLU A 1 303 ? 16.576 18.229 -14.550 1.00 56.22 303 GLU A CA 1
ATOM 2169 C C . GLU A 1 303 ? 16.206 19.527 -15.293 1.00 56.22 303 GLU A C 1
ATOM 2171 O O . GLU A 1 303 ? 15.302 19.542 -16.123 1.00 56.22 303 GLU A O 1
ATOM 2176 N N . GLY A 1 304 ? 16.918 20.627 -14.987 1.00 43.78 304 GLY A N 1
ATOM 2177 C CA . GLY A 1 304 ? 16.668 21.990 -15.504 1.00 43.78 304 GLY A CA 1
ATOM 2178 C C . GLY A 1 304 ? 16.435 23.054 -14.418 1.00 43.78 304 GLY A C 1
ATOM 2179 O O . GLY A 1 304 ? 16.459 24.252 -14.693 1.00 43.78 304 GLY A O 1
ATOM 2180 N N . MET A 1 305 ? 16.274 22.633 -13.166 1.00 34.72 305 MET A N 1
ATOM 2181 C CA . MET A 1 305 ? 16.313 23.497 -11.989 1.00 34.72 305 MET A CA 1
ATOM 2182 C C . MET A 1 305 ? 17.601 23.185 -11.187 1.00 34.72 305 MET A C 1
ATOM 2184 O O . MET A 1 305 ? 18.033 22.034 -11.123 1.00 34.72 305 MET A O 1
ATOM 2188 N N . ALA A 1 306 ? 18.259 24.196 -10.606 1.00 28.17 306 ALA A N 1
ATOM 2189 C CA . ALA A 1 306 ? 19.568 24.053 -9.951 1.00 28.17 306 ALA A CA 1
ATOM 2190 C C . ALA A 1 306 ? 19.507 23.365 -8.568 1.00 28.17 306 ALA A C 1
ATOM 2192 O O . ALA A 1 306 ? 18.554 23.541 -7.809 1.00 28.17 306 ALA A O 1
ATOM 2193 N N . ALA A 1 307 ? 20.556 22.600 -8.246 1.00 28.33 307 ALA A N 1
ATOM 2194 C CA . ALA A 1 307 ? 20.676 21.743 -7.066 1.00 28.33 307 ALA A CA 1
ATOM 2195 C C . ALA A 1 307 ? 21.199 22.465 -5.806 1.00 28.33 307 ALA A C 1
ATOM 2197 O O . ALA A 1 307 ? 22.086 23.313 -5.893 1.00 28.33 307 ALA A O 1
ATOM 2198 N N . ALA A 1 308 ? 20.729 22.042 -4.624 1.00 27.94 308 ALA A N 1
ATOM 2199 C CA . ALA A 1 308 ? 21.403 22.265 -3.341 1.00 27.94 308 ALA A CA 1
ATOM 2200 C C . ALA A 1 308 ? 21.219 21.049 -2.399 1.00 27.94 308 ALA A C 1
ATOM 2202 O O . ALA A 1 308 ? 20.204 20.353 -2.492 1.00 27.94 308 ALA A O 1
ATOM 2203 N N . PRO A 1 309 ? 22.206 20.753 -1.530 1.00 31.42 309 PRO A N 1
ATOM 2204 C CA . PRO A 1 309 ? 22.365 19.452 -0.888 1.00 31.42 309 PRO A CA 1
ATOM 2205 C C . PRO A 1 309 ? 21.617 19.368 0.443 1.00 31.42 309 PRO A C 1
ATOM 2207 O O . PRO A 1 309 ? 21.558 20.346 1.183 1.00 31.42 309 PRO A O 1
ATOM 2210 N N . GLY A 1 310 ? 21.120 18.175 0.778 1.00 30.38 310 GLY A N 1
ATOM 2211 C CA . GLY A 1 310 ? 20.721 17.855 2.152 1.00 30.38 310 GLY A CA 1
ATOM 2212 C C . GLY A 1 310 ? 19.548 16.901 2.316 1.00 30.38 310 GLY A C 1
ATOM 2213 O O . GLY A 1 310 ? 19.358 16.439 3.431 1.00 30.38 310 GLY A O 1
ATOM 2214 N N . LEU A 1 311 ? 18.809 16.592 1.236 1.00 33.59 311 LEU A N 1
ATOM 2215 C CA . LEU A 1 311 ? 17.713 15.601 1.225 1.00 33.59 311 LEU A CA 1
ATOM 2216 C C . LEU A 1 311 ? 17.635 14.689 0.007 1.00 33.59 311 LEU A C 1
ATOM 2218 O O . LEU A 1 311 ? 16.649 13.986 -0.198 1.00 33.59 311 LEU A O 1
ATOM 2222 N N . GLY A 1 312 ? 18.602 14.865 -0.890 1.00 33.41 312 GLY A N 1
ATOM 2223 C CA . GLY A 1 312 ? 18.610 14.351 -2.258 1.00 33.41 312 GLY A CA 1
ATOM 2224 C C . GLY A 1 312 ? 17.356 14.617 -3.106 1.00 33.41 312 GLY A C 1
ATOM 2225 O O . GLY A 1 312 ? 17.230 14.016 -4.167 1.00 33.41 312 GLY A O 1
ATOM 2226 N N . LEU A 1 313 ? 16.468 15.538 -2.714 1.00 34.09 313 LEU A N 1
ATOM 2227 C CA . LEU A 1 313 ? 15.246 15.849 -3.468 1.00 34.09 313 LEU A CA 1
ATOM 2228 C C . LEU A 1 313 ? 15.437 16.824 -4.637 1.00 34.09 313 LEU A C 1
ATOM 2230 O O . LEU A 1 313 ? 14.520 16.987 -5.428 1.00 34.09 313 LEU A O 1
ATOM 2234 N N . GLY A 1 314 ? 16.589 17.480 -4.780 1.00 33.38 314 GLY A N 1
ATOM 2235 C CA . GLY A 1 314 ? 16.741 18.519 -5.802 1.00 33.38 314 GLY A CA 1
ATOM 2236 C C . GLY A 1 314 ? 15.621 19.584 -5.748 1.00 33.38 314 GLY A C 1
ATOM 2237 O O . GLY A 1 314 ? 14.897 19.707 -4.759 1.00 33.38 314 GLY A O 1
ATOM 2238 N N . PRO A 1 315 ? 15.481 20.406 -6.789 1.00 27.41 315 PRO A N 1
ATOM 2239 C CA . PRO A 1 315 ? 14.384 21.360 -6.906 1.00 27.41 315 PRO A CA 1
ATOM 2240 C C . PRO A 1 315 ? 13.064 20.647 -7.227 1.00 27.41 315 PRO A C 1
ATOM 2242 O O . PRO A 1 315 ? 12.843 20.161 -8.334 1.00 27.41 315 PRO A O 1
ATOM 2245 N N . VAL A 1 316 ? 12.178 20.605 -6.232 1.00 33.84 316 VAL A N 1
ATOM 2246 C CA . VAL A 1 316 ? 10.846 20.001 -6.328 1.00 33.84 316 VAL A CA 1
ATOM 2247 C C . VAL A 1 316 ? 9.823 21.063 -6.730 1.00 33.84 316 VAL A C 1
ATOM 2249 O O . VAL A 1 316 ? 9.656 22.062 -6.028 1.00 33.84 316 VAL A O 1
ATOM 2252 N N . SER A 1 317 ? 9.102 20.835 -7.832 1.00 29.30 317 SER A N 1
ATOM 2253 C CA . SER A 1 317 ? 7.954 21.649 -8.254 1.00 29.30 317 SER A CA 1
ATOM 2254 C C . SER A 1 317 ? 6.656 20.851 -8.088 1.00 29.30 317 SER A C 1
ATOM 2256 O O . SER A 1 317 ? 6.431 19.890 -8.820 1.00 29.30 317 SER A O 1
ATOM 2258 N N . PRO A 1 318 ? 5.795 21.195 -7.118 1.00 31.38 318 PRO A N 1
ATOM 2259 C CA . PRO A 1 318 ? 4.491 20.548 -7.001 1.00 31.38 318 PRO A CA 1
ATOM 2260 C C . PRO A 1 318 ? 3.561 20.893 -8.172 1.00 31.38 318 PRO A C 1
ATOM 2262 O O . PRO A 1 318 ? 3.381 22.063 -8.510 1.00 31.38 318 PRO A O 1
ATOM 2265 N N . GLN A 1 319 ? 2.911 19.880 -8.750 1.00 31.72 319 GLN A N 1
ATOM 2266 C CA . GLN A 1 319 ? 1.835 20.061 -9.729 1.00 31.72 319 GLN A CA 1
ATOM 2267 C C . GLN A 1 319 ? 0.447 19.797 -9.113 1.00 31.72 319 GLN A C 1
ATOM 2269 O O . GLN A 1 319 ? 0.282 18.817 -8.380 1.00 31.72 319 GLN A O 1
ATOM 2274 N N . PRO A 1 320 ? -0.577 20.612 -9.433 1.00 25.91 320 PRO A N 1
ATOM 2275 C CA . PRO A 1 320 ? -1.974 20.291 -9.146 1.00 25.91 320 PRO A CA 1
ATOM 2276 C C . PRO A 1 320 ? -2.485 19.185 -10.092 1.00 25.91 320 PRO A C 1
ATOM 2278 O O . PRO A 1 320 ? -2.286 19.267 -11.300 1.00 25.91 320 PRO A O 1
ATOM 2281 N N . MET A 1 321 ? -3.165 18.158 -9.564 1.00 29.52 321 MET A N 1
ATOM 2282 C CA . MET A 1 321 ? -3.839 17.133 -10.385 1.00 29.52 321 MET A CA 1
ATOM 2283 C C . MET A 1 321 ? -5.280 17.527 -10.762 1.00 29.52 321 MET A C 1
ATOM 2285 O O . MET A 1 321 ? -5.932 18.291 -10.049 1.00 29.52 321 MET A O 1
ATOM 2289 N N . ALA A 1 322 ? -5.741 17.007 -11.907 1.00 26.23 322 ALA A N 1
ATOM 2290 C CA . ALA A 1 322 ? -6.924 17.413 -12.671 1.00 26.23 322 ALA A CA 1
ATOM 2291 C C . ALA A 1 322 ? -8.299 16.900 -12.146 1.00 26.23 322 ALA A C 1
ATOM 2293 O O . ALA A 1 322 ? -8.429 16.357 -11.057 1.00 26.23 322 ALA A O 1
ATOM 2294 N N . THR A 1 323 ? -9.348 17.228 -12.914 1.00 31.28 323 THR A N 1
ATOM 2295 C CA . THR A 1 323 ? -10.706 17.699 -12.537 1.00 31.28 323 THR A CA 1
ATOM 2296 C C . THR A 1 323 ? -11.801 16.678 -12.132 1.00 31.28 323 THR A C 1
ATOM 2298 O O . THR A 1 323 ? -11.711 15.481 -12.375 1.00 31.28 323 THR A O 1
ATOM 2301 N N . GLN A 1 324 ? -12.933 17.204 -11.617 1.00 30.84 324 GLN A N 1
ATOM 2302 C CA . GLN A 1 324 ? -14.182 16.523 -11.187 1.00 30.84 324 GLN A CA 1
ATOM 2303 C C . GLN A 1 324 ? -14.757 15.413 -12.103 1.00 30.84 324 GLN A C 1
ATOM 2305 O O . GLN A 1 324 ? -15.599 14.639 -11.641 1.00 30.84 324 GLN A O 1
ATOM 2310 N N . ALA A 1 325 ? -14.361 15.328 -13.376 1.00 28.70 325 ALA A N 1
ATOM 2311 C CA . ALA A 1 325 ? -14.840 14.305 -14.309 1.00 28.70 325 ALA A CA 1
ATOM 2312 C C . ALA A 1 325 ? -14.251 12.908 -14.018 1.00 28.70 325 ALA A C 1
ATOM 2314 O O . ALA A 1 325 ? -14.973 11.915 -14.123 1.00 28.70 325 ALA A O 1
ATOM 2315 N N . GLU A 1 326 ? -12.998 12.828 -13.556 1.00 34.38 326 GLU A N 1
ATOM 2316 C CA . GLU A 1 326 ? -12.320 11.566 -13.203 1.00 34.38 326 GLU A CA 1
ATOM 2317 C C . GLU A 1 326 ? -12.914 10.945 -11.921 1.00 34.38 326 GLU A C 1
ATOM 2319 O O . GLU A 1 326 ? -13.095 9.733 -11.822 1.00 34.38 326 GLU A O 1
ATOM 2324 N N . MET A 1 327 ? -13.390 11.786 -10.995 1.00 33.81 327 MET A N 1
ATOM 2325 C CA . MET A 1 327 ? -14.058 11.388 -9.743 1.00 33.81 327 MET A CA 1
ATOM 2326 C C . MET A 1 327 ? -15.417 10.687 -9.928 1.00 33.81 327 MET A C 1
ATOM 2328 O O . MET A 1 327 ? -15.918 10.052 -8.996 1.00 33.81 327 MET A O 1
ATOM 2332 N N . ARG A 1 328 ? -16.061 10.801 -11.100 1.00 29.91 328 ARG A N 1
ATOM 2333 C CA . ARG A 1 328 ? -17.348 10.127 -11.369 1.00 29.91 328 ARG A CA 1
ATOM 2334 C C . ARG A 1 328 ? -17.182 8.683 -11.846 1.00 29.91 328 ARG A C 1
ATOM 2336 O O . ARG A 1 328 ? -18.060 7.877 -11.550 1.00 29.91 328 ARG A O 1
ATOM 2343 N N . MET A 1 329 ? -16.074 8.347 -12.510 1.00 31.41 329 MET A N 1
ATOM 2344 C CA . MET A 1 329 ? -15.792 6.987 -13.001 1.00 31.41 329 MET A CA 1
ATOM 2345 C C . MET A 1 329 ? -15.473 6.009 -11.855 1.00 31.41 329 MET A C 1
ATOM 2347 O O . MET A 1 329 ? -15.953 4.877 -11.863 1.00 31.41 329 MET A O 1
ATOM 2351 N N . LEU A 1 330 ? -14.766 6.461 -10.812 1.00 32.72 330 LEU A N 1
ATOM 2352 C CA . LEU A 1 330 ? -14.395 5.633 -9.653 1.00 32.72 330 LEU A CA 1
ATOM 2353 C C . LEU A 1 330 ? -15.586 5.188 -8.776 1.00 32.72 330 LEU A C 1
ATOM 2355 O O . LEU A 1 330 ? -15.514 4.181 -8.076 1.00 32.72 330 LEU A O 1
ATOM 2359 N N . LYS A 1 331 ? -16.730 5.884 -8.834 1.00 33.00 331 LYS A N 1
ATOM 2360 C CA . LYS A 1 331 ? -17.935 5.519 -8.060 1.00 33.00 331 LYS A CA 1
ATOM 2361 C C . LYS A 1 331 ? -18.627 4.234 -8.537 1.00 33.00 331 LYS A C 1
ATOM 2363 O O . LYS A 1 331 ? -19.517 3.749 -7.838 1.00 33.00 331 LYS A O 1
ATOM 2368 N N . MET A 1 332 ? -18.266 3.691 -9.704 1.00 28.97 332 MET A N 1
ATOM 2369 C CA . MET A 1 332 ? -18.958 2.538 -10.299 1.00 28.97 332 MET A CA 1
ATOM 2370 C C . MET A 1 332 ? -18.386 1.170 -9.897 1.00 28.97 332 MET A C 1
ATOM 2372 O O . MET A 1 332 ? -19.123 0.186 -9.951 1.00 28.97 332 MET A O 1
ATOM 2376 N N . ASN A 1 333 ? -17.141 1.084 -9.416 1.00 27.83 333 ASN A N 1
ATOM 2377 C CA . ASN A 1 333 ? -16.493 -0.199 -9.123 1.00 27.83 333 ASN A CA 1
ATOM 2378 C C . ASN A 1 333 ? -16.391 -0.451 -7.611 1.00 27.83 333 ASN A C 1
ATOM 2380 O O . ASN A 1 333 ? -15.457 -0.041 -6.930 1.00 27.83 333 ASN A O 1
ATOM 2384 N N . ARG A 1 334 ? -17.395 -1.152 -7.069 1.00 32.38 334 ARG A N 1
ATOM 2385 C CA . ARG A 1 334 ? -17.398 -1.670 -5.693 1.00 32.38 334 ARG A CA 1
ATOM 2386 C C . ARG A 1 334 ? -16.273 -2.698 -5.519 1.00 32.38 334 ARG A C 1
ATOM 2388 O O . ARG A 1 334 ? -16.498 -3.853 -5.840 1.00 32.38 334 ARG A O 1
ATOM 2395 N N . HIS A 1 335 ? -15.109 -2.289 -5.015 1.00 29.16 335 HIS A N 1
ATOM 2396 C CA . HIS A 1 335 ? -14.291 -2.982 -4.003 1.00 29.16 335 HIS A CA 1
ATOM 2397 C C . HIS A 1 335 ? -12.967 -2.225 -3.786 1.00 29.16 335 HIS A C 1
ATOM 2399 O O . HIS A 1 335 ? -12.316 -1.830 -4.741 1.00 29.16 335 HIS A O 1
ATOM 2405 N N . LEU A 1 336 ? -12.599 -2.058 -2.507 1.00 31.09 336 LEU A N 1
ATOM 2406 C CA . LEU A 1 336 ? -11.390 -1.401 -1.983 1.00 31.09 336 LEU A CA 1
ATOM 2407 C C . LEU A 1 336 ? -11.241 0.102 -2.296 1.00 31.09 336 LEU A C 1
ATOM 2409 O O . LEU A 1 336 ? -10.420 0.522 -3.092 1.00 31.09 336 LEU A O 1
ATOM 2413 N N . GLY A 1 337 ? -11.987 0.918 -1.542 1.00 32.38 337 GLY A N 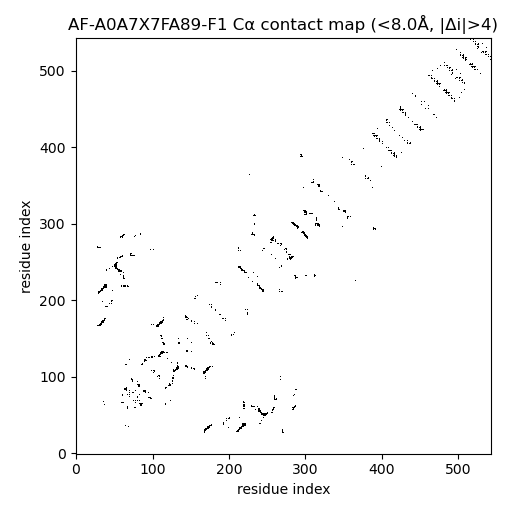1
ATOM 2414 C CA . GLY A 1 337 ? -11.423 2.102 -0.879 1.00 32.38 337 GLY A CA 1
ATOM 2415 C C . GLY A 1 337 ? -10.746 3.178 -1.731 1.00 32.38 337 GLY A C 1
ATOM 2416 O O . GLY A 1 337 ? -9.825 3.823 -1.235 1.00 32.38 337 GLY A O 1
ATOM 2417 N N . GLU A 1 338 ? -11.194 3.434 -2.957 1.00 34.47 338 GLU A N 1
ATOM 2418 C CA . GLU A 1 338 ? -10.743 4.613 -3.696 1.00 34.47 338 GLU A CA 1
ATOM 2419 C C . GLU A 1 338 ? -11.489 5.874 -3.221 1.00 34.47 338 GLU A C 1
ATOM 2421 O O . GLU A 1 338 ? -12.494 6.323 -3.768 1.00 34.47 338 GLU A O 1
ATOM 2426 N N . GLY A 1 339 ? -10.973 6.420 -2.123 1.00 37.25 339 GLY A N 1
ATOM 2427 C CA . GLY A 1 339 ? -11.232 7.766 -1.609 1.00 37.25 339 GLY A CA 1
ATOM 2428 C C . GLY A 1 339 ? -9.976 8.377 -0.974 1.00 37.25 339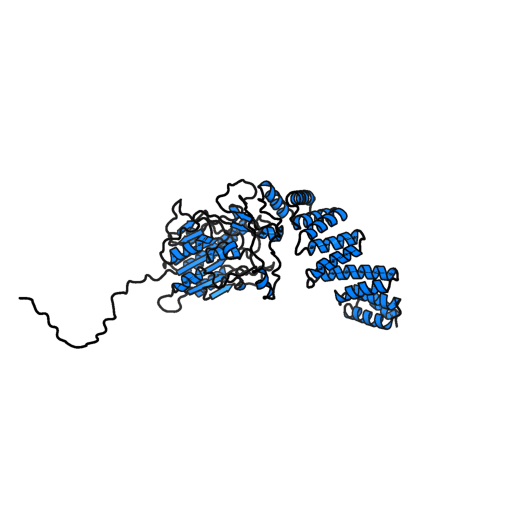 GLY A C 1
ATOM 2429 O O . GLY A 1 339 ? -10.077 9.304 -0.178 1.00 37.25 339 GLY A O 1
ATOM 2430 N N . LEU A 1 340 ? -8.790 7.829 -1.270 1.00 37.97 340 LEU A N 1
ATOM 2431 C CA . LEU A 1 340 ? -7.557 8.116 -0.527 1.00 37.97 340 LEU A CA 1
ATOM 2432 C C . LEU A 1 340 ? -6.675 9.223 -1.117 1.00 37.97 340 LEU A C 1
ATOM 2434 O O . LEU A 1 340 ? -5.693 9.596 -0.474 1.00 37.97 340 LEU A O 1
ATOM 2438 N N . ILE A 1 341 ? -7.014 9.776 -2.287 1.00 40.22 341 ILE A N 1
ATOM 2439 C CA . ILE A 1 341 ? -6.316 10.945 -2.846 1.00 40.22 341 ILE A CA 1
ATOM 2440 C C . ILE A 1 341 ? -7.315 11.866 -3.581 1.00 40.22 341 ILE A C 1
ATOM 2442 O O . ILE A 1 341 ? -7.475 11.751 -4.794 1.00 40.22 341 ILE A O 1
ATOM 2446 N N . PRO A 1 342 ? -8.028 12.770 -2.881 1.00 39.16 342 PRO A N 1
ATOM 2447 C CA . PRO A 1 342 ? -8.693 13.900 -3.520 1.00 39.16 342 PRO A CA 1
ATOM 2448 C C . PRO A 1 342 ? -7.693 15.045 -3.780 1.00 39.16 342 PRO A C 1
ATOM 2450 O O . PRO A 1 342 ? -6.732 15.201 -3.022 1.00 39.16 342 PRO A O 1
ATOM 2453 N N . PRO A 1 343 ? -7.905 15.869 -4.825 1.00 35.09 343 PRO A N 1
ATOM 2454 C CA . PRO A 1 343 ? -7.052 17.017 -5.099 1.00 35.09 343 PRO A CA 1
ATOM 2455 C C . PRO A 1 343 ? -7.080 17.958 -3.897 1.00 35.09 343 PRO A C 1
ATOM 2457 O O . PRO A 1 343 ? -8.150 18.308 -3.392 1.00 35.09 343 PRO A O 1
ATOM 2460 N N . CYS A 1 344 ? -5.896 18.360 -3.439 1.00 34.09 344 CYS A N 1
ATOM 2461 C CA . CYS A 1 344 ? -5.752 19.401 -2.433 1.00 34.09 344 CYS A CA 1
ATOM 2462 C C . CYS A 1 344 ? -6.545 20.631 -2.893 1.00 34.09 344 CYS A C 1
ATOM 2464 O O . CYS A 1 344 ? -6.243 21.216 -3.935 1.00 34.09 344 CYS A O 1
ATOM 2466 N N . ALA A 1 345 ? -7.585 21.005 -2.147 1.00 31.72 345 ALA A N 1
ATOM 2467 C CA . ALA A 1 345 ? -8.326 22.227 -2.401 1.00 31.72 345 ALA A CA 1
ATOM 2468 C C . ALA A 1 345 ? -7.380 23.413 -2.171 1.00 31.72 345 ALA A C 1
ATOM 2470 O O . ALA A 1 345 ? -7.054 23.728 -1.035 1.00 31.72 345 ALA A O 1
ATOM 2471 N N . SER A 1 346 ? -6.892 24.006 -3.263 1.00 33.75 346 SER A N 1
ATOM 2472 C CA . SER A 1 346 ? -6.417 25.393 -3.412 1.00 33.75 346 SER A CA 1
ATOM 2473 C C . SER A 1 346 ? -5.472 26.026 -2.366 1.00 33.75 346 SER A C 1
ATOM 2475 O O . SER A 1 346 ? -5.243 27.227 -2.466 1.00 33.75 346 SER A O 1
ATOM 2477 N N . ALA A 1 347 ? -4.886 25.296 -1.411 1.00 33.56 347 ALA A N 1
ATOM 2478 C CA . ALA A 1 347 ? -4.042 25.888 -0.359 1.00 33.56 347 ALA A CA 1
ATOM 2479 C C . ALA A 1 347 ? -2.614 25.326 -0.283 1.00 33.56 347 ALA A C 1
ATOM 2481 O O . ALA A 1 347 ? -1.692 26.073 0.041 1.00 33.56 347 ALA A O 1
ATOM 2482 N N . LEU A 1 348 ? -2.374 24.074 -0.687 1.00 38.44 348 LEU A N 1
ATOM 2483 C CA . LEU A 1 348 ? -1.011 23.595 -0.951 1.00 38.44 348 LEU A CA 1
ATOM 2484 C C . LEU A 1 348 ? -0.591 24.052 -2.349 1.00 38.44 348 LEU A C 1
ATOM 2486 O O . LEU A 1 348 ? -0.387 23.263 -3.269 1.00 38.44 348 LEU A O 1
ATOM 2490 N N . ALA A 1 349 ? -0.481 25.375 -2.501 1.00 33.22 349 ALA A N 1
ATOM 2491 C CA . ALA A 1 349 ? 0.402 25.943 -3.499 1.00 33.22 349 ALA A CA 1
ATOM 2492 C C . ALA A 1 349 ? 1.746 25.231 -3.374 1.00 33.22 349 ALA A C 1
ATOM 2494 O O . ALA A 1 349 ? 2.187 24.910 -2.271 1.00 33.22 349 ALA A O 1
ATOM 2495 N N . ALA A 1 350 ? 2.349 24.972 -4.520 1.00 38.97 350 ALA A N 1
ATOM 2496 C CA . ALA A 1 350 ? 3.626 24.332 -4.686 1.00 38.97 350 ALA A CA 1
ATOM 2497 C C . ALA A 1 350 ? 4.715 24.864 -3.730 1.00 38.97 350 ALA A C 1
ATOM 2499 O O . ALA A 1 350 ? 5.482 25.748 -4.093 1.00 38.97 350 ALA A O 1
ATOM 2500 N N . ARG A 1 351 ? 4.781 24.352 -2.493 1.00 42.31 351 ARG A N 1
ATOM 2501 C CA . ARG A 1 351 ? 5.837 24.690 -1.540 1.00 42.31 351 ARG A CA 1
ATOM 2502 C C . ARG A 1 351 ? 7.015 23.780 -1.839 1.00 42.31 351 ARG A C 1
ATOM 2504 O O . ARG A 1 351 ? 6.944 22.573 -1.623 1.00 42.31 351 ARG A O 1
ATOM 2511 N N . SER A 1 352 ? 8.084 24.369 -2.358 1.00 44.47 352 SER A N 1
ATOM 2512 C CA . SER A 1 352 ? 9.386 23.717 -2.414 1.00 44.47 352 SER A CA 1
ATOM 2513 C C . SER A 1 352 ? 9.804 23.353 -0.992 1.00 44.47 352 SER A C 1
ATOM 2515 O O . SER A 1 352 ? 9.830 24.223 -0.118 1.00 44.47 352 SER A O 1
ATOM 2517 N N . VAL A 1 353 ? 10.121 22.085 -0.756 1.00 47.47 353 VAL A N 1
ATOM 2518 C CA . VAL A 1 353 ? 10.767 21.676 0.488 1.00 47.47 353 VAL A CA 1
ATOM 2519 C C . VAL A 1 353 ? 12.261 21.949 0.346 1.00 47.47 353 VAL A C 1
ATOM 2521 O O . VAL A 1 353 ? 12.897 21.422 -0.563 1.00 47.47 353 VAL A O 1
ATOM 2524 N N . ASP A 1 354 ? 12.811 22.809 1.198 1.00 46.88 354 ASP A N 1
ATOM 2525 C CA . ASP A 1 354 ? 14.231 23.152 1.181 1.00 46.88 354 ASP A CA 1
ATOM 2526 C C . ASP A 1 354 ? 15.100 22.059 1.837 1.00 46.88 354 ASP A C 1
ATOM 2528 O O . ASP A 1 354 ? 14.599 21.110 2.445 1.00 46.88 354 ASP A O 1
ATOM 2532 N N . ALA A 1 355 ? 16.426 22.180 1.695 1.00 49.22 355 ALA A N 1
ATOM 2533 C CA . ALA A 1 355 ? 17.401 21.225 2.230 1.00 49.22 355 ALA A CA 1
ATOM 2534 C C . ALA A 1 355 ? 17.269 20.970 3.755 1.00 49.22 355 ALA A C 1
ATOM 2536 O O . ALA A 1 355 ? 17.399 19.828 4.192 1.00 49.22 355 ALA A O 1
ATOM 2537 N N . PRO A 1 356 ? 16.987 21.985 4.592 1.00 52.75 356 PRO A N 1
ATOM 2538 C CA . PRO A 1 356 ? 16.659 21.765 5.999 1.00 52.75 356 PRO A CA 1
ATOM 2539 C C . PRO A 1 356 ? 15.269 21.153 6.222 1.00 52.75 356 PRO A C 1
ATOM 2541 O O . PRO A 1 356 ? 15.088 20.409 7.187 1.00 52.75 356 PRO A O 1
ATOM 2544 N N . GLY A 1 357 ? 14.297 21.459 5.357 1.00 54.09 357 GLY A N 1
ATOM 2545 C CA . GLY A 1 357 ? 12.890 21.101 5.516 1.00 54.09 357 GLY A CA 1
ATOM 2546 C C . GLY A 1 357 ? 12.662 19.599 5.476 1.00 54.09 357 GLY A C 1
ATOM 2547 O O . GLY A 1 357 ? 12.134 19.030 6.429 1.00 54.09 357 GLY A O 1
ATOM 2548 N N . ALA A 1 358 ? 13.142 18.909 4.442 1.00 52.03 358 ALA A N 1
ATOM 2549 C CA . ALA A 1 358 ? 13.077 17.448 4.466 1.00 52.03 358 ALA A CA 1
ATOM 2550 C C . ALA A 1 358 ? 14.117 16.766 5.385 1.00 52.03 358 ALA A C 1
ATOM 2552 O O . ALA A 1 358 ? 13.861 15.626 5.748 1.00 52.03 358 ALA A O 1
ATOM 2553 N N . GLU A 1 359 ? 15.217 17.384 5.861 1.00 53.12 359 GLU A N 1
ATOM 2554 C CA . GLU A 1 359 ? 16.081 16.730 6.879 1.00 53.12 359 GLU A CA 1
ATOM 2555 C C . GLU A 1 359 ? 15.287 16.565 8.175 1.00 53.12 359 GLU A C 1
ATOM 2557 O O . GLU A 1 359 ? 15.385 15.546 8.862 1.00 53.12 359 GLU A O 1
ATOM 2562 N N . ARG A 1 360 ? 14.395 17.520 8.459 1.00 61.56 360 ARG A N 1
ATOM 2563 C CA . ARG A 1 360 ? 13.390 17.377 9.513 1.00 61.56 360 ARG A CA 1
ATOM 2564 C C . ARG A 1 360 ? 12.362 16.289 9.189 1.00 61.56 360 ARG A C 1
ATOM 2566 O O . ARG A 1 360 ? 12.048 15.507 10.082 1.00 61.56 360 ARG A O 1
ATOM 2573 N N . LEU A 1 361 ? 11.904 16.161 7.939 1.00 57.50 361 LEU A N 1
ATOM 2574 C CA . LEU A 1 361 ? 11.013 15.061 7.521 1.00 57.50 361 LEU A CA 1
ATOM 2575 C C . LEU A 1 361 ? 11.670 13.679 7.654 1.00 57.50 361 LEU A C 1
ATOM 2577 O O . LEU A 1 361 ? 11.029 12.751 8.137 1.00 57.50 361 LEU A O 1
ATOM 2581 N N . ARG A 1 362 ? 12.950 13.542 7.290 1.00 55.66 362 ARG A N 1
ATOM 2582 C CA . ARG A 1 362 ? 13.740 12.313 7.424 1.00 55.66 362 ARG A CA 1
ATOM 2583 C C . ARG A 1 362 ? 13.875 11.922 8.891 1.00 55.66 362 ARG A C 1
ATOM 2585 O O . ARG A 1 362 ? 13.527 10.805 9.262 1.00 55.66 362 ARG A O 1
ATOM 2592 N N . ARG A 1 363 ? 14.282 12.861 9.751 1.00 58.38 363 ARG A N 1
ATOM 2593 C CA . ARG A 1 363 ? 14.356 12.630 11.205 1.00 58.38 363 ARG A CA 1
ATOM 2594 C C . ARG A 1 363 ? 13.001 12.299 11.814 1.00 58.38 363 ARG A C 1
ATOM 2596 O O . ARG A 1 363 ? 12.933 11.483 12.728 1.00 58.38 363 ARG A O 1
ATOM 2603 N N . ALA A 1 364 ? 11.924 12.909 11.325 1.00 57.19 364 ALA A N 1
ATOM 2604 C CA . ALA A 1 364 ? 10.579 12.564 11.761 1.00 57.19 364 ALA A CA 1
ATOM 2605 C C . ALA A 1 364 ? 10.180 11.156 11.312 1.00 57.19 364 ALA A C 1
ATOM 2607 O O . ALA A 1 364 ? 9.636 10.422 12.127 1.00 57.19 364 ALA A O 1
ATOM 2608 N N . ALA A 1 365 ? 10.519 10.740 10.086 1.00 52.97 365 ALA A N 1
ATOM 2609 C CA . ALA A 1 365 ? 10.352 9.361 9.619 1.00 52.97 365 ALA A CA 1
ATOM 2610 C C . ALA A 1 365 ? 11.073 8.363 10.536 1.00 52.97 365 ALA A C 1
ATOM 2612 O O . ALA A 1 365 ? 10.493 7.361 10.931 1.00 52.97 365 ALA A O 1
ATOM 2613 N N . GLU A 1 366 ? 12.318 8.662 10.914 1.00 53.50 366 GLU A N 1
ATOM 2614 C CA . GLU A 1 366 ? 13.127 7.840 11.826 1.00 53.50 366 GLU A CA 1
ATOM 2615 C C . GLU A 1 366 ? 12.599 7.824 13.265 1.00 53.50 366 GLU A C 1
ATOM 2617 O O . GLU A 1 366 ? 12.772 6.837 13.988 1.00 53.50 366 GLU A O 1
ATOM 2622 N N . ALA A 1 367 ? 11.983 8.924 13.700 1.00 52.84 367 ALA A N 1
ATOM 2623 C CA . ALA A 1 367 ? 11.354 9.042 15.009 1.00 52.84 367 ALA A CA 1
ATOM 2624 C C . ALA A 1 367 ? 9.974 8.364 15.053 1.00 52.84 367 ALA A C 1
ATOM 2626 O O . ALA A 1 367 ? 9.591 7.836 16.099 1.00 52.84 367 ALA A O 1
ATOM 2627 N N . LEU A 1 368 ? 9.243 8.333 13.934 1.00 49.28 368 LEU A N 1
ATOM 2628 C CA . LEU A 1 368 ? 7.998 7.587 13.751 1.00 49.28 368 LEU A CA 1
ATOM 2629 C C . LEU A 1 368 ? 8.283 6.085 13.868 1.00 49.28 368 LEU A C 1
ATOM 2631 O O . LEU A 1 368 ? 8.679 5.416 12.921 1.00 49.28 368 LEU A O 1
ATOM 2635 N N . GLY A 1 369 ? 8.101 5.560 15.080 1.00 44.44 369 GLY A N 1
ATOM 2636 C CA . GLY A 1 369 ? 8.406 4.172 15.439 1.00 44.44 369 GLY A CA 1
ATOM 2637 C C . GLY A 1 369 ? 9.340 4.023 16.643 1.00 44.44 369 GLY A C 1
ATOM 2638 O O . GLY A 1 369 ? 9.505 2.912 17.142 1.00 44.44 369 GLY A O 1
ATOM 2639 N N . ARG A 1 370 ? 9.917 5.119 17.161 1.00 45.53 370 ARG A N 1
ATOM 2640 C CA . ARG A 1 370 ? 10.757 5.129 18.371 1.00 45.53 370 ARG A CA 1
ATOM 2641 C C . ARG A 1 370 ? 10.079 5.928 19.489 1.00 45.53 370 ARG A C 1
ATOM 2643 O O . ARG A 1 370 ? 9.738 7.091 19.315 1.00 45.53 370 ARG A O 1
ATOM 2650 N N . THR A 1 371 ? 9.901 5.328 20.665 1.00 39.25 371 THR A N 1
ATOM 2651 C CA . THR A 1 371 ? 9.402 6.030 21.862 1.00 39.25 371 THR A CA 1
ATOM 2652 C C . THR A 1 371 ? 10.545 6.786 22.550 1.00 39.25 371 THR A C 1
ATOM 2654 O O . THR A 1 371 ? 11.527 6.151 22.934 1.00 39.25 371 THR A O 1
ATOM 2657 N N . GLY A 1 372 ? 10.443 8.109 22.745 1.00 51.75 372 GLY A N 1
ATOM 2658 C CA . GLY A 1 372 ? 11.461 8.875 23.481 1.00 51.75 372 GLY A CA 1
ATOM 2659 C C . GLY A 1 372 ? 11.394 10.404 23.337 1.00 51.75 372 GLY A C 1
ATOM 2660 O O . GLY A 1 372 ? 10.764 10.944 22.433 1.00 51.75 372 GLY A O 1
ATOM 2661 N N . THR A 1 373 ? 12.095 11.103 24.235 1.00 50.91 373 THR A N 1
ATOM 2662 C CA . THR A 1 373 ? 12.035 12.551 24.541 1.00 50.91 373 THR A CA 1
ATOM 2663 C C . THR A 1 373 ? 12.443 13.536 23.430 1.00 50.91 373 THR A C 1
ATOM 2665 O O . THR A 1 373 ? 12.338 14.739 23.642 1.00 50.91 373 THR A O 1
ATOM 2668 N N . ASN A 1 374 ? 12.827 13.078 22.233 1.00 58.78 374 ASN A N 1
ATOM 2669 C CA . ASN A 1 374 ? 13.134 13.955 21.087 1.00 58.78 374 ASN A CA 1
ATOM 2670 C C . ASN A 1 374 ? 11.967 14.134 20.097 1.00 58.78 374 ASN A C 1
ATOM 2672 O O . ASN A 1 374 ? 12.051 14.980 19.208 1.00 58.78 374 ASN A O 1
ATOM 2676 N N . ALA A 1 375 ? 10.882 13.367 20.234 1.00 68.94 375 ALA A N 1
ATOM 2677 C CA . ALA A 1 375 ? 9.772 13.397 19.282 1.00 68.94 375 ALA A CA 1
ATOM 2678 C C . ALA A 1 375 ? 8.917 14.676 19.382 1.00 68.94 375 ALA A C 1
ATOM 2680 O O . ALA A 1 375 ? 8.456 15.167 18.358 1.00 68.94 375 ALA A O 1
ATOM 2681 N N . LEU A 1 376 ? 8.765 15.269 20.577 1.00 78.81 376 LEU A N 1
ATOM 2682 C CA . LEU A 1 376 ? 7.981 16.501 20.756 1.00 78.81 376 LEU A CA 1
ATOM 2683 C C . LEU A 1 376 ? 8.600 17.695 20.015 1.00 78.81 376 LEU A C 1
ATOM 2685 O O . LEU A 1 376 ? 7.917 18.331 19.225 1.00 78.81 376 LEU A O 1
ATOM 2689 N N . ALA A 1 377 ? 9.895 17.966 20.212 1.00 79.44 377 ALA A N 1
ATOM 2690 C CA . ALA A 1 377 ? 10.572 19.087 19.551 1.00 79.44 377 ALA A CA 1
ATOM 2691 C C . ALA A 1 377 ? 10.583 18.944 18.018 1.00 79.44 377 ALA A C 1
ATOM 2693 O O . ALA A 1 377 ? 10.407 19.926 17.300 1.00 79.44 377 ALA A O 1
ATOM 2694 N N . ALA A 1 378 ? 10.751 17.716 17.516 1.00 74.44 378 ALA A N 1
ATOM 2695 C CA . ALA A 1 378 ? 10.686 17.427 16.087 1.00 74.44 378 ALA A CA 1
ATOM 2696 C C . ALA A 1 378 ? 9.271 17.632 15.519 1.00 74.44 378 ALA A C 1
ATOM 2698 O O . ALA A 1 378 ? 9.122 18.236 14.458 1.00 74.44 378 ALA A O 1
ATOM 2699 N N . ALA A 1 379 ? 8.239 17.180 16.240 1.00 76.19 379 ALA A N 1
ATOM 2700 C CA . ALA A 1 379 ? 6.847 17.391 15.857 1.00 76.19 379 ALA A CA 1
ATOM 2701 C C . ALA A 1 379 ? 6.478 18.882 15.851 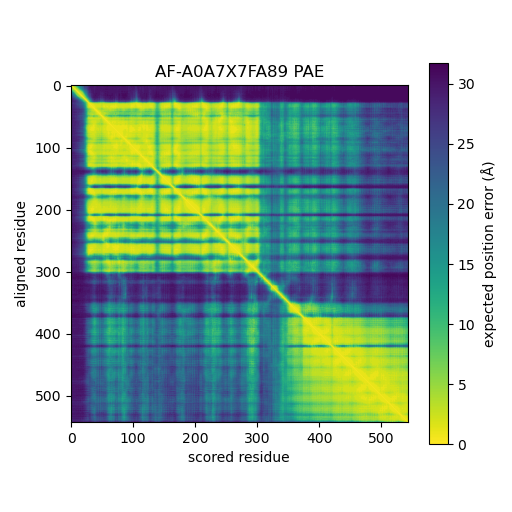1.00 76.19 379 ALA A C 1
ATOM 2703 O O . ALA A 1 379 ? 5.857 19.347 14.898 1.00 76.19 379 ALA A O 1
ATOM 2704 N N . THR A 1 380 ? 6.916 19.647 16.859 1.00 86.00 380 THR A N 1
ATOM 2705 C CA . THR A 1 380 ? 6.701 21.101 16.925 1.00 86.00 380 THR A CA 1
ATOM 2706 C C . THR A 1 380 ? 7.312 21.805 15.716 1.00 86.00 380 THR A C 1
ATOM 2708 O O . THR A 1 380 ? 6.603 22.531 15.025 1.00 86.00 380 THR A O 1
ATOM 2711 N N . ALA A 1 381 ? 8.587 21.540 15.411 1.00 80.06 381 ALA A N 1
ATOM 2712 C CA . ALA A 1 381 ? 9.269 22.162 14.277 1.00 80.06 381 ALA A CA 1
ATOM 2713 C C . ALA A 1 381 ? 8.580 21.847 12.935 1.00 80.06 381 ALA A C 1
ATOM 2715 O O . ALA A 1 381 ? 8.424 22.726 12.093 1.00 80.06 381 ALA A O 1
ATOM 2716 N N . LEU A 1 382 ? 8.103 20.610 12.742 1.00 72.81 382 LEU A N 1
ATOM 2717 C CA . LEU A 1 382 ? 7.372 20.250 11.524 1.00 72.81 382 LEU A CA 1
ATOM 2718 C C . LEU A 1 382 ? 6.010 20.935 11.409 1.00 72.81 382 LEU A C 1
ATOM 2720 O O . LEU A 1 382 ? 5.611 21.289 10.305 1.00 72.81 382 LEU A O 1
ATOM 2724 N N . VAL A 1 383 ? 5.295 21.137 12.517 1.00 79.44 383 VAL A N 1
ATOM 2725 C CA . VAL A 1 383 ? 4.028 21.884 12.501 1.00 79.44 383 VAL A CA 1
ATOM 2726 C C . VAL A 1 383 ? 4.257 23.375 12.234 1.00 79.44 383 VAL A C 1
ATOM 2728 O O . VAL A 1 383 ? 3.412 24.001 11.596 1.00 79.44 383 VAL A O 1
ATOM 2731 N N . GLU A 1 384 ? 5.376 23.949 12.682 1.00 82.44 384 GLU A N 1
ATOM 2732 C CA . GLU A 1 384 ? 5.754 25.334 12.363 1.00 82.44 384 GLU A CA 1
ATOM 2733 C C . GLU A 1 384 ? 6.032 25.517 10.864 1.00 82.44 384 GLU A C 1
ATOM 2735 O O . GLU A 1 384 ? 5.537 26.467 10.254 1.00 82.44 384 GLU A O 1
ATOM 2740 N N . ASP A 1 385 ? 6.760 24.580 10.255 1.00 67.25 385 ASP A N 1
ATOM 2741 C CA . ASP A 1 385 ? 7.095 24.627 8.828 1.00 67.25 385 ASP A CA 1
ATOM 2742 C C . ASP A 1 385 ? 5.907 24.275 7.917 1.00 67.25 385 ASP A C 1
ATOM 2744 O O . ASP A 1 385 ? 5.716 24.865 6.845 1.00 67.25 385 ASP A O 1
ATOM 2748 N N . TYR A 1 386 ? 5.103 23.299 8.346 1.00 66.94 386 TYR A N 1
ATOM 2749 C CA . TYR A 1 386 ? 4.018 22.696 7.577 1.00 66.94 386 TYR A CA 1
ATOM 2750 C C . TYR A 1 386 ? 2.698 22.698 8.369 1.00 66.94 386 TYR A C 1
ATOM 2752 O O . TYR A 1 386 ? 2.124 21.638 8.642 1.00 66.94 386 TYR A O 1
ATOM 2760 N N . PRO A 1 387 ? 2.160 23.882 8.715 1.00 70.62 387 PRO A N 1
ATOM 2761 C CA . PRO A 1 387 ? 0.967 24.004 9.552 1.00 70.62 387 PRO A CA 1
ATOM 2762 C C . PRO A 1 387 ? -0.298 23.431 8.904 1.00 70.62 387 PRO A C 1
ATOM 2764 O O . PRO A 1 387 ? -1.272 23.164 9.609 1.00 70.62 387 PRO A O 1
ATOM 2767 N N . ASP A 1 388 ? -0.291 23.231 7.591 1.00 65.31 388 ASP A N 1
ATOM 2768 C CA . ASP A 1 388 ? -1.445 22.756 6.826 1.00 65.31 388 ASP A CA 1
ATOM 2769 C C . ASP A 1 388 ? -1.399 21.239 6.578 1.00 65.31 388 ASP A C 1
ATOM 2771 O O . ASP A 1 388 ? -2.251 20.700 5.876 1.00 65.31 388 ASP A O 1
ATOM 2775 N N . VAL A 1 389 ? -0.406 20.535 7.142 1.00 63.88 389 VAL A N 1
ATOM 2776 C CA . VAL A 1 389 ? -0.244 19.084 7.003 1.00 63.88 389 VAL A CA 1
ATOM 2777 C C . VAL A 1 389 ? -0.835 18.376 8.233 1.00 63.88 389 VAL A C 1
ATOM 2779 O O . VAL A 1 389 ? -0.250 18.427 9.320 1.00 63.88 389 VAL A O 1
ATOM 2782 N N . PRO A 1 390 ? -1.981 17.681 8.097 1.00 63.88 390 PRO A N 1
ATOM 2783 C CA . PRO A 1 390 ? -2.751 17.193 9.243 1.00 63.88 390 PRO A CA 1
ATOM 2784 C C . PRO A 1 390 ? -1.999 16.188 10.114 1.00 63.88 390 PRO A C 1
ATOM 2786 O O . PRO A 1 390 ? -2.085 16.246 11.334 1.00 63.88 390 PRO A O 1
ATOM 2789 N N . VAL A 1 391 ? -1.211 15.296 9.512 1.00 63.69 391 VAL A N 1
ATOM 2790 C CA . VAL A 1 391 ? -0.538 14.221 10.257 1.00 63.69 391 VAL A CA 1
ATOM 2791 C C . VAL A 1 391 ? 0.606 14.719 11.139 1.00 63.69 391 VAL A C 1
ATOM 2793 O O . VAL A 1 391 ? 0.885 14.107 12.164 1.00 63.69 391 VAL A O 1
ATOM 2796 N N . PHE A 1 392 ? 1.241 15.856 10.826 1.00 72.69 392 PHE A N 1
ATOM 2797 C CA . PHE A 1 392 ? 2.204 16.455 11.761 1.00 72.69 392 PHE A CA 1
ATOM 2798 C C . PHE A 1 392 ? 1.503 17.014 12.991 1.00 72.69 392 PHE A C 1
ATOM 2800 O O . PHE A 1 392 ? 2.025 16.896 14.096 1.00 72.69 392 PHE A O 1
ATOM 2807 N N . ARG A 1 393 ? 0.292 17.555 12.818 1.00 79.38 393 ARG A N 1
ATOM 2808 C CA . ARG A 1 393 ? -0.551 17.967 13.942 1.00 79.38 393 ARG A CA 1
ATOM 2809 C C . ARG A 1 393 ? -1.051 16.771 14.740 1.00 79.38 393 ARG A C 1
ATOM 2811 O O . ARG A 1 393 ? -1.010 16.817 15.962 1.00 79.38 393 ARG A O 1
ATOM 2818 N N . GLU A 1 394 ? -1.457 15.685 14.082 1.00 73.94 394 GLU A N 1
ATOM 2819 C CA . GLU A 1 394 ? -1.803 14.432 14.767 1.00 73.94 394 GLU A CA 1
ATOM 2820 C C . GLU A 1 394 ? -0.612 13.900 15.573 1.00 73.94 394 GLU A C 1
ATOM 2822 O O . GLU A 1 394 ? -0.763 13.594 16.753 1.00 73.94 394 GLU A O 1
ATOM 2827 N N . TRP A 1 395 ? 0.584 13.872 14.980 1.00 77.06 395 TRP A N 1
ATOM 2828 C CA . TRP A 1 395 ? 1.794 13.421 15.660 1.00 77.06 395 TRP A CA 1
ATOM 2829 C C . TRP A 1 395 ? 2.166 14.322 16.840 1.00 77.06 395 TRP A C 1
ATOM 2831 O O . TRP A 1 395 ? 2.461 13.815 17.922 1.00 77.06 395 TRP A O 1
ATOM 2841 N N . LEU A 1 396 ? 2.102 15.647 16.675 1.00 85.50 396 LEU A N 1
ATOM 2842 C CA . LEU A 1 396 ? 2.302 16.600 17.769 1.00 85.50 396 LEU A CA 1
ATOM 2843 C C . LEU A 1 396 ? 1.258 16.400 18.879 1.00 85.50 396 LEU A C 1
ATOM 2845 O O . LEU A 1 396 ? 1.601 16.394 20.063 1.00 85.50 396 LEU A O 1
ATOM 2849 N N . GLY A 1 397 ? 0.002 16.151 18.503 1.00 87.88 397 GLY A N 1
ATOM 2850 C CA . GLY A 1 397 ? -1.070 15.776 19.418 1.00 87.88 397 GLY A CA 1
ATOM 2851 C C . GLY A 1 397 ? -0.748 14.505 20.209 1.00 87.88 397 GLY A C 1
ATOM 2852 O O . GLY A 1 397 ? -0.912 14.491 21.431 1.00 87.88 397 GLY A O 1
ATOM 2853 N N . ASP A 1 398 ? -0.207 13.474 19.554 1.00 82.75 398 ASP A N 1
ATOM 2854 C CA . ASP A 1 398 ? 0.231 12.236 20.208 1.00 82.75 398 ASP A CA 1
ATOM 2855 C C . ASP A 1 398 ? 1.359 12.502 21.213 1.00 82.75 398 ASP A C 1
ATOM 2857 O O . ASP A 1 398 ? 1.368 11.919 22.301 1.00 82.75 398 ASP A O 1
ATOM 2861 N N . GLN A 1 399 ? 2.295 13.400 20.885 1.00 86.38 399 GLN A N 1
ATOM 2862 C CA . GLN A 1 399 ? 3.379 13.772 21.798 1.00 86.38 399 GLN A CA 1
ATOM 2863 C C . GLN A 1 399 ? 2.847 14.494 23.041 1.00 86.38 399 GLN A C 1
ATOM 2865 O O . GLN A 1 399 ? 3.229 14.151 24.162 1.00 86.38 399 GLN A O 1
ATOM 2870 N N . HIS A 1 400 ? 1.915 15.436 22.876 1.00 90.12 400 HIS A N 1
ATOM 2871 C CA . HIS A 1 400 ? 1.244 16.085 24.006 1.00 90.12 400 HIS A CA 1
ATOM 2872 C C . HIS A 1 400 ? 0.441 15.089 24.850 1.00 90.12 400 HIS A C 1
ATOM 2874 O O . HIS A 1 400 ? 0.494 15.131 26.081 1.00 90.12 400 HIS A O 1
ATOM 2880 N N . TRP A 1 401 ? -0.241 14.138 24.207 1.00 86.75 401 TRP A N 1
ATOM 2881 C CA . TRP A 1 401 ? -0.979 13.084 24.896 1.00 86.75 401 TRP A CA 1
ATOM 2882 C C . TRP A 1 401 ? -0.055 12.213 25.756 1.00 86.75 401 TRP A C 1
ATOM 2884 O O . TRP A 1 401 ? -0.347 11.961 26.926 1.00 86.75 401 TRP A O 1
ATOM 2894 N N . GLN A 1 402 ? 1.093 11.797 25.212 1.00 85.38 402 GLN A N 1
ATOM 2895 C CA . GLN A 1 402 ? 2.113 11.045 25.952 1.00 85.38 402 GLN A CA 1
ATOM 2896 C C . GLN A 1 402 ? 2.699 11.855 27.115 1.00 85.38 402 GLN A C 1
ATOM 2898 O O . GLN A 1 402 ? 2.933 11.303 28.193 1.00 85.38 402 GLN A O 1
ATOM 2903 N N . ALA A 1 403 ? 2.856 13.169 26.936 1.00 87.88 403 ALA A N 1
ATOM 2904 C CA . ALA A 1 403 ? 3.250 14.104 27.988 1.00 87.88 403 ALA A CA 1
ATOM 2905 C C . ALA A 1 403 ? 2.143 14.372 29.032 1.00 87.88 403 ALA A C 1
ATOM 2907 O O . ALA A 1 403 ? 2.364 15.132 29.974 1.00 87.88 403 ALA A O 1
ATOM 2908 N N . ARG A 1 404 ? 0.973 13.725 28.904 1.00 88.69 404 ARG A N 1
ATOM 2909 C CA . ARG A 1 404 ? -0.225 13.906 29.744 1.00 88.69 404 ARG A CA 1
ATOM 2910 C C . ARG A 1 404 ? -0.831 15.312 29.679 1.00 88.69 404 ARG A C 1
ATOM 2912 O O . ARG A 1 404 ? -1.594 15.688 30.567 1.00 88.69 404 ARG A O 1
ATOM 2919 N N . ASP A 1 405 ? -0.559 16.054 28.611 1.00 90.56 405 ASP A N 1
ATOM 2920 C CA . ASP A 1 405 ? -1.217 17.321 28.305 1.00 90.56 405 ASP A CA 1
ATOM 2921 C C . ASP A 1 405 ? -2.394 17.080 27.350 1.00 90.56 405 ASP A C 1
ATOM 2923 O O . ASP A 1 405 ? -2.299 17.207 26.127 1.00 90.56 405 ASP A O 1
ATOM 2927 N N . ALA A 1 406 ? -3.529 16.680 27.926 1.00 88.56 406 ALA A N 1
ATOM 2928 C CA . ALA A 1 406 ? -4.730 16.361 27.160 1.00 88.56 406 ALA A CA 1
ATOM 2929 C C . ALA A 1 406 ? -5.320 17.579 26.430 1.00 88.56 406 ALA A C 1
ATOM 2931 O O . ALA A 1 406 ? -5.957 17.404 25.393 1.00 88.56 406 ALA A O 1
ATOM 2932 N N . MET A 1 407 ? -5.113 18.795 26.951 1.00 91.19 407 MET A N 1
ATOM 2933 C CA . MET A 1 407 ? -5.629 20.027 26.348 1.00 91.19 407 MET A CA 1
ATOM 2934 C C . MET A 1 407 ? -4.829 20.406 25.103 1.00 91.19 407 MET A C 1
ATOM 2936 O O . MET A 1 407 ? -5.430 20.649 24.055 1.00 91.19 407 MET A O 1
ATOM 2940 N N . ALA A 1 408 ? -3.495 20.404 25.188 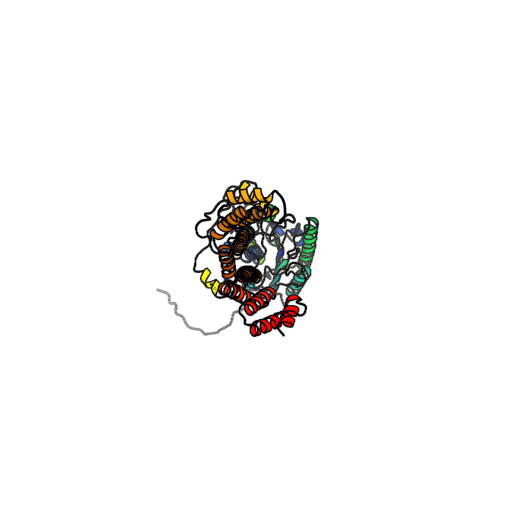1.00 92.44 408 ALA A N 1
ATOM 2941 C CA . ALA A 1 408 ? -2.645 20.655 24.027 1.00 92.44 408 ALA A CA 1
ATOM 2942 C C . ALA A 1 408 ? -2.838 19.576 22.952 1.00 92.44 408 ALA A C 1
ATOM 2944 O O . ALA A 1 408 ? -2.992 19.904 21.777 1.00 92.44 408 ALA A O 1
ATOM 2945 N N . ALA A 1 409 ? -2.946 18.306 23.361 1.00 92.06 409 ALA A N 1
ATOM 2946 C CA . ALA A 1 409 ? -3.248 17.208 22.447 1.00 92.06 409 ALA A CA 1
ATOM 2947 C C . ALA A 1 409 ? -4.573 17.434 21.704 1.00 92.06 409 ALA A C 1
ATOM 2949 O O . ALA A 1 409 ? -4.621 17.382 20.476 1.00 92.06 409 ALA A O 1
ATOM 2950 N N . CYS A 1 410 ? -5.639 17.755 22.445 1.00 92.75 410 CYS A N 1
ATOM 2951 C CA . CYS A 1 410 ? -6.958 18.013 21.874 1.00 92.75 410 CYS A CA 1
ATOM 2952 C C . CYS A 1 410 ? -6.939 19.159 20.857 1.00 92.75 410 CYS A C 1
ATOM 2954 O O . CYS A 1 410 ? -7.588 19.064 19.817 1.00 92.75 410 CYS A O 1
ATOM 2956 N N . ASN A 1 411 ? -6.193 20.228 21.150 1.00 93.12 411 ASN A N 1
ATOM 2957 C CA . ASN A 1 411 ? -6.062 21.384 20.270 1.00 93.12 411 ASN A CA 1
ATOM 2958 C C . ASN A 1 411 ? -5.392 21.016 18.940 1.00 93.12 411 ASN A C 1
ATOM 2960 O O . ASN A 1 411 ? -5.861 21.430 17.882 1.00 93.12 411 ASN A O 1
ATOM 2964 N N . GLU A 1 412 ? -4.331 20.208 18.968 1.00 91.25 412 GLU A N 1
ATOM 2965 C CA . GLU A 1 412 ? -3.666 19.786 17.732 1.00 91.25 412 GLU A CA 1
ATOM 2966 C C . GLU A 1 412 ? -4.511 18.804 16.918 1.00 91.25 412 GLU A C 1
ATOM 2968 O O . GLU A 1 412 ? -4.610 18.965 15.702 1.00 91.25 412 GLU A O 1
ATOM 2973 N N . TYR A 1 413 ? -5.219 17.864 17.557 1.00 88.31 413 TYR A N 1
ATOM 2974 C CA . TYR A 1 413 ? -6.162 17.008 16.831 1.00 88.31 413 TYR A CA 1
ATOM 2975 C C . TYR A 1 413 ? -7.337 17.795 16.235 1.00 88.31 413 TYR A C 1
ATOM 2977 O O . TYR A 1 413 ? -7.817 17.434 15.161 1.00 88.31 413 TYR A O 1
ATOM 2985 N N . ALA A 1 414 ? -7.817 18.849 16.905 1.00 88.50 414 ALA A N 1
ATOM 2986 C CA . ALA A 1 414 ? -8.863 19.727 16.376 1.00 88.50 414 ALA A CA 1
ATOM 2987 C C . ALA A 1 414 ? -8.386 20.437 15.104 1.00 88.50 414 ALA A C 1
ATOM 2989 O O . ALA A 1 414 ? -9.000 20.286 14.047 1.00 88.50 414 ALA A O 1
ATOM 2990 N N . LYS A 1 415 ? -7.214 21.082 15.174 1.00 86.81 415 LYS A N 1
ATOM 2991 C CA . LYS A 1 415 ? -6.572 21.702 14.008 1.00 86.81 415 LYS A CA 1
ATOM 2992 C C . LYS A 1 415 ? -6.320 20.693 12.886 1.00 86.81 415 LYS A C 1
ATOM 2994 O O . LYS A 1 415 ? -6.488 21.036 11.725 1.00 86.81 415 LYS A O 1
ATOM 2999 N N . ALA A 1 416 ? -5.940 19.453 13.207 1.00 76.44 416 ALA A N 1
ATOM 3000 C CA . ALA A 1 416 ? -5.784 18.394 12.210 1.00 76.44 416 ALA A CA 1
ATOM 3001 C C . ALA A 1 416 ? -7.112 18.068 11.505 1.00 76.44 416 ALA A C 1
ATOM 3003 O O . ALA A 1 416 ? -7.148 17.976 10.281 1.00 76.44 416 ALA A O 1
ATOM 3004 N N . SER A 1 417 ? -8.213 17.943 12.258 1.00 72.88 417 SER A N 1
ATOM 3005 C CA . SER A 1 417 ? -9.525 17.632 11.679 1.00 72.88 417 SER A CA 1
ATOM 3006 C C . SER A 1 417 ? -10.119 18.757 10.828 1.00 72.88 417 SER A C 1
ATOM 3008 O O . SER A 1 417 ? -10.873 18.476 9.898 1.00 72.88 417 SER A O 1
ATOM 3010 N N . ASP A 1 418 ? -9.750 20.010 11.106 1.00 75.88 418 ASP A N 1
ATOM 3011 C CA . ASP A 1 418 ? -10.203 21.181 10.344 1.00 75.88 418 ASP A CA 1
ATOM 3012 C C . ASP A 1 418 ? -9.567 21.256 8.942 1.00 75.88 418 ASP A C 1
ATOM 3014 O O . ASP A 1 418 ? -10.081 21.938 8.056 1.00 75.88 418 ASP A O 1
ATOM 3018 N N . LEU A 1 419 ? -8.468 20.526 8.713 1.00 64.81 419 LEU A N 1
ATOM 3019 C CA . LEU A 1 419 ? -7.689 20.558 7.470 1.00 64.81 419 LEU A CA 1
ATOM 3020 C C . LEU A 1 419 ? -8.198 19.605 6.365 1.00 64.81 419 LEU A C 1
ATOM 3022 O O . LEU A 1 419 ? -7.616 19.566 5.281 1.00 64.81 419 LEU A O 1
ATOM 3026 N N . GLY A 1 420 ? -9.293 18.861 6.575 1.00 52.91 420 GLY A N 1
ATOM 3027 C CA . GLY A 1 420 ? -9.994 18.140 5.497 1.00 52.91 420 GLY A CA 1
ATOM 3028 C C . GLY A 1 420 ? -10.025 16.610 5.614 1.00 52.91 420 GLY A C 1
ATOM 3029 O O . GLY A 1 420 ? -10.061 16.069 6.705 1.00 52.91 420 GLY A O 1
ATOM 3030 N N . TYR A 1 421 ? -10.146 15.894 4.489 1.00 48.12 421 TYR A N 1
ATOM 3031 C CA . TYR A 1 421 ? -10.757 14.551 4.406 1.00 48.12 421 TYR A CA 1
ATOM 3032 C C . TYR A 1 421 ? -10.028 13.385 5.121 1.00 48.12 421 TYR A C 1
ATOM 3034 O O . TYR A 1 421 ? -8.806 13.291 5.131 1.00 48.12 421 TYR A O 1
ATOM 3042 N N . ASN A 1 422 ? -10.832 12.418 5.596 1.00 50.59 422 ASN A N 1
ATOM 3043 C CA . ASN A 1 422 ? -10.451 11.132 6.216 1.00 50.59 422 ASN A CA 1
ATOM 3044 C C . ASN A 1 422 ? -9.689 11.219 7.558 1.00 50.59 422 ASN A C 1
ATOM 3046 O O . ASN A 1 422 ? -8.720 10.503 7.799 1.00 50.59 422 ASN A O 1
ATOM 3050 N N . MET A 1 423 ? -10.196 12.054 8.466 1.00 69.19 423 MET A N 1
ATOM 3051 C CA . MET A 1 423 ? -9.631 12.333 9.797 1.00 69.19 423 MET A CA 1
ATOM 3052 C C . MET A 1 423 ? -10.153 11.392 10.883 1.00 69.19 423 MET A C 1
ATOM 3054 O O . MET A 1 423 ? -10.380 11.795 12.023 1.00 69.19 423 MET A O 1
ATOM 3058 N N . ILE A 1 424 ? -10.378 10.121 10.535 1.00 65.50 424 ILE A N 1
ATOM 3059 C CA . ILE A 1 424 ? -10.877 9.118 11.487 1.00 65.50 424 ILE A CA 1
ATOM 3060 C C . ILE A 1 424 ? -9.958 9.065 12.712 1.00 65.50 424 ILE A C 1
ATOM 3062 O O . ILE A 1 424 ? -10.450 8.994 13.834 1.00 65.50 424 ILE A O 1
ATOM 3066 N N . TYR A 1 425 ? -8.638 9.147 12.516 1.00 73.69 425 TYR A N 1
ATOM 3067 C CA . TYR A 1 425 ? -7.683 9.190 13.620 1.00 73.69 425 TYR A CA 1
ATOM 3068 C C . TYR A 1 425 ? -7.876 10.437 14.493 1.00 73.69 425 TYR A C 1
ATOM 3070 O O . TYR A 1 425 ? -8.233 10.284 15.661 1.00 73.69 425 TYR A O 1
ATOM 3078 N N . ALA A 1 426 ? -7.742 11.649 13.940 1.00 75.50 426 ALA A N 1
ATOM 3079 C CA . ALA A 1 426 ? -7.933 12.885 14.700 1.00 75.50 426 ALA A CA 1
ATOM 3080 C C . ALA A 1 426 ? -9.283 12.949 15.442 1.00 75.50 426 ALA A C 1
ATOM 3082 O O . ALA A 1 426 ? -9.303 13.281 16.626 1.00 75.50 426 ALA A O 1
ATOM 3083 N N . TYR A 1 427 ? -10.404 12.570 14.814 1.00 81.56 427 TYR A N 1
ATOM 3084 C CA . TYR A 1 427 ? -11.713 12.560 15.483 1.00 81.56 427 TYR A CA 1
ATOM 3085 C C . TYR A 1 427 ? -11.792 11.544 16.628 1.00 81.56 427 TYR A C 1
ATOM 3087 O O . TYR A 1 427 ? -12.327 11.856 17.694 1.00 81.56 427 TYR A O 1
ATOM 3095 N N . ARG A 1 428 ? -11.216 10.346 16.459 1.00 88.19 428 ARG A N 1
ATOM 3096 C CA . ARG A 1 428 ? -11.133 9.351 17.542 1.00 88.19 428 ARG A CA 1
ATOM 3097 C C . ARG A 1 428 ? -10.289 9.853 18.707 1.00 88.19 428 ARG A C 1
ATOM 3099 O O . ARG A 1 428 ? -10.662 9.639 19.861 1.00 88.19 428 ARG A O 1
ATOM 3106 N N . GLN A 1 429 ? -9.169 10.516 18.429 1.00 88.56 429 GLN A N 1
ATOM 3107 C CA . GLN A 1 429 ? -8.315 11.049 19.486 1.00 88.56 429 GLN A CA 1
ATOM 3108 C C . GLN A 1 429 ? -8.954 12.259 20.181 1.00 88.56 429 GLN A C 1
ATOM 3110 O O . GLN A 1 429 ? -8.930 12.317 21.409 1.00 88.56 429 GLN A O 1
ATOM 3115 N N . GLN A 1 430 ? -9.646 13.147 19.457 1.00 92.12 430 GLN A N 1
ATOM 3116 C CA . GLN A 1 430 ? -10.457 14.210 20.067 1.00 92.12 430 GLN A CA 1
ATOM 3117 C C . GLN A 1 430 ? -11.542 13.652 20.987 1.00 92.12 430 GLN A C 1
ATOM 3119 O O . GLN A 1 430 ? -11.725 14.167 22.089 1.00 92.12 430 GLN A O 1
ATOM 3124 N N . ALA A 1 431 ? -12.243 12.591 20.571 1.00 92.12 431 ALA A N 1
ATOM 3125 C CA . ALA A 1 431 ? -13.251 11.951 21.409 1.00 92.12 431 ALA A CA 1
ATOM 3126 C C . ALA A 1 431 ? -12.652 11.491 22.748 1.00 92.12 431 ALA A C 1
ATOM 3128 O O . ALA A 1 431 ? -13.209 11.775 23.809 1.00 92.12 431 ALA A O 1
ATOM 3129 N N . LYS A 1 432 ? -11.467 10.866 22.717 1.00 92.44 432 LYS A N 1
ATOM 3130 C CA . LYS A 1 432 ? -10.741 10.445 23.926 1.00 92.44 432 LYS A CA 1
ATOM 3131 C C . LYS A 1 432 ? -10.278 11.627 24.774 1.00 92.44 432 LYS A C 1
ATOM 3133 O O . LYS A 1 432 ? -10.437 11.590 25.994 1.00 92.44 432 LYS A O 1
ATOM 3138 N N . CYS A 1 433 ? -9.748 12.683 24.157 1.00 93.12 433 CYS A N 1
ATOM 3139 C CA . CYS A 1 433 ? -9.362 13.905 24.860 1.00 93.12 433 CYS A CA 1
ATOM 3140 C C . CYS A 1 433 ? -10.554 14.537 25.579 1.00 93.12 433 CYS A C 1
ATOM 3142 O O . CYS A 1 433 ? -10.490 14.778 26.783 1.00 93.12 433 CYS A O 1
ATOM 3144 N N . HIS A 1 434 ? -11.667 14.749 24.876 1.00 92.31 434 HIS A N 1
ATOM 3145 C CA . HIS A 1 434 ? -12.868 15.335 25.459 1.00 92.31 434 HIS A CA 1
ATOM 3146 C C . HIS A 1 434 ? -13.499 14.445 26.529 1.00 92.31 434 HIS A C 1
ATOM 3148 O O . HIS A 1 434 ? -13.979 14.969 27.534 1.00 92.31 434 HIS A O 1
ATOM 3154 N N . GLN A 1 435 ? -13.440 13.120 26.373 1.00 92.56 435 GLN A N 1
ATOM 3155 C CA . GLN A 1 435 ? -13.864 12.189 27.415 1.00 92.56 435 GLN A CA 1
ATOM 3156 C C . GLN A 1 435 ? -13.019 12.356 28.686 1.00 92.56 435 GLN A C 1
ATOM 3158 O O . GLN A 1 435 ? -13.579 12.423 29.778 1.00 92.56 435 GLN A O 1
ATOM 3163 N N . LEU A 1 436 ? -11.693 12.470 28.552 1.00 91.12 436 LEU A N 1
ATOM 3164 C CA . LEU A 1 436 ? -10.775 12.658 29.679 1.00 91.12 436 LEU A CA 1
ATOM 3165 C C . LEU A 1 436 ? -10.953 14.022 30.367 1.00 91.12 436 LEU A C 1
ATOM 3167 O O . LEU A 1 436 ? -10.898 14.102 31.590 1.00 91.12 436 LEU A O 1
ATOM 3171 N N . ILE A 1 437 ? -11.203 15.080 29.591 1.00 89.62 437 ILE A N 1
ATOM 3172 C CA . ILE A 1 437 ? -11.484 16.439 30.093 1.00 89.62 437 ILE A CA 1
ATOM 3173 C C . ILE A 1 437 ? -12.868 16.511 30.774 1.00 89.62 437 ILE A C 1
ATOM 3175 O O . ILE A 1 437 ? -13.135 17.420 31.556 1.00 89.62 437 ILE A O 1
ATOM 3179 N N . GLY A 1 438 ? -13.756 15.551 30.498 1.00 89.31 438 GLY A N 1
ATOM 3180 C CA . GLY A 1 438 ? -15.127 15.518 31.013 1.00 89.31 438 GLY A CA 1
ATOM 3181 C C . GLY A 1 438 ? -16.146 16.247 30.132 1.00 89.31 438 GLY A C 1
ATOM 3182 O O . GLY A 1 438 ? -17.309 16.369 30.514 1.00 89.31 438 GLY A O 1
ATOM 3183 N N . ASN A 1 439 ? -15.759 16.690 28.932 1.00 92.25 439 ASN A N 1
ATOM 3184 C CA . ASN A 1 439 ? -16.674 17.271 27.950 1.00 92.25 439 ASN A CA 1
ATOM 3185 C C . ASN A 1 439 ? -17.373 16.170 27.133 1.00 92.25 439 ASN A C 1
ATOM 3187 O O . ASN A 1 439 ? -17.153 16.000 25.933 1.00 92.25 439 ASN A O 1
ATOM 3191 N N . ILE A 1 440 ? -18.201 15.386 27.823 1.00 91.75 440 ILE A N 1
ATOM 3192 C CA . ILE A 1 440 ? -18.857 14.193 27.279 1.00 91.75 440 ILE A CA 1
ATOM 3193 C C . ILE A 1 440 ? -19.696 14.464 26.015 1.00 91.75 440 ILE A C 1
ATOM 3195 O O . ILE A 1 440 ? -19.583 13.671 25.080 1.00 91.75 440 ILE A O 1
ATOM 3199 N N . PRO A 1 441 ? -20.494 15.549 25.911 1.00 88.56 441 PRO A N 1
ATOM 3200 C CA . PRO A 1 441 ? -21.267 15.811 24.695 1.00 88.56 441 PRO A CA 1
ATOM 3201 C C . PRO A 1 441 ? -20.385 15.965 23.452 1.00 88.56 441 PRO A C 1
ATOM 3203 O O . PRO A 1 441 ? -20.681 15.388 22.409 1.00 88.56 441 PRO A O 1
ATOM 3206 N N . VAL A 1 442 ? -19.259 16.676 23.577 1.00 90.56 442 VAL A N 1
ATOM 3207 C CA . VAL A 1 442 ? -18.314 16.840 22.464 1.00 90.56 442 VAL A CA 1
ATOM 3208 C C . VAL A 1 442 ? -17.576 15.534 22.176 1.00 90.56 442 VAL A C 1
ATOM 3210 O O . VAL A 1 442 ? -17.345 15.206 21.017 1.00 90.56 442 VAL A O 1
ATOM 3213 N N . ALA A 1 443 ? -17.261 14.736 23.200 1.00 92.31 443 ALA A N 1
ATOM 3214 C CA . ALA A 1 443 ? -16.667 13.417 22.990 1.00 92.31 443 ALA A CA 1
ATOM 3215 C C . ALA A 1 443 ? -17.555 12.516 22.110 1.00 92.31 443 ALA A C 1
ATOM 3217 O O . ALA A 1 443 ? -17.049 11.841 21.213 1.00 92.31 443 ALA A O 1
ATOM 3218 N N . ILE A 1 444 ? -18.874 12.538 22.341 1.00 84.94 444 ILE A N 1
ATOM 3219 C CA . ILE A 1 444 ? -19.854 11.792 21.540 1.00 84.94 444 ILE A CA 1
ATOM 3220 C C . ILE A 1 444 ? -19.897 12.330 20.104 1.00 84.94 444 ILE A C 1
ATOM 3222 O O . ILE A 1 444 ? -19.752 11.541 19.174 1.00 84.94 444 ILE A O 1
ATOM 3226 N N . ASP A 1 445 ? -20.007 13.650 19.920 1.00 84.12 445 ASP A N 1
ATOM 3227 C CA . ASP A 1 445 ? -20.011 14.305 18.598 1.00 84.12 445 ASP A CA 1
ATOM 3228 C C . ASP A 1 445 ? -18.792 13.910 17.740 1.00 84.12 445 ASP A C 1
ATOM 3230 O O . ASP A 1 445 ? -18.919 13.547 16.565 1.00 84.12 445 ASP A O 1
ATOM 3234 N N . LYS A 1 446 ? -17.592 13.899 18.335 1.00 87.69 446 LYS A N 1
ATOM 3235 C CA . LYS A 1 446 ? -16.364 13.512 17.620 1.00 87.69 446 LYS A CA 1
ATOM 3236 C C . LYS A 1 446 ? -16.298 12.016 17.323 1.00 87.69 446 LYS A C 1
ATOM 3238 O O . LYS A 1 446 ? -15.904 11.637 16.220 1.00 87.69 446 LYS A O 1
ATOM 3243 N N . ALA A 1 447 ? -16.735 11.159 18.243 1.00 83.56 447 ALA A N 1
ATOM 3244 C CA . ALA A 1 447 ? -16.812 9.720 17.991 1.00 83.56 447 ALA A CA 1
ATOM 3245 C C . ALA A 1 447 ? -17.838 9.376 16.889 1.00 83.56 447 ALA A C 1
ATOM 3247 O O . ALA A 1 447 ? -17.586 8.501 16.059 1.00 83.56 447 ALA A O 1
ATOM 3248 N N . GLU A 1 448 ? -18.965 10.090 16.830 1.00 80.25 448 GLU A N 1
ATOM 3249 C CA . GLU A 1 448 ? -19.953 9.972 15.752 1.00 80.25 448 GLU A CA 1
ATOM 3250 C C . GLU A 1 448 ? -19.401 10.456 14.413 1.00 80.25 448 GLU A C 1
ATOM 3252 O O . GLU A 1 448 ? -19.579 9.778 13.403 1.00 80.25 448 GLU A O 1
ATOM 3257 N N . SER A 1 449 ? -18.671 11.574 14.404 1.00 80.19 449 SER A N 1
ATOM 3258 C CA . SER A 1 449 ? -17.997 12.078 13.203 1.00 80.19 449 SER A CA 1
ATOM 3259 C C . SER A 1 449 ? -17.033 11.034 12.626 1.00 80.19 449 SER A C 1
ATOM 3261 O O . SER A 1 449 ? -17.066 10.753 11.428 1.00 80.19 449 SER A O 1
ATOM 3263 N N . ALA A 1 450 ? -16.237 10.376 13.478 1.00 71.69 450 ALA A N 1
ATOM 3264 C CA . ALA A 1 450 ? -15.383 9.265 13.059 1.00 71.69 450 ALA A CA 1
ATOM 3265 C C . ALA A 1 450 ? -16.195 8.083 12.495 1.00 71.69 450 ALA A C 1
ATOM 3267 O O . ALA A 1 450 ? -15.819 7.506 11.472 1.00 71.69 450 ALA A O 1
ATOM 3268 N N . PHE A 1 451 ? -17.315 7.726 13.136 1.00 71.56 451 PHE A N 1
ATOM 3269 C CA . PHE A 1 451 ? -18.190 6.640 12.684 1.00 71.56 451 PHE A CA 1
ATOM 3270 C C . PHE A 1 451 ? -18.835 6.938 11.328 1.00 71.56 451 PHE A C 1
ATOM 3272 O O . PHE A 1 451 ? -18.859 6.062 10.470 1.00 71.56 451 PHE A O 1
ATOM 3279 N N . LEU A 1 452 ? -19.308 8.163 11.097 1.00 70.62 452 LEU A N 1
ATOM 3280 C CA . LEU A 1 452 ? -19.922 8.566 9.829 1.00 70.62 452 LEU A CA 1
ATOM 3281 C C . LEU A 1 452 ? -18.933 8.524 8.657 1.00 70.62 452 LEU A C 1
ATOM 3283 O O . LEU A 1 452 ? -19.342 8.239 7.532 1.00 70.62 452 LEU A O 1
ATOM 3287 N N . LEU A 1 453 ? -17.640 8.752 8.915 1.00 64.44 453 LEU A N 1
ATOM 3288 C CA . LEU A 1 453 ? -16.588 8.620 7.903 1.00 64.44 453 LEU A CA 1
ATOM 3289 C C . LEU A 1 453 ? -16.326 7.162 7.505 1.00 64.44 453 LEU A C 1
ATOM 3291 O O . LEU A 1 453 ? -16.035 6.898 6.339 1.00 64.44 453 LEU A O 1
ATOM 3295 N N . ASN A 1 454 ? -16.434 6.212 8.441 1.00 59.00 454 ASN A N 1
ATOM 3296 C CA . ASN A 1 454 ? -16.326 4.787 8.128 1.00 59.00 454 ASN A CA 1
ATOM 3297 C C . ASN A 1 454 ? -17.194 3.902 9.047 1.00 59.00 454 ASN A C 1
ATOM 3299 O O . ASN A 1 454 ? -16.683 3.291 9.991 1.00 59.00 454 ASN A O 1
ATOM 3303 N N . PRO A 1 455 ? -18.488 3.725 8.719 1.00 63.56 455 PRO A N 1
ATOM 3304 C CA . PRO A 1 455 ? -19.399 2.910 9.529 1.00 63.56 455 PRO A CA 1
ATOM 3305 C C . PRO A 1 455 ? -19.048 1.415 9.551 1.00 63.56 455 PRO A C 1
ATOM 3307 O O . PRO A 1 455 ? -19.545 0.660 10.390 1.00 63.56 455 PRO A O 1
ATOM 3310 N N . SER A 1 456 ? -18.224 0.960 8.599 1.00 62.62 456 SER A N 1
ATOM 3311 C CA . SER A 1 456 ? -17.818 -0.443 8.482 1.00 62.62 456 SER A CA 1
ATOM 3312 C C . SER A 1 456 ? -16.639 -0.810 9.388 1.00 62.62 456 SER A C 1
ATOM 3314 O O . SER A 1 456 ? -16.447 -1.995 9.670 1.00 62.62 456 SER A O 1
ATOM 3316 N N . ASP A 1 457 ? -15.899 0.181 9.896 1.00 65.94 457 ASP A N 1
ATOM 3317 C CA . ASP A 1 457 ? -14.756 -0.031 10.780 1.00 65.94 457 ASP A CA 1
ATOM 3318 C C . ASP A 1 457 ? -15.212 -0.570 12.145 1.00 65.94 457 ASP A C 1
ATOM 3320 O O . ASP A 1 457 ? -15.952 0.069 12.898 1.00 65.94 457 ASP A O 1
ATOM 3324 N N . ALA A 1 458 ? -14.775 -1.787 12.471 1.00 69.69 458 ALA A N 1
ATOM 3325 C CA . ALA A 1 458 ? -15.084 -2.430 13.743 1.00 69.69 458 ALA A CA 1
ATOM 3326 C C . ALA A 1 458 ? -14.507 -1.670 14.948 1.00 69.69 458 ALA A C 1
ATOM 3328 O O . ALA A 1 458 ? -15.127 -1.650 16.009 1.00 69.69 458 ALA A O 1
ATOM 3329 N N . LEU A 1 459 ? -13.347 -1.028 14.802 1.00 77.50 459 LEU A N 1
ATOM 3330 C CA . LEU A 1 459 ? -12.703 -0.294 15.884 1.00 77.50 459 LEU A CA 1
ATOM 3331 C C . LEU A 1 459 ? -13.480 0.978 16.234 1.00 77.50 459 LEU A C 1
ATOM 3333 O O . LEU A 1 459 ? -13.755 1.207 17.410 1.00 77.50 459 LEU A O 1
ATOM 3337 N N . VAL A 1 460 ? -13.874 1.761 15.226 1.00 73.00 460 VAL A N 1
ATOM 3338 C CA . VAL A 1 460 ? -14.630 3.013 15.412 1.00 73.00 460 VAL A CA 1
ATOM 3339 C C . VAL A 1 460 ? -16.004 2.740 16.018 1.00 73.00 460 VAL A C 1
ATOM 3341 O O . VAL A 1 460 ? -16.400 3.376 16.995 1.00 73.00 460 VAL A O 1
ATOM 3344 N N . ARG A 1 461 ? -16.711 1.739 15.481 1.00 83.31 461 ARG A N 1
ATOM 3345 C CA . ARG A 1 461 ? -18.007 1.286 15.998 1.00 83.31 461 ARG A CA 1
ATOM 3346 C C . ARG A 1 461 ? -17.917 0.868 17.467 1.00 83.31 461 ARG A C 1
ATOM 3348 O O . ARG A 1 461 ? -18.740 1.300 18.274 1.00 83.31 461 ARG A O 1
ATOM 3355 N N . ARG A 1 462 ? -16.890 0.087 17.824 1.00 86.88 462 ARG A N 1
ATOM 3356 C CA . ARG A 1 462 ? -16.653 -0.364 19.200 1.00 86.88 462 ARG A CA 1
ATOM 3357 C C . ARG A 1 462 ? -16.347 0.793 20.149 1.00 86.88 462 ARG A C 1
ATOM 3359 O O . ARG A 1 462 ? -16.897 0.816 21.244 1.00 86.88 462 ARG A O 1
ATOM 3366 N N . GLU A 1 463 ? -15.494 1.738 19.755 1.00 90.00 463 GLU A N 1
ATOM 3367 C CA . GLU A 1 463 ? -15.152 2.897 20.594 1.00 90.00 463 GLU A CA 1
ATOM 3368 C C . GLU A 1 463 ? -16.375 3.792 20.864 1.00 90.00 463 GLU A C 1
ATOM 3370 O O . GLU A 1 463 ? -16.617 4.158 22.015 1.00 90.00 463 GLU A O 1
ATOM 3375 N N . LEU A 1 464 ? -17.203 4.073 19.848 1.00 91.12 464 LEU A N 1
ATOM 3376 C CA . LEU A 1 464 ? -18.450 4.828 20.032 1.00 91.12 464 LEU A CA 1
ATOM 3377 C C . LEU A 1 464 ? -19.450 4.069 20.922 1.00 91.12 464 LEU A C 1
ATOM 3379 O O . LEU A 1 464 ? -20.059 4.662 21.814 1.00 91.12 464 LEU A O 1
ATOM 3383 N N . ALA A 1 465 ? -19.596 2.753 20.728 1.00 93.12 465 ALA A N 1
ATOM 3384 C CA . ALA A 1 465 ? -20.466 1.922 21.560 1.00 93.12 465 ALA A CA 1
ATOM 3385 C C . ALA A 1 465 ? -20.029 1.923 23.034 1.00 93.12 465 ALA A C 1
ATOM 3387 O O . ALA A 1 465 ? -20.874 2.028 23.923 1.00 93.12 465 ALA A O 1
ATOM 3388 N N . GLN A 1 466 ? -18.721 1.844 23.298 1.00 95.56 466 GLN A N 1
ATOM 3389 C CA . GLN A 1 466 ? -18.156 1.902 24.649 1.00 95.56 466 GLN A CA 1
ATOM 3390 C C . GLN A 1 466 ? -18.398 3.259 25.313 1.00 95.56 466 GLN A C 1
ATOM 3392 O O . GLN A 1 466 ? -18.832 3.303 26.465 1.00 95.56 466 GLN A O 1
ATOM 3397 N N . LEU A 1 467 ? -18.181 4.360 24.587 1.00 95.00 467 LEU A N 1
ATOM 3398 C CA . LEU A 1 467 ? -18.449 5.705 25.093 1.00 95.00 467 LEU A CA 1
ATOM 3399 C C . LEU A 1 467 ? -19.929 5.868 25.473 1.00 95.00 467 LEU A C 1
ATOM 3401 O O . LEU A 1 467 ? -20.239 6.260 26.598 1.00 95.00 467 LEU A O 1
ATOM 3405 N N . LEU A 1 468 ? -20.847 5.496 24.576 1.00 93.94 468 LEU A N 1
ATOM 3406 C CA . LEU A 1 468 ? -22.290 5.563 24.824 1.00 93.94 468 LEU A CA 1
ATOM 3407 C C . LEU A 1 468 ? -22.730 4.649 25.977 1.00 93.94 468 LEU A C 1
ATOM 3409 O O . LEU A 1 468 ? -23.557 5.052 26.794 1.00 93.94 468 LEU A O 1
ATOM 3413 N N . ALA A 1 469 ? -22.165 3.442 26.087 1.00 96.62 469 ALA A N 1
ATOM 3414 C CA . ALA A 1 469 ? -22.462 2.529 27.188 1.00 96.62 469 ALA A CA 1
ATOM 3415 C C . ALA A 1 469 ? -22.020 3.102 28.545 1.00 96.62 469 ALA A C 1
ATOM 3417 O O . ALA A 1 469 ? -22.789 3.060 29.508 1.00 96.62 469 ALA A O 1
ATOM 3418 N N . GLY A 1 470 ? -20.825 3.698 28.605 1.00 94.69 470 GLY A N 1
ATOM 3419 C CA . GLY A 1 470 ? -20.313 4.360 29.805 1.00 94.69 470 GLY A CA 1
ATOM 3420 C C . GLY A 1 470 ? -21.189 5.536 30.247 1.00 94.69 470 GLY A C 1
ATOM 3421 O O . GLY A 1 470 ? -21.554 5.629 31.420 1.00 94.69 470 GLY A O 1
ATOM 3422 N N . VAL A 1 471 ? -21.599 6.391 29.305 1.00 93.69 471 VAL A N 1
ATOM 3423 C CA . VAL A 1 471 ? -22.507 7.520 29.574 1.00 93.69 471 VAL A CA 1
ATOM 3424 C C . VAL A 1 471 ? -23.882 7.029 30.021 1.00 93.69 471 VAL A C 1
ATOM 3426 O O . VAL A 1 471 ? -24.406 7.500 31.028 1.00 93.69 471 VAL A O 1
ATOM 3429 N N . GLY A 1 472 ? -24.436 6.027 29.335 1.00 94.94 472 GLY A N 1
ATOM 3430 C CA . GLY A 1 472 ? -25.708 5.412 29.704 1.00 94.94 472 GLY A CA 1
ATOM 3431 C C . GLY A 1 472 ? -25.690 4.814 31.113 1.00 94.94 472 GLY A C 1
ATOM 3432 O O . GLY A 1 472 ? -26.636 5.002 31.876 1.00 94.94 472 GLY A O 1
ATOM 3433 N N . SER A 1 473 ? -24.591 4.162 31.501 1.00 96.38 473 SER A N 1
ATOM 3434 C CA . SER A 1 473 ? -24.384 3.648 32.860 1.00 96.38 473 SER A CA 1
ATOM 3435 C C . SER A 1 473 ? -24.345 4.767 33.912 1.00 96.38 473 SER A C 1
ATOM 3437 O O . SER A 1 473 ? -24.990 4.664 34.958 1.00 96.38 473 SER A O 1
ATOM 3439 N N . ALA A 1 474 ? -23.646 5.871 33.628 1.00 93.75 474 ALA A N 1
ATOM 3440 C CA . ALA A 1 474 ? -23.577 7.021 34.530 1.00 93.75 474 ALA A CA 1
ATOM 3441 C C . ALA A 1 474 ? -24.943 7.716 34.704 1.00 93.75 474 ALA A C 1
ATOM 3443 O O . ALA A 1 474 ? -25.332 8.056 35.823 1.00 93.75 474 ALA A O 1
ATOM 3444 N N . LEU A 1 475 ? -25.700 7.881 33.615 1.00 94.19 475 LEU A N 1
ATOM 3445 C CA . LEU A 1 475 ? -27.066 8.417 33.638 1.00 94.19 475 LEU A CA 1
ATOM 3446 C C . LEU A 1 475 ? -28.018 7.502 34.418 1.00 94.19 475 LEU A C 1
ATOM 3448 O O . LEU A 1 475 ? -28.836 7.976 35.207 1.00 94.19 475 LEU A O 1
ATOM 3452 N N . LEU A 1 476 ? -27.863 6.184 34.266 1.00 94.69 476 LEU A N 1
ATOM 3453 C CA . LEU A 1 476 ? -28.636 5.198 35.013 1.00 94.69 476 LEU A CA 1
ATOM 3454 C C . LEU A 1 476 ? -28.389 5.306 36.524 1.00 94.69 476 LEU A C 1
ATOM 3456 O O . LEU A 1 476 ? -29.342 5.283 37.300 1.00 94.69 476 LEU A O 1
ATOM 3460 N N . ALA A 1 477 ? -27.137 5.500 36.950 1.00 94.44 477 ALA A N 1
ATOM 3461 C CA . ALA A 1 477 ? -26.801 5.726 38.359 1.00 94.44 477 ALA A CA 1
ATOM 3462 C C . ALA A 1 477 ? -27.434 7.013 38.926 1.00 94.44 477 ALA A C 1
ATOM 3464 O O . ALA A 1 477 ? -27.777 7.070 40.106 1.00 94.44 477 ALA A O 1
ATOM 3465 N N . ARG A 1 478 ? -27.647 8.026 38.075 1.00 95.44 478 ARG A N 1
ATOM 3466 C CA . ARG A 1 478 ? -28.363 9.273 38.398 1.00 95.44 478 ARG A CA 1
ATOM 3467 C C . ARG A 1 478 ? -29.888 9.157 38.303 1.00 95.44 478 ARG A C 1
ATOM 3469 O O . ARG A 1 478 ? -30.578 10.136 38.566 1.00 95.44 478 ARG A O 1
ATOM 3476 N N . LYS A 1 479 ? -30.418 7.976 37.961 1.00 95.19 479 LYS A N 1
ATOM 3477 C CA . LYS A 1 479 ? -31.850 7.708 37.727 1.00 95.19 479 LYS A CA 1
ATOM 3478 C C . LYS A 1 479 ? -32.456 8.500 36.558 1.00 95.19 479 LYS A C 1
ATOM 3480 O O . LYS A 1 479 ? -33.669 8.678 36.483 1.00 95.19 479 LYS A O 1
ATOM 3485 N N . GLU A 1 480 ? -31.631 8.931 35.606 1.00 95.69 480 GLU A N 1
ATOM 3486 C CA . GLU A 1 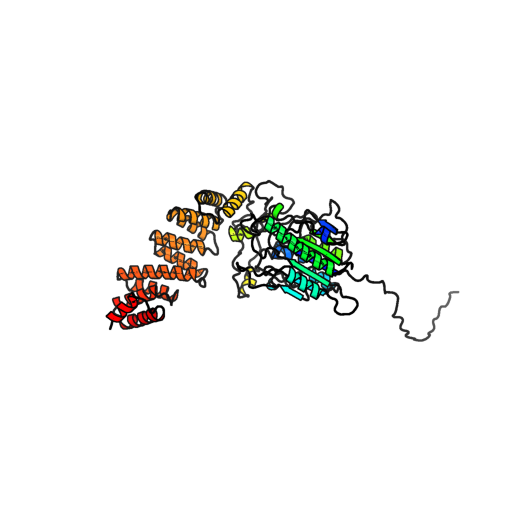480 ? -32.070 9.584 34.366 1.00 95.69 480 GLU A CA 1
ATOM 3487 C C . GLU A 1 480 ? -32.404 8.522 33.307 1.00 95.69 480 GLU A C 1
ATOM 3489 O O . GLU A 1 480 ? -31.681 8.318 32.332 1.00 95.69 480 GLU A O 1
ATOM 3494 N N . PHE A 1 481 ? -33.494 7.784 33.534 1.00 94.44 481 PHE A N 1
ATOM 3495 C CA . PHE A 1 481 ? -33.788 6.549 32.798 1.00 94.44 481 PHE A CA 1
ATOM 3496 C C . PHE A 1 481 ? -34.006 6.738 31.294 1.00 94.44 481 PHE A C 1
ATOM 3498 O O . PHE A 1 481 ? -33.585 5.882 30.521 1.00 94.44 481 PHE A O 1
ATOM 3505 N N . GLN A 1 482 ? -34.640 7.835 30.864 1.00 92.62 482 GLN A N 1
ATOM 3506 C CA . GLN A 1 482 ? -34.885 8.087 29.437 1.00 92.62 482 GLN A CA 1
ATOM 3507 C C . GLN A 1 482 ? -33.577 8.321 28.675 1.00 92.62 482 GLN A C 1
ATOM 3509 O O . GLN A 1 482 ? -33.299 7.616 27.707 1.00 92.62 482 GLN A O 1
ATOM 3514 N N . SER A 1 483 ? -32.739 9.236 29.162 1.00 89.31 483 SER A N 1
ATOM 3515 C CA . SER A 1 483 ? -31.429 9.527 28.571 1.00 89.31 483 SER A CA 1
ATOM 3516 C C . SER A 1 483 ? -30.509 8.302 28.616 1.00 89.31 483 SER A C 1
ATOM 3518 O O . SER A 1 483 ? -29.821 7.994 27.643 1.00 89.31 483 SER A O 1
ATOM 3520 N N . ALA A 1 484 ? -30.537 7.541 29.719 1.00 93.25 484 ALA A N 1
ATOM 3521 C CA . ALA A 1 484 ? -29.801 6.284 29.824 1.00 93.25 484 ALA A CA 1
ATOM 3522 C C . ALA A 1 484 ? -30.259 5.261 28.770 1.00 93.25 484 ALA A C 1
ATOM 3524 O O . ALA A 1 484 ? -29.422 4.624 28.130 1.00 93.25 484 ALA A O 1
ATOM 3525 N N . ALA A 1 485 ? -31.571 5.119 28.558 1.00 90.62 485 ALA A N 1
ATOM 3526 C CA . ALA A 1 485 ? -32.126 4.224 27.547 1.00 90.62 485 ALA A CA 1
ATOM 3527 C C . ALA A 1 485 ? -31.667 4.600 26.136 1.00 90.62 485 ALA A C 1
ATOM 3529 O O . ALA A 1 485 ? -31.289 3.719 25.366 1.00 90.62 485 ALA A O 1
ATOM 3530 N N . GLU A 1 486 ? -31.660 5.891 25.802 1.00 84.94 486 GLU A N 1
ATOM 3531 C CA . GLU A 1 486 ? -31.209 6.374 24.497 1.00 84.94 486 GLU A CA 1
ATOM 3532 C C . GLU A 1 486 ? -29.751 5.981 24.225 1.00 84.94 486 GLU A C 1
ATOM 3534 O O . GLU A 1 486 ? -29.463 5.321 23.222 1.00 84.94 486 GLU A O 1
ATOM 3539 N N . CYS A 1 487 ? -28.837 6.295 25.148 1.00 88.25 487 CYS A N 1
ATOM 3540 C CA . CYS A 1 487 ? -27.425 5.945 24.999 1.00 88.25 487 CYS A CA 1
ATOM 3541 C C . CYS A 1 487 ? -27.211 4.425 24.914 1.00 88.25 487 CYS A C 1
ATOM 3543 O O . CYS A 1 487 ? -26.487 3.947 24.039 1.00 88.25 487 CYS A O 1
ATOM 3545 N N . LEU A 1 488 ? -27.857 3.652 25.792 1.00 92.56 488 LEU A N 1
ATOM 3546 C CA . LEU A 1 488 ? -27.668 2.202 25.864 1.00 92.56 488 LEU A CA 1
ATOM 3547 C C . LEU A 1 488 ? -28.252 1.463 24.652 1.00 92.56 488 LEU A C 1
ATOM 3549 O O . LEU A 1 488 ? -27.636 0.515 24.166 1.00 92.56 488 LEU A O 1
ATOM 3553 N N . ASN A 1 489 ? -29.395 1.906 24.124 1.00 87.44 489 ASN A N 1
ATOM 3554 C CA . ASN A 1 489 ? -29.978 1.327 22.912 1.00 87.44 489 ASN A CA 1
ATOM 3555 C C . ASN A 1 489 ? -29.107 1.609 21.684 1.00 87.44 489 ASN A C 1
ATOM 3557 O O . ASN A 1 489 ? -28.882 0.714 20.869 1.00 87.44 489 ASN A O 1
ATOM 3561 N N . ARG A 1 490 ? -28.560 2.825 21.570 1.00 90.19 490 ARG A N 1
ATOM 3562 C CA . ARG A 1 490 ? -27.617 3.175 20.500 1.00 90.19 490 ARG A CA 1
ATOM 3563 C C . ARG A 1 490 ? -26.325 2.361 20.599 1.00 90.19 490 ARG A C 1
ATOM 3565 O O . ARG A 1 490 ? -25.868 1.826 19.592 1.00 90.19 490 ARG A O 1
ATOM 3572 N N . ALA A 1 491 ? -25.782 2.190 21.806 1.00 90.44 491 ALA A N 1
ATOM 3573 C CA . ALA A 1 491 ? -24.624 1.328 22.041 1.00 90.44 491 ALA A CA 1
ATOM 3574 C C . ALA A 1 491 ? -24.897 -0.134 21.641 1.00 90.44 491 ALA A C 1
ATOM 3576 O O . ALA A 1 491 ? -24.046 -0.771 21.023 1.00 90.44 491 ALA A O 1
ATOM 3577 N N . ALA A 1 492 ? -26.090 -0.658 21.939 1.00 87.62 492 ALA A N 1
ATOM 3578 C CA . ALA A 1 492 ? -26.484 -2.016 21.567 1.00 87.62 492 ALA A CA 1
ATOM 3579 C C . ALA A 1 492 ? -26.737 -2.175 20.061 1.00 87.62 492 ALA A C 1
ATOM 3581 O O . ALA A 1 492 ? -26.499 -3.248 19.519 1.00 87.62 492 ALA A O 1
ATOM 3582 N N . TRP A 1 493 ? -27.190 -1.126 19.368 1.00 87.00 493 TRP A N 1
ATOM 3583 C CA . TRP A 1 493 ? -27.295 -1.138 17.907 1.00 87.00 493 TRP A CA 1
ATOM 3584 C C . TRP A 1 493 ? -25.916 -1.209 17.241 1.00 87.00 493 TRP A C 1
ATOM 3586 O O . TRP A 1 493 ? -25.731 -1.972 16.294 1.00 87.00 493 TRP A O 1
ATOM 3596 N N . LEU A 1 494 ? -24.943 -0.453 17.765 1.00 79.88 494 LEU A N 1
ATOM 3597 C CA . LEU A 1 494 ? -23.563 -0.471 17.281 1.00 79.88 494 LEU A CA 1
ATOM 3598 C C . LEU A 1 494 ? -22.900 -1.826 17.545 1.00 79.88 494 LEU A C 1
ATOM 3600 O O . LEU A 1 494 ? -22.360 -2.423 16.624 1.00 79.88 494 LEU A O 1
ATOM 3604 N N . GLU A 1 495 ? -22.979 -2.340 18.774 1.00 89.00 495 GLU A N 1
ATOM 3605 C CA . GLU A 1 495 ? -22.354 -3.606 19.175 1.00 89.00 495 GLU A CA 1
ATOM 3606 C C . GLU A 1 495 ? -23.374 -4.560 19.834 1.00 89.00 495 GLU A C 1
ATOM 3608 O O . GLU A 1 495 ? -23.392 -4.716 21.061 1.00 89.00 495 GLU A O 1
ATOM 3613 N N . PRO A 1 496 ? -24.201 -5.278 19.042 1.00 89.62 496 PRO A N 1
ATOM 3614 C CA . PRO A 1 496 ? -25.295 -6.111 19.565 1.00 89.62 496 PRO A CA 1
ATOM 3615 C C . PRO A 1 496 ? -24.856 -7.287 20.439 1.00 89.62 496 PRO A C 1
ATOM 3617 O O . PRO A 1 496 ? -25.666 -7.877 21.151 1.00 89.62 496 PRO A O 1
ATOM 3620 N N . ARG A 1 497 ? -23.578 -7.671 20.359 1.00 92.19 497 ARG A N 1
ATOM 3621 C CA . ARG A 1 497 ? -22.986 -8.773 21.132 1.00 92.19 497 ARG A CA 1
ATOM 3622 C C . ARG A 1 497 ? -22.140 -8.289 22.315 1.00 92.19 497 ARG A C 1
ATOM 3624 O O . ARG A 1 497 ? -21.457 -9.101 22.938 1.00 92.19 497 ARG A O 1
ATOM 3631 N N . SER A 1 498 ? -22.179 -6.996 22.641 1.00 93.06 498 SER A N 1
ATOM 3632 C CA . SER A 1 498 ? -21.501 -6.445 23.815 1.00 93.06 498 SER A CA 1
ATOM 3633 C C . SER A 1 498 ? -22.200 -6.893 25.099 1.00 93.06 498 SER A C 1
ATOM 3635 O O . SER A 1 498 ? -23.250 -6.367 25.475 1.00 93.06 498 SER A O 1
ATOM 3637 N N . THR A 1 499 ? -21.601 -7.851 25.816 1.00 94.44 499 THR A N 1
ATOM 3638 C CA . THR A 1 499 ? -22.151 -8.310 27.101 1.00 94.44 499 THR A CA 1
ATOM 3639 C C . THR A 1 499 ? -22.214 -7.183 28.131 1.00 94.44 499 THR A C 1
ATOM 3641 O O . THR A 1 499 ? -23.115 -7.175 28.956 1.00 94.44 499 THR A O 1
ATOM 3644 N N . GLU A 1 500 ? -21.292 -6.220 28.077 1.00 94.00 500 GLU A N 1
ATOM 3645 C CA . GLU A 1 500 ? -21.277 -5.052 28.966 1.00 94.00 500 GLU A CA 1
ATOM 3646 C C . GLU A 1 500 ? -22.509 -4.161 28.751 1.00 94.00 500 GLU A C 1
ATOM 3648 O O . GLU A 1 500 ? -23.265 -3.901 29.688 1.00 94.00 500 GLU A O 1
ATOM 3653 N N . THR A 1 501 ? -22.788 -3.780 27.502 1.00 95.31 501 THR A N 1
ATOM 3654 C CA . THR A 1 501 ? -23.967 -2.974 27.152 1.00 95.31 501 THR A CA 1
ATOM 3655 C C . THR A 1 501 ? -25.266 -3.702 27.498 1.00 95.31 501 THR A C 1
ATOM 3657 O O . THR A 1 501 ? -26.185 -3.103 28.059 1.00 95.31 501 THR A O 1
ATOM 3660 N N . MET A 1 502 ? -25.332 -5.012 27.237 1.00 96.94 502 MET A N 1
ATOM 3661 C CA . MET A 1 502 ? -26.479 -5.840 27.620 1.00 96.94 502 MET A CA 1
ATOM 3662 C C . MET A 1 502 ? -26.689 -5.867 29.141 1.00 96.94 502 MET A C 1
ATOM 3664 O O . MET A 1 502 ? -27.827 -5.799 29.597 1.00 96.94 502 MET A O 1
ATOM 3668 N N . MET A 1 503 ? -25.621 -5.911 29.943 1.00 96.81 503 MET A N 1
ATOM 3669 C CA . MET A 1 503 ? -25.737 -5.839 31.403 1.00 96.81 503 MET A CA 1
ATOM 3670 C C . MET A 1 503 ? -26.299 -4.490 31.873 1.00 96.81 503 MET A C 1
ATOM 3672 O O . MET A 1 503 ? -27.149 -4.467 32.766 1.00 96.81 503 MET A O 1
ATOM 3676 N N . HIS A 1 504 ? -25.885 -3.375 31.263 1.00 97.12 504 HIS A N 1
ATOM 3677 C CA . HIS A 1 504 ? -26.451 -2.057 31.569 1.00 97.12 504 HIS A CA 1
ATOM 3678 C C . HIS A 1 504 ? -27.928 -1.948 31.168 1.00 97.12 504 HIS A C 1
ATOM 3680 O O . HIS A 1 504 ? -28.733 -1.443 31.952 1.00 97.12 504 HIS A O 1
ATOM 3686 N N . LEU A 1 505 ? -28.315 -2.488 30.006 1.00 96.88 505 LEU A N 1
ATOM 3687 C CA . LEU A 1 505 ? -29.720 -2.565 29.593 1.00 96.88 505 LEU A CA 1
ATOM 3688 C C . LEU A 1 505 ? -30.548 -3.435 30.545 1.00 96.88 505 LEU A C 1
ATOM 3690 O O . LEU A 1 505 ? -31.635 -3.027 30.940 1.00 96.88 505 LEU A O 1
ATOM 3694 N N . ALA A 1 506 ? -30.035 -4.590 30.976 1.00 96.44 506 ALA A N 1
ATOM 3695 C CA . ALA A 1 506 ? -30.715 -5.423 31.966 1.00 96.44 506 ALA A CA 1
ATOM 3696 C C . ALA A 1 506 ? -30.939 -4.658 33.281 1.00 96.44 506 ALA A C 1
ATOM 3698 O O . ALA A 1 506 ? -32.033 -4.710 33.841 1.00 96.44 506 ALA A O 1
ATOM 3699 N N . ARG A 1 507 ? -29.944 -3.889 33.750 1.00 95.88 507 ARG A N 1
ATOM 3700 C CA . ARG A 1 507 ? -30.100 -3.044 34.943 1.00 95.88 507 ARG A CA 1
ATOM 3701 C C . ARG A 1 507 ? -31.155 -1.956 34.744 1.00 95.88 507 ARG A C 1
ATOM 3703 O O . ARG A 1 507 ? -31.983 -1.773 35.629 1.00 95.88 507 ARG A O 1
ATOM 3710 N N . LEU A 1 508 ? -31.160 -1.277 33.598 1.00 96.69 508 LEU A N 1
ATOM 3711 C CA . LEU A 1 508 ? -32.173 -0.274 33.254 1.00 96.69 508 LEU A CA 1
ATOM 3712 C C . LEU A 1 508 ? -33.593 -0.865 33.278 1.00 96.69 508 LEU A C 1
ATOM 3714 O O . LEU A 1 508 ? -34.510 -0.252 33.821 1.00 96.69 508 LEU A O 1
ATOM 3718 N N . GLN A 1 509 ? -33.777 -2.066 32.727 1.00 96.56 509 GLN A N 1
ATOM 3719 C CA . GLN A 1 509 ? -35.070 -2.755 32.736 1.00 96.56 509 GLN A CA 1
ATOM 3720 C C . GLN A 1 509 ? -35.526 -3.083 34.167 1.00 96.56 509 GLN A C 1
ATOM 3722 O O . GLN A 1 509 ? -36.690 -2.882 34.498 1.00 96.56 509 GLN A O 1
ATOM 3727 N N . LEU A 1 510 ? -34.615 -3.510 35.048 1.00 94.94 510 LEU A N 1
ATOM 3728 C CA . LEU A 1 510 ? -34.938 -3.762 36.458 1.00 94.94 510 LEU A CA 1
ATOM 3729 C C . LEU A 1 510 ? -35.343 -2.491 37.212 1.00 94.94 510 LEU A C 1
ATOM 3731 O O . LEU A 1 510 ? -36.360 -2.492 37.897 1.00 94.94 510 LEU A O 1
ATOM 3735 N N . GLU A 1 511 ? -34.589 -1.401 37.057 1.00 94.38 511 GLU A N 1
ATOM 3736 C CA . GLU A 1 511 ? -34.883 -0.117 37.718 1.00 94.38 511 GLU A CA 1
ATOM 3737 C C . GLU A 1 511 ? -36.200 0.511 37.229 1.00 94.38 511 GLU A C 1
ATOM 3739 O O . GLU A 1 511 ? -36.841 1.263 37.958 1.00 94.38 511 GLU A O 1
ATOM 3744 N N . THR A 1 512 ? -36.633 0.180 36.008 1.00 94.69 512 THR A N 1
ATOM 3745 C CA . THR A 1 512 ? -37.911 0.636 35.432 1.00 94.69 512 THR A CA 1
ATOM 3746 C C . THR A 1 512 ? -39.065 -0.355 35.637 1.00 94.69 512 THR A C 1
ATOM 3748 O O . THR A 1 512 ? -40.146 -0.155 35.088 1.00 94.69 512 THR A O 1
ATOM 3751 N N . GLY A 1 513 ? -38.868 -1.417 36.431 1.00 93.31 513 GLY A N 1
ATOM 3752 C CA . GLY A 1 513 ? -39.909 -2.394 36.781 1.00 93.31 513 GLY A CA 1
ATOM 3753 C C . GLY A 1 513 ? -40.230 -3.429 35.694 1.00 93.31 513 GLY A C 1
ATOM 3754 O O . GLY A 1 513 ? -41.198 -4.177 35.812 1.00 93.31 513 GLY A O 1
ATOM 3755 N N . GLN A 1 514 ? -39.424 -3.513 34.638 1.00 94.19 514 GLN A N 1
ATOM 3756 C CA . GLN A 1 514 ? -39.609 -4.411 33.495 1.00 94.19 514 GLN A CA 1
ATOM 3757 C C . GLN A 1 514 ? -38.839 -5.732 33.675 1.00 94.19 514 GLN A C 1
ATOM 3759 O O . GLN A 1 514 ? -37.986 -6.110 32.867 1.00 94.19 514 GLN A O 1
ATOM 3764 N N . THR A 1 515 ? -39.147 -6.467 34.744 1.00 94.06 515 THR A N 1
ATOM 3765 C CA . THR A 1 515 ? -38.405 -7.674 35.157 1.00 94.06 515 THR A CA 1
ATOM 3766 C C . THR A 1 515 ? -38.326 -8.757 34.075 1.00 94.06 515 THR A C 1
ATOM 3768 O O . THR A 1 515 ? -37.259 -9.331 33.858 1.00 94.06 515 THR A O 1
ATOM 3771 N N . ASN A 1 516 ? -39.411 -9.004 33.333 1.00 93.06 516 ASN A N 1
ATOM 3772 C CA . ASN A 1 516 ? -39.423 -10.018 32.268 1.00 93.06 516 ASN A CA 1
ATOM 3773 C C . ASN A 1 516 ? -38.457 -9.673 31.121 1.00 93.06 516 ASN A C 1
ATOM 3775 O O . ASN A 1 516 ? -37.743 -10.549 30.629 1.00 93.06 516 ASN A O 1
ATOM 3779 N N . ASN A 1 517 ? -38.378 -8.393 30.739 1.00 92.44 517 ASN A N 1
ATOM 3780 C CA . ASN A 1 517 ? -37.439 -7.924 29.71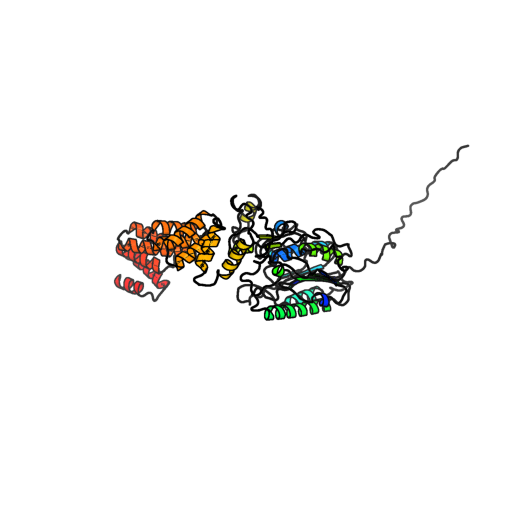8 1.00 92.44 517 ASN A CA 1
ATOM 3781 C C . ASN A 1 517 ? -35.993 -8.082 30.201 1.00 92.44 517 ASN A C 1
ATOM 3783 O O . ASN A 1 517 ? -35.133 -8.540 29.447 1.00 92.44 517 ASN A O 1
ATOM 3787 N N . ALA A 1 518 ? -35.730 -7.767 31.474 1.00 94.75 518 ALA A N 1
ATOM 3788 C CA . ALA A 1 518 ? -34.413 -7.949 32.076 1.00 94.75 518 ALA A CA 1
ATOM 3789 C C . ALA A 1 518 ? -33.958 -9.418 32.045 1.00 94.75 518 ALA A C 1
ATOM 3791 O O . ALA A 1 518 ? -32.818 -9.689 31.668 1.00 94.75 518 ALA A O 1
ATOM 3792 N N . ILE A 1 519 ? -34.841 -10.370 32.376 1.00 94.94 519 ILE A N 1
ATOM 3793 C CA . ILE A 1 519 ? -34.538 -11.811 32.320 1.00 94.94 519 ILE A CA 1
ATOM 3794 C C . ILE A 1 519 ? -34.156 -12.234 30.895 1.00 94.94 519 ILE A C 1
ATOM 3796 O O . ILE A 1 519 ? -33.137 -12.902 30.717 1.00 94.94 519 ILE A O 1
ATOM 3800 N N . GLY A 1 520 ? -34.909 -11.793 29.881 1.00 94.94 520 GLY A N 1
ATOM 3801 C CA . GLY A 1 520 ? -34.597 -12.092 28.480 1.00 94.94 520 GLY A CA 1
ATOM 3802 C C . GLY A 1 520 ? -33.221 -11.571 28.042 1.00 94.94 520 GLY A C 1
ATOM 3803 O O . GLY A 1 520 ? -32.475 -12.269 27.354 1.00 94.94 520 GLY A O 1
ATOM 3804 N N . ILE A 1 521 ? -32.835 -10.372 28.492 1.00 95.00 521 ILE A N 1
ATOM 3805 C CA . ILE A 1 521 ? -31.504 -9.810 28.212 1.00 95.00 521 ILE A CA 1
ATOM 3806 C C . ILE A 1 521 ? -30.408 -10.610 28.932 1.00 95.00 521 ILE A C 1
ATOM 3808 O O . ILE A 1 521 ? -29.385 -10.930 28.322 1.00 95.00 521 ILE A O 1
ATOM 3812 N N . LEU A 1 522 ? -30.619 -10.977 30.202 1.00 96.00 522 LEU A N 1
ATOM 3813 C CA . LEU A 1 522 ? -29.680 -11.797 30.978 1.00 96.00 522 LEU A CA 1
ATOM 3814 C C . LEU A 1 522 ? -29.461 -13.178 30.340 1.00 96.00 522 LEU A C 1
ATOM 3816 O O . LEU A 1 522 ? -28.336 -13.679 30.342 1.00 96.00 522 LEU A O 1
ATOM 3820 N N . ASP A 1 523 ? -30.495 -13.762 29.733 1.00 95.44 523 ASP A N 1
ATOM 3821 C CA . ASP A 1 523 ? -30.379 -15.000 28.956 1.00 95.44 523 ASP A CA 1
ATOM 3822 C C . ASP A 1 523 ? -29.508 -14.832 27.716 1.00 95.44 523 ASP A C 1
ATOM 3824 O O . ASP A 1 523 ? -28.653 -15.676 27.439 1.00 95.44 523 ASP A O 1
ATOM 3828 N N . GLY A 1 524 ? -29.655 -13.709 27.012 1.00 95.00 524 GLY A N 1
ATOM 3829 C CA . GLY A 1 524 ? -28.757 -13.336 25.924 1.00 95.00 524 GLY A CA 1
ATOM 3830 C C . GLY A 1 524 ? -27.298 -13.225 26.381 1.00 95.00 524 GLY A C 1
ATOM 3831 O O . GLY A 1 524 ? -26.409 -13.781 25.733 1.00 95.00 524 GLY A O 1
ATOM 3832 N N . VAL A 1 525 ? -27.045 -12.585 27.531 1.00 95.94 525 VAL A N 1
ATOM 3833 C CA . VAL A 1 525 ? -25.693 -12.471 28.111 1.00 95.94 525 VAL A CA 1
ATOM 3834 C C . VAL A 1 525 ? -25.115 -13.846 28.440 1.00 95.94 525 VAL A C 1
ATOM 3836 O O . VAL A 1 525 ? -23.978 -14.131 28.068 1.00 95.94 525 VAL A O 1
ATOM 3839 N N . LEU A 1 526 ? -25.882 -14.716 29.100 1.00 95.62 526 LEU A N 1
ATOM 3840 C CA . LEU A 1 526 ? -25.439 -16.064 29.467 1.00 95.62 526 LEU A CA 1
ATOM 3841 C C . LEU A 1 526 ? -25.251 -16.976 28.246 1.00 95.62 526 LEU A C 1
ATOM 3843 O O . LEU A 1 526 ? -24.387 -17.848 28.274 1.00 95.62 526 LEU A O 1
ATOM 3847 N N . LYS A 1 527 ? -25.988 -16.754 27.151 1.00 95.62 527 LYS A N 1
ATOM 3848 C CA . LYS A 1 527 ? -25.763 -17.452 25.877 1.00 95.62 527 LYS A CA 1
ATOM 3849 C C . LYS A 1 527 ? -24.429 -17.061 25.235 1.00 95.62 527 LYS A C 1
ATOM 3851 O O . LYS A 1 527 ? -23.756 -17.920 24.673 1.00 95.62 527 LYS A O 1
ATOM 3856 N N . LEU A 1 528 ? -24.044 -15.785 25.317 1.00 94.00 528 LEU A N 1
ATOM 3857 C CA . LEU A 1 528 ? -22.762 -15.292 24.797 1.00 94.00 528 LEU A CA 1
ATOM 3858 C C . LEU A 1 528 ? -21.587 -15.634 25.724 1.00 94.00 528 LEU A C 1
ATOM 3860 O O . LEU A 1 528 ? -20.503 -15.968 25.251 1.00 94.00 528 LEU A O 1
ATOM 3864 N N . LYS A 1 529 ? -21.792 -15.559 27.043 1.00 94.12 529 LYS A N 1
ATOM 3865 C CA . LYS A 1 529 ? -20.778 -15.818 28.071 1.00 94.12 529 LYS A CA 1
ATOM 3866 C C . LYS A 1 529 ? -21.384 -16.616 29.239 1.00 94.12 529 LYS A C 1
ATOM 3868 O O . LYS A 1 529 ? -21.756 -16.023 30.256 1.00 94.12 529 LYS A O 1
ATOM 3873 N N . PRO A 1 530 ? -21.420 -17.961 29.150 1.00 92.38 530 PRO A N 1
ATOM 3874 C CA . PRO A 1 530 ? -22.051 -18.820 30.162 1.00 92.38 530 PRO A CA 1
ATOM 3875 C C . PRO A 1 530 ? -21.506 -18.647 31.586 1.00 92.38 530 PRO A C 1
ATOM 3877 O O . PRO A 1 530 ? -22.237 -18.791 32.561 1.00 92.38 530 PRO A O 1
ATOM 3880 N N . GLY A 1 531 ? -20.224 -18.294 31.716 1.00 90.62 531 GLY A N 1
ATOM 3881 C CA . GLY A 1 531 ? -19.556 -18.065 32.999 1.00 90.62 531 GLY A CA 1
ATOM 3882 C C . GLY A 1 531 ? -19.689 -16.647 33.566 1.00 90.62 531 GLY A C 1
ATOM 3883 O O . GLY A 1 531 ? -18.899 -16.289 34.432 1.00 90.62 531 GLY A O 1
ATOM 3884 N N . HIS A 1 532 ? -20.602 -15.798 33.076 1.00 93.69 532 HIS A N 1
ATOM 3885 C CA . HIS A 1 532 ? -20.693 -14.407 33.536 1.00 93.69 532 HIS A CA 1
ATOM 3886 C C . HIS A 1 532 ? -21.240 -14.313 34.985 1.00 93.69 532 HIS A C 1
ATOM 3888 O O . HIS A 1 532 ? -22.440 -14.502 35.207 1.00 93.69 532 HIS A O 1
ATOM 3894 N N . PRO A 1 533 ? -20.420 -13.941 35.993 1.00 90.00 533 PRO A N 1
ATOM 3895 C CA . PRO A 1 533 ? -20.768 -14.131 37.408 1.00 90.00 533 PRO A CA 1
ATOM 3896 C C . PRO A 1 533 ? -21.856 -13.174 37.912 1.00 90.00 533 PRO A C 1
ATOM 3898 O O . PRO A 1 533 ? -22.618 -13.507 38.818 1.00 90.00 533 PRO A O 1
ATOM 3901 N N . VAL A 1 534 ? -21.932 -11.965 37.347 1.00 92.00 534 VAL A N 1
ATOM 3902 C CA . VAL A 1 534 ? -22.947 -10.963 37.722 1.00 92.00 534 VAL A CA 1
ATOM 3903 C C . VAL A 1 534 ? -24.314 -11.306 37.118 1.00 92.00 534 VAL A C 1
ATOM 3905 O O . VAL A 1 534 ? -25.300 -11.329 37.847 1.00 92.00 534 VAL A O 1
ATOM 3908 N N . ALA A 1 535 ? -24.368 -11.655 35.827 1.00 92.69 535 ALA A N 1
ATOM 3909 C CA . ALA A 1 535 ? -25.596 -12.049 35.136 1.00 92.69 535 ALA A CA 1
ATOM 3910 C C . ALA A 1 535 ? -26.276 -13.263 35.786 1.00 92.69 535 ALA A C 1
ATOM 3912 O O . ALA A 1 535 ? -27.482 -13.238 36.019 1.00 92.69 535 ALA A O 1
ATOM 3913 N N . LYS A 1 536 ? -25.493 -14.296 36.136 1.00 92.25 536 LYS A N 1
ATOM 3914 C CA . LYS A 1 536 ? -26.007 -15.502 36.800 1.00 92.25 536 LYS A CA 1
ATOM 3915 C C . LYS A 1 536 ? -26.665 -15.177 38.146 1.00 92.25 536 LYS A C 1
ATOM 3917 O O . LYS A 1 536 ? -27.820 -15.536 38.350 1.00 92.25 536 LYS A O 1
ATOM 3922 N N . ARG A 1 537 ? -25.961 -14.440 39.016 1.00 92.62 537 ARG A N 1
ATOM 3923 C CA . ARG A 1 537 ? -26.474 -14.041 40.340 1.00 92.62 537 ARG A CA 1
ATOM 3924 C C . ARG A 1 537 ? -27.730 -13.176 40.245 1.00 92.62 537 ARG A C 1
ATOM 3926 O O . ARG A 1 537 ? -28.689 -13.426 40.965 1.00 92.62 537 ARG A O 1
ATOM 3933 N N . LEU A 1 538 ? -27.744 -12.192 39.341 1.00 91.38 538 LEU A N 1
ATOM 3934 C CA . LEU A 1 538 ? -28.923 -11.348 39.118 1.00 91.38 538 LEU A CA 1
ATOM 3935 C C . LEU A 1 538 ? -30.119 -12.181 38.657 1.00 91.38 538 LEU A C 1
ATOM 3937 O O . LEU A 1 538 ? -31.195 -12.053 39.227 1.00 91.38 538 LEU A O 1
ATOM 3941 N N . LYS A 1 539 ? -29.936 -13.082 37.686 1.00 90.06 539 LYS A N 1
ATOM 3942 C CA . LYS A 1 539 ? -31.026 -13.942 37.211 1.00 90.06 539 LYS A CA 1
ATOM 3943 C C . LYS A 1 539 ? -31.567 -14.856 38.316 1.00 90.06 539 LYS A C 1
ATOM 3945 O O . LYS A 1 539 ? -32.771 -15.062 38.387 1.00 90.06 539 LYS A O 1
ATOM 3950 N N . GLU A 1 540 ? -30.699 -15.404 39.165 1.00 90.50 540 GLU A N 1
ATOM 3951 C CA . GLU A 1 540 ? -31.106 -16.237 40.306 1.00 90.50 540 GLU A CA 1
ATOM 3952 C C . GLU A 1 540 ? -31.926 -15.452 41.337 1.00 90.50 540 GLU A C 1
ATOM 3954 O O . GLU A 1 540 ? -32.882 -16.002 41.863 1.00 90.50 540 GLU A O 1
ATOM 3959 N N . SER A 1 541 ? -31.613 -14.171 41.567 1.00 90.19 541 SER A N 1
ATOM 3960 C CA . SER A 1 541 ? -32.368 -13.306 42.492 1.00 90.19 541 SER A CA 1
ATOM 3961 C C . SER A 1 541 ? -33.729 -12.818 41.975 1.00 90.19 541 SER A C 1
ATOM 3963 O O . SER A 1 541 ? -34.485 -12.226 42.737 1.00 90.19 541 SER A O 1
ATOM 3965 N N . LEU A 1 542 ? -34.016 -13.011 40.683 1.00 87.75 542 LEU A N 1
ATOM 3966 C CA . LEU A 1 542 ? -35.251 -12.567 40.017 1.00 87.75 542 LEU A CA 1
ATOM 3967 C C . LEU A 1 542 ? -36.246 -13.715 39.779 1.00 87.75 542 LEU A C 1
ATOM 3969 O O . LEU A 1 542 ? -37.294 -13.493 39.172 1.00 87.75 542 LEU A O 1
ATOM 3973 N N . LYS A 1 543 ? -35.885 -14.930 40.204 1.00 70.94 543 LYS A N 1
ATOM 3974 C CA . LYS A 1 543 ? -36.779 -16.084 40.322 1.00 70.94 543 LYS A CA 1
ATOM 3975 C C . LYS A 1 543 ? -37.429 -16.071 41.694 1.00 70.94 543 LYS A C 1
ATOM 3977 O O . LYS A 1 543 ? -38.604 -16.486 41.756 1.00 70.94 543 LYS A O 1
#

Solvent-accessible surface area (backbone atoms only — not comparable to full-atom values): 29742 Å² total; per-residue (Å²): 144,79,86,87,86,80,89,81,90,81,81,93,74,96,71,91,84,82,82,89,88,76,86,70,79,74,70,79,64,39,34,35,38,42,36,37,28,61,25,61,57,88,70,56,60,71,54,67,80,55,71,53,18,72,39,74,66,20,21,23,43,14,40,37,70,30,23,18,51,48,12,30,36,49,42,37,53,38,86,75,50,63,29,62,46,59,85,47,67,49,41,60,92,82,61,61,26,47,40,37,56,44,37,75,75,58,34,50,24,37,35,24,28,16,38,58,53,68,39,70,80,35,40,77,52,51,43,45,81,40,77,42,65,45,65,39,93,82,44,90,86,77,42,35,23,30,63,58,63,63,34,42,52,54,46,54,63,66,67,55,72,90,76,70,91,66,72,30,40,35,38,41,39,37,38,36,66,52,49,88,49,81,41,90,39,69,67,53,47,54,53,33,31,52,56,47,49,53,43,52,36,55,49,50,60,72,63,52,92,58,69,52,29,43,33,43,36,37,38,18,37,73,62,56,84,55,88,53,88,34,60,59,62,22,62,80,35,21,43,27,58,35,29,33,28,70,43,72,74,75,52,98,88,66,49,55,15,24,37,32,41,45,24,45,45,53,51,11,36,50,69,75,47,80,61,68,69,70,60,49,68,40,40,46,32,38,31,42,42,46,33,77,77,45,62,39,74,58,46,37,30,51,70,90,56,79,75,68,79,60,58,47,45,48,50,38,72,55,78,88,72,86,64,80,72,64,66,60,63,65,75,71,64,93,73,81,83,91,76,83,78,74,70,78,78,91,68,83,62,62,70,61,67,49,40,70,53,42,41,52,50,51,52,45,52,66,40,64,89,54,92,60,95,63,50,50,65,54,25,49,54,47,30,72,78,40,72,84,31,39,52,39,26,39,50,34,12,50,41,28,43,75,71,67,35,48,66,62,12,32,53,27,14,49,58,22,43,74,67,49,90,87,39,45,64,29,24,45,51,31,14,53,31,26,46,74,75,62,44,50,72,60,13,50,54,26,26,48,54,25,22,73,77,41,74,82,41,67,66,48,37,49,53,40,21,50,53,29,29,52,50,14,48,53,31,45,77,72,66,40,55,68,64,14,48,55,29,29,52,52,15,32,69,60,39,76,82,40,54,66,43,43,50,49,49,23,50,52,26,48,78,70,70,36,53,71,63,17,50,57,39,39,50,53,38,38,72,78,38,74,81,44,71,65,52,53,54,54,54,62,75,73,110

Radius of gyration: 32.57 Å; Cα contacts (8 Å, |Δi|>4): 953; chains: 1; bounding box: 69×53×139 Å

Mean predicted aligned error: 15.7 Å